Protein AF-A0A2Z6RY61-F1 (afdb_monomer_lite)

Radius of gyration: 33.89 Å; chains: 1; bounding box: 106×60×87 Å

Structure (mmCIF, N/CA/C/O backbone):
data_AF-A0A2Z6RY61-F1
#
_entry.id   AF-A0A2Z6RY61-F1
#
loop_
_atom_site.group_PDB
_atom_site.id
_atom_site.type_symbol
_atom_site.label_atom_id
_atom_site.label_alt_id
_atom_site.label_comp_id
_atom_site.label_asym_id
_atom_site.label_entity_id
_atom_site.label_seq_id
_atom_site.pdbx_PDB_ins_code
_atom_site.Cartn_x
_atom_site.Cartn_y
_atom_site.Cartn_z
_atom_site.occupancy
_atom_site.B_iso_or_equiv
_atom_site.auth_seq_id
_atom_site.auth_comp_id
_atom_site.auth_asym_id
_atom_site.auth_atom_id
_atom_site.pdbx_PDB_model_num
ATOM 1 N N . MET A 1 1 ? -62.180 36.267 -24.092 1.00 33.72 1 MET A N 1
ATOM 2 C CA . MET A 1 1 ? -61.807 35.371 -25.204 1.00 33.72 1 MET A CA 1
ATOM 3 C C . MET A 1 1 ? -60.288 35.401 -25.259 1.00 33.72 1 MET A C 1
ATOM 5 O O . MET A 1 1 ? -59.736 36.347 -25.791 1.00 33.72 1 MET A O 1
ATOM 9 N N . ASP A 1 2 ? -59.621 34.740 -24.321 1.00 26.55 2 ASP A N 1
ATOM 10 C CA . ASP A 1 2 ? -59.292 33.304 -24.300 1.00 26.55 2 ASP A CA 1
ATOM 11 C C . ASP A 1 2 ? -58.373 32.874 -25.454 1.00 26.55 2 ASP A C 1
ATOM 13 O O . ASP A 1 2 ? -58.672 33.122 -26.618 1.00 26.55 2 ASP A O 1
ATOM 17 N N . GLY A 1 3 ? -57.258 32.236 -25.090 1.00 29.34 3 GLY A N 1
ATOM 18 C CA . GLY A 1 3 ? -56.204 31.744 -25.983 1.00 29.34 3 GLY A CA 1
ATOM 19 C C . GLY A 1 3 ? -54.821 32.048 -25.394 1.00 29.34 3 GLY A C 1
ATOM 20 O O . GLY A 1 3 ? -54.275 33.116 -25.627 1.00 29.34 3 GLY A O 1
ATOM 21 N N . GLY A 1 4 ? -54.200 31.221 -24.553 1.00 27.73 4 GLY A N 1
ATOM 22 C CA . GLY A 1 4 ? -54.263 29.764 -24.470 1.00 27.73 4 GLY A CA 1
ATOM 23 C C . GLY A 1 4 ? -52.920 29.204 -24.942 1.00 27.73 4 GLY A C 1
ATOM 24 O O . GLY A 1 4 ? -52.746 28.937 -26.124 1.00 27.73 4 GLY A O 1
ATOM 25 N N . ASN A 1 5 ? -51.962 29.059 -24.020 1.00 29.81 5 ASN A N 1
ATOM 26 C CA . ASN A 1 5 ? -50.674 28.412 -24.271 1.00 29.81 5 ASN A CA 1
ATOM 27 C C . ASN A 1 5 ? -50.705 27.030 -23.595 1.00 29.81 5 ASN A C 1
ATOM 29 O O . ASN A 1 5 ? -50.545 26.917 -22.380 1.00 29.81 5 ASN A O 1
ATOM 33 N N . HIS A 1 6 ? -50.984 25.985 -24.376 1.00 31.88 6 HIS A N 1
ATOM 34 C CA . HIS A 1 6 ? -51.001 24.597 -23.914 1.00 31.88 6 HIS A CA 1
ATOM 35 C C . HIS A 1 6 ? -49.576 24.025 -23.844 1.00 31.88 6 HIS A C 1
ATOM 37 O O . HIS A 1 6 ? -48.920 23.839 -24.866 1.00 31.88 6 HIS A O 1
ATOM 43 N N . GLN A 1 7 ? -49.126 23.684 -22.633 1.00 31.30 7 GLN A N 1
ATOM 44 C CA . GLN A 1 7 ? -48.073 22.690 -22.400 1.00 31.30 7 GLN A CA 1
ATOM 45 C C . GLN A 1 7 ? -48.700 21.298 -22.183 1.00 31.30 7 GLN A C 1
ATOM 47 O O . GLN A 1 7 ? -49.786 21.209 -21.604 1.00 31.30 7 GLN A O 1
ATOM 52 N N . PRO A 1 8 ? -48.041 20.208 -22.621 1.00 30.11 8 PRO A N 1
ATOM 53 C CA . PRO A 1 8 ? -48.603 18.864 -22.579 1.00 30.11 8 PRO A CA 1
ATOM 54 C C . PRO A 1 8 ? -48.482 18.191 -21.202 1.00 30.11 8 PRO A C 1
ATOM 56 O O . PRO A 1 8 ? -47.509 18.358 -20.465 1.00 30.11 8 PRO A O 1
ATOM 59 N N . HIS A 1 9 ? -49.503 17.385 -20.914 1.00 27.12 9 HIS A N 1
ATOM 60 C CA . HIS A 1 9 ? -49.727 16.554 -19.735 1.00 27.12 9 HIS A CA 1
ATOM 61 C C . HIS A 1 9 ? -48.513 15.727 -19.270 1.00 27.12 9 HIS A C 1
ATOM 63 O O . HIS A 1 9 ? -47.984 14.902 -20.014 1.00 27.12 9 HIS A O 1
ATOM 69 N N . ARG A 1 10 ? -48.177 15.834 -17.975 1.00 30.14 10 ARG A N 1
ATOM 70 C CA . ARG A 1 10 ? -47.526 14.755 -17.215 1.00 30.14 10 ARG A CA 1
ATOM 71 C C . ARG A 1 10 ? -48.590 13.976 -16.449 1.00 30.14 10 ARG A C 1
ATOM 73 O O . ARG A 1 10 ? -49.300 14.530 -15.617 1.00 30.14 10 ARG A O 1
ATOM 80 N N . SER A 1 11 ? -48.667 12.689 -16.757 1.00 29.28 11 SER A N 1
ATOM 81 C CA . SER A 1 11 ? -49.452 11.663 -16.077 1.00 29.28 11 SER A CA 1
ATOM 82 C C . SER A 1 11 ? -49.126 11.590 -14.582 1.00 29.28 11 SER A C 1
ATOM 84 O O . SER A 1 11 ? -47.964 11.456 -14.191 1.00 29.28 11 SER A O 1
ATOM 86 N N . SER A 1 12 ? -50.170 11.650 -13.763 1.00 29.14 12 SER A N 1
ATOM 87 C CA . SER A 1 12 ? -50.175 11.467 -12.315 1.00 29.14 12 SER A CA 1
ATOM 88 C C . SER A 1 12 ? -49.850 10.018 -11.931 1.00 29.14 12 SER A C 1
ATOM 90 O O . SER A 1 12 ? -50.617 9.099 -12.207 1.00 29.14 12 SER A O 1
ATOM 92 N N . LEU A 1 13 ? -48.716 9.815 -11.257 1.00 31.47 13 LEU A N 1
ATOM 93 C CA . LEU A 1 13 ? -48.425 8.594 -10.497 1.00 31.47 13 LEU A CA 1
ATOM 94 C C . LEU A 1 13 ? -49.102 8.683 -9.114 1.00 31.47 13 LEU A C 1
ATOM 96 O O . LEU A 1 13 ? -49.169 9.777 -8.546 1.00 31.47 13 LEU A O 1
ATOM 100 N N . PRO A 1 14 ? -49.616 7.570 -8.562 1.00 29.44 14 PRO A N 1
ATOM 101 C CA . PRO A 1 14 ? -50.398 7.587 -7.333 1.00 29.44 14 PRO A CA 1
ATOM 102 C C . PRO A 1 14 ? -49.531 7.938 -6.119 1.00 29.44 14 PRO A C 1
ATOM 104 O O . PRO A 1 14 ? -48.411 7.451 -5.964 1.00 29.44 14 PRO A O 1
ATOM 107 N N . HIS A 1 15 ? -50.085 8.773 -5.237 1.00 29.98 15 HIS A N 1
ATOM 108 C CA . HIS A 1 15 ? -49.532 9.085 -3.923 1.00 29.98 15 HIS A CA 1
ATOM 109 C C . HIS A 1 15 ? -49.359 7.800 -3.099 1.00 29.98 15 HIS A C 1
ATOM 111 O O . HIS A 1 15 ? -50.288 7.342 -2.433 1.00 29.98 15 HIS A O 1
ATOM 117 N N . HIS A 1 16 ? -48.151 7.239 -3.091 1.00 32.72 16 HIS A N 1
ATOM 118 C CA . HIS A 1 16 ? -47.747 6.333 -2.026 1.00 32.72 16 HIS A CA 1
ATOM 119 C C . HIS A 1 16 ? -47.631 7.163 -0.745 1.00 32.72 16 HIS A C 1
ATOM 121 O O . HIS A 1 16 ? -46.712 7.970 -0.595 1.00 32.72 16 HIS A O 1
ATOM 127 N N . LYS A 1 17 ? -48.597 6.993 0.168 1.00 31.72 17 LYS A N 1
ATOM 128 C CA . LYS A 1 17 ? -48.451 7.436 1.558 1.00 31.72 17 LYS A CA 1
ATOM 129 C C . LYS A 1 17 ? -47.110 6.902 2.075 1.00 31.72 17 LYS A C 1
ATOM 131 O O . LYS A 1 17 ? -46.858 5.706 1.891 1.00 31.72 17 LYS A O 1
ATOM 136 N N . PRO A 1 18 ? -46.257 7.735 2.694 1.00 27.44 18 PRO A N 1
ATOM 137 C CA . PRO A 1 18 ? -45.086 7.217 3.375 1.00 27.44 18 PRO A CA 1
ATOM 138 C C . PRO A 1 18 ? -45.592 6.229 4.426 1.00 27.44 18 PRO A C 1
ATOM 140 O O . PRO A 1 18 ? -46.402 6.580 5.282 1.00 27.44 18 PRO A O 1
ATOM 143 N N . MET A 1 19 ? -45.184 4.966 4.309 1.00 26.14 19 MET A N 1
ATOM 144 C CA . MET A 1 19 ? -45.278 4.059 5.440 1.00 26.14 19 MET A CA 1
ATOM 145 C C . MET A 1 19 ? -44.312 4.608 6.473 1.00 26.14 19 MET A C 1
ATOM 147 O O . MET A 1 19 ? -43.096 4.445 6.355 1.00 26.14 19 MET A O 1
ATOM 151 N N . ASP A 1 20 ? -44.862 5.327 7.444 1.00 25.53 20 ASP A N 1
ATOM 152 C CA . ASP A 1 20 ? -44.139 5.685 8.642 1.00 25.53 20 ASP A CA 1
ATOM 153 C C . ASP A 1 20 ? -43.695 4.380 9.297 1.00 25.53 20 ASP A C 1
ATOM 155 O O . ASP A 1 20 ? -44.469 3.681 9.950 1.00 25.53 20 ASP A O 1
ATOM 159 N N . CYS A 1 21 ? -42.430 4.020 9.092 1.00 24.62 21 CYS A N 1
ATOM 160 C CA . CYS A 1 21 ? -41.786 2.972 9.859 1.00 24.62 21 CYS A CA 1
ATOM 161 C C . CYS A 1 21 ? -41.537 3.545 11.262 1.00 24.62 21 CYS A C 1
ATOM 163 O O . CYS A 1 21 ? -40.443 4.008 11.620 1.00 24.62 21 CYS A O 1
ATOM 165 N N . PHE A 1 22 ? -42.619 3.614 12.037 1.00 23.61 22 PHE A N 1
ATOM 166 C CA . PHE A 1 22 ? -42.576 3.777 13.474 1.00 23.61 22 PHE A CA 1
ATOM 167 C C . PHE A 1 22 ? -41.958 2.501 14.034 1.00 23.61 22 PHE A C 1
ATOM 169 O O . PHE A 1 22 ? -42.633 1.506 14.269 1.00 23.61 22 PHE A O 1
ATOM 176 N N . ILE A 1 23 ? -40.645 2.529 14.259 1.00 24.16 23 ILE A N 1
ATOM 177 C CA . ILE A 1 23 ? -40.084 1.703 15.320 1.00 24.16 23 ILE A CA 1
ATOM 178 C C . ILE A 1 23 ? -40.588 2.347 16.605 1.00 24.16 23 ILE A C 1
ATOM 180 O O . ILE A 1 23 ? -40.063 3.374 17.044 1.00 24.16 23 ILE A O 1
ATOM 184 N N . SER A 1 24 ? -41.656 1.779 17.151 1.00 22.33 24 SER A N 1
ATOM 185 C CA . SER A 1 24 ? -42.091 2.026 18.514 1.00 22.33 24 SER A CA 1
ATOM 186 C C . SER A 1 24 ? -40.893 1.749 19.415 1.00 22.33 24 SER A C 1
ATOM 188 O O . SER A 1 24 ? -40.455 0.607 19.534 1.00 22.33 24 SER A O 1
ATOM 190 N N . ILE A 1 25 ? -40.316 2.788 20.017 1.00 30.94 25 ILE A N 1
ATOM 191 C CA . ILE A 1 25 ? -39.495 2.575 21.206 1.00 30.94 25 ILE A CA 1
ATOM 192 C C . ILE A 1 25 ? -40.511 2.133 22.257 1.00 30.94 25 ILE A C 1
ATOM 194 O O . ILE A 1 25 ? -41.437 2.911 22.507 1.00 30.94 25 ILE A O 1
ATOM 198 N N . PRO A 1 26 ? -40.420 0.913 22.814 1.00 27.33 26 PRO A N 1
ATOM 199 C CA . PRO A 1 26 ? -41.335 0.503 23.859 1.00 27.33 26 PRO A CA 1
ATOM 200 C C . PRO A 1 26 ? -41.107 1.457 25.027 1.00 27.33 26 PRO A C 1
ATOM 202 O O . PRO A 1 26 ? -40.085 1.397 25.712 1.00 27.33 26 PRO A O 1
ATOM 205 N N . HIS A 1 27 ? -42.029 2.397 25.207 1.00 38.25 27 HIS A N 1
ATOM 206 C CA . HIS A 1 27 ? -42.203 3.001 26.505 1.00 38.25 27 HIS A CA 1
ATOM 207 C C . HIS A 1 27 ? -42.783 1.900 27.385 1.00 38.25 27 HIS A C 1
ATOM 209 O O . HIS A 1 27 ? -43.888 1.425 27.150 1.00 38.25 27 HIS A O 1
ATOM 215 N N . ASP A 1 28 ? -41.979 1.522 28.373 1.00 44.12 28 ASP A N 1
ATOM 216 C CA . ASP A 1 28 ? -42.426 0.918 29.617 1.00 44.12 28 ASP A CA 1
ATOM 217 C C . ASP A 1 28 ? -42.894 -0.545 29.544 1.00 44.12 28 ASP A C 1
ATOM 219 O O . ASP A 1 28 ? -44.075 -0.833 29.682 1.00 44.12 28 ASP A O 1
ATOM 223 N N . GLN A 1 29 ? -41.940 -1.479 29.403 1.00 35.00 29 GLN A N 1
ATOM 224 C CA . GLN A 1 29 ? -41.948 -2.748 30.148 1.00 35.00 29 GLN A CA 1
ATOM 225 C C . GLN A 1 29 ? -40.509 -3.171 30.499 1.00 35.00 29 GLN A C 1
ATOM 227 O O . GLN A 1 29 ? -39.565 -2.954 29.741 1.00 35.00 29 GLN A O 1
ATOM 232 N N . ARG A 1 30 ? -40.366 -3.727 31.702 1.00 44.41 30 ARG A N 1
ATOM 233 C CA . ARG A 1 30 ? -39.140 -4.102 32.422 1.00 44.41 30 ARG A CA 1
ATOM 234 C C . ARG A 1 30 ? -38.354 -5.215 31.716 1.00 44.41 30 ARG A C 1
ATOM 236 O O . ARG A 1 30 ? -38.425 -6.367 32.127 1.00 44.41 30 ARG A O 1
ATOM 243 N N . ASP A 1 31 ? -37.606 -4.893 30.670 1.00 53.00 31 ASP A N 1
ATOM 244 C CA . ASP A 1 31 ? -36.553 -5.785 30.181 1.00 53.00 31 ASP A CA 1
ATOM 245 C C . ASP A 1 31 ? -35.195 -5.117 30.408 1.00 53.00 31 ASP A C 1
ATOM 247 O O . ASP A 1 31 ? -34.680 -4.356 29.583 1.00 53.00 31 ASP A O 1
ATOM 251 N N . ASP A 1 32 ? -34.617 -5.384 31.582 1.00 59.34 32 ASP A N 1
ATOM 252 C CA . ASP A 1 32 ? -33.304 -4.866 31.968 1.00 59.34 32 ASP A CA 1
ATOM 253 C C . ASP A 1 32 ? -32.201 -5.320 30.994 1.00 59.34 32 ASP A C 1
ATOM 255 O O . ASP A 1 32 ? -31.105 -4.753 30.994 1.00 59.34 32 ASP A O 1
ATOM 259 N N . ASN A 1 33 ? -32.466 -6.311 30.135 1.00 66.31 33 ASN A N 1
ATOM 260 C CA . ASN A 1 33 ? -31.501 -6.882 29.204 1.00 66.31 33 ASN A CA 1
ATOM 261 C C . ASN A 1 33 ? -31.595 -6.319 27.777 1.00 66.31 33 ASN A C 1
ATOM 263 O O . ASN A 1 33 ? -30.795 -6.724 26.937 1.00 66.31 33 ASN A O 1
ATOM 267 N N . ILE A 1 34 ? -32.467 -5.343 27.481 1.00 67.38 34 ILE A N 1
ATOM 268 C CA . ILE A 1 34 ? -32.608 -4.746 26.130 1.00 67.38 34 ILE A CA 1
ATOM 269 C C . ILE A 1 34 ? -31.260 -4.301 25.540 1.00 67.38 34 ILE A C 1
ATOM 271 O O . ILE A 1 34 ? -30.969 -4.557 24.370 1.00 67.38 34 ILE A O 1
ATOM 275 N N . TRP A 1 35 ? -30.415 -3.640 26.334 1.00 63.22 35 TRP A N 1
ATOM 276 C CA . TRP A 1 35 ? -29.120 -3.146 25.858 1.00 63.22 35 TRP A CA 1
ATOM 277 C C . TRP A 1 35 ? -28.094 -4.264 25.668 1.00 63.22 35 TRP A C 1
ATOM 279 O O . TRP A 1 35 ? -27.360 -4.246 24.683 1.00 63.22 35 TRP A O 1
ATOM 289 N N . ILE A 1 36 ? -28.107 -5.280 26.532 1.00 70.19 36 ILE A N 1
ATOM 290 C CA . ILE A 1 36 ? -27.281 -6.486 26.379 1.00 70.19 36 ILE A CA 1
ATOM 291 C C . ILE A 1 36 ? -27.689 -7.228 25.104 1.00 70.19 36 ILE A C 1
ATOM 293 O O . ILE A 1 36 ? -26.847 -7.543 24.270 1.00 70.19 36 ILE A O 1
ATOM 297 N N . ASN A 1 37 ? -28.994 -7.409 24.898 1.00 68.19 37 ASN A N 1
ATOM 298 C CA . ASN A 1 37 ? -29.570 -8.053 23.722 1.00 68.19 37 ASN A CA 1
ATOM 299 C C . ASN A 1 37 ? -29.259 -7.316 22.415 1.00 68.19 37 ASN A C 1
ATOM 301 O O . ASN A 1 37 ? -29.170 -7.947 21.365 1.00 68.19 37 ASN A O 1
ATOM 305 N N . ARG A 1 38 ? -29.087 -5.993 22.479 1.00 67.81 38 ARG A N 1
ATOM 306 C CA . ARG A 1 38 ? -28.773 -5.150 21.324 1.00 67.81 38 ARG A CA 1
ATOM 307 C C . ARG A 1 38 ? -27.301 -5.195 20.915 1.00 67.81 38 ARG A C 1
ATOM 309 O O . ARG A 1 38 ? -27.010 -5.045 19.732 1.00 67.81 38 ARG A O 1
ATOM 316 N N . TRP A 1 39 ? -26.390 -5.319 21.876 1.00 66.44 39 TRP A N 1
ATOM 317 C CA . TRP A 1 39 ? -24.950 -5.155 21.647 1.00 66.44 39 TRP A CA 1
ATOM 318 C C . TRP A 1 39 ? -24.161 -6.461 21.683 1.00 66.44 39 TRP A C 1
ATOM 320 O O . TRP A 1 39 ? -23.097 -6.539 21.073 1.00 66.44 39 TRP A O 1
ATOM 330 N N . ILE A 1 40 ? -24.684 -7.478 22.365 1.00 69.81 40 ILE A N 1
ATOM 331 C CA . ILE A 1 40 ? -24.083 -8.804 22.461 1.00 69.81 40 ILE A CA 1
ATOM 332 C C . ILE A 1 40 ? -25.012 -9.784 21.737 1.00 69.81 40 ILE A C 1
ATOM 334 O O . ILE A 1 40 ? -26.164 -9.998 22.133 1.00 69.81 40 ILE A O 1
ATOM 338 N N . GLY A 1 41 ? -24.513 -10.344 20.632 1.00 65.31 41 GLY A N 1
ATOM 339 C CA . GLY A 1 41 ? -25.216 -11.376 19.868 1.00 65.31 41 GLY A CA 1
ATOM 340 C C . GLY A 1 41 ? -25.429 -12.653 20.693 1.00 65.31 41 GLY A C 1
ATOM 341 O O . GLY A 1 41 ? -24.788 -12.822 21.727 1.00 65.31 41 GLY A O 1
ATOM 342 N N . PRO A 1 42 ? -26.338 -13.551 20.280 1.00 61.53 42 PRO A N 1
ATOM 343 C CA . PRO A 1 42 ? -26.560 -14.811 20.986 1.00 61.53 42 PRO A CA 1
ATOM 344 C C . PRO A 1 42 ? -25.289 -15.679 20.960 1.00 61.53 42 PRO A C 1
ATOM 346 O O . PRO A 1 42 ? -24.840 -16.087 19.889 1.00 61.53 42 PRO A O 1
ATOM 349 N N . SER A 1 43 ? -24.706 -15.929 22.133 1.00 73.12 43 SER A N 1
ATOM 350 C CA . SER A 1 43 ? -23.523 -16.771 22.348 1.00 73.12 43 SER A CA 1
ATOM 351 C C . SER A 1 43 ? -23.449 -17.226 23.809 1.00 73.12 43 SER A C 1
ATOM 353 O O . SER A 1 43 ? -24.070 -16.606 24.674 1.00 73.12 43 SER A O 1
ATOM 355 N N . ASP A 1 44 ? -22.634 -18.244 24.100 1.00 68.69 44 ASP A N 1
ATOM 356 C CA . ASP A 1 44 ? -22.338 -18.666 25.481 1.00 68.69 44 ASP A CA 1
ATOM 357 C C . ASP A 1 44 ? -21.785 -17.499 26.326 1.00 68.69 44 ASP A C 1
ATOM 359 O O . ASP A 1 44 ? -22.095 -17.370 27.513 1.00 68.69 44 ASP A O 1
ATOM 363 N N . ASP A 1 45 ? -21.031 -16.588 25.693 1.00 73.88 45 ASP A N 1
ATOM 364 C CA . ASP A 1 45 ? -20.519 -15.373 26.335 1.00 73.88 45 ASP A CA 1
ATOM 365 C C . ASP A 1 45 ? -21.658 -14.466 26.821 1.00 73.88 45 ASP A C 1
ATOM 367 O O . ASP A 1 45 ? -21.552 -13.850 27.879 1.00 73.88 45 ASP A O 1
ATOM 371 N N . LYS A 1 46 ? -22.771 -14.389 26.082 1.00 78.94 46 LYS A N 1
ATOM 372 C CA . LYS A 1 46 ? -23.932 -13.578 26.467 1.00 78.94 46 LYS A CA 1
ATOM 373 C C . LYS A 1 46 ? -24.622 -14.132 27.709 1.00 78.94 46 LYS A C 1
ATOM 375 O O . LYS A 1 46 ? -24.981 -13.359 28.597 1.00 78.94 46 LYS A O 1
ATOM 380 N N . ASP A 1 47 ? -24.784 -15.447 27.791 1.00 84.06 47 ASP A N 1
ATOM 381 C CA . ASP A 1 47 ? -25.420 -16.090 28.942 1.00 84.06 47 ASP A CA 1
ATOM 382 C C . ASP A 1 47 ? -24.553 -15.945 30.196 1.00 84.06 47 ASP A C 1
ATOM 384 O O . ASP A 1 47 ? -25.062 -15.666 31.284 1.00 84.06 47 ASP A O 1
ATOM 388 N N . HIS A 1 48 ? -23.231 -16.069 30.047 1.00 85.56 48 HIS A N 1
ATOM 389 C CA . HIS A 1 48 ? -22.277 -15.772 31.118 1.00 85.56 48 HIS A CA 1
ATOM 390 C C . HIS A 1 48 ? -22.337 -14.299 31.549 1.00 85.56 48 HIS A C 1
ATOM 392 O O . HIS A 1 48 ? -22.378 -13.999 32.741 1.00 85.56 48 HIS A O 1
ATOM 398 N N . PHE A 1 49 ? -22.427 -13.375 30.591 1.00 85.00 49 PHE A N 1
ATOM 399 C CA . PHE A 1 49 ? -22.545 -11.942 30.859 1.00 85.00 49 PHE A CA 1
ATOM 400 C C . PHE A 1 49 ? -23.806 -11.588 31.661 1.00 85.00 49 PHE A C 1
ATOM 402 O O . PHE A 1 49 ? -23.738 -10.810 32.614 1.00 85.00 49 PHE A O 1
ATOM 409 N N . ILE A 1 50 ? -24.952 -12.183 31.312 1.00 86.88 50 ILE A N 1
ATOM 410 C CA . ILE A 1 50 ? -26.217 -11.988 32.037 1.00 86.88 50 ILE A CA 1
ATOM 411 C C . ILE A 1 50 ? -26.113 -12.550 33.459 1.00 86.88 50 ILE A C 1
ATOM 413 O O . ILE A 1 50 ? -26.494 -11.864 34.402 1.00 86.88 50 ILE A O 1
ATOM 417 N N . LYS A 1 51 ? -25.507 -13.730 33.647 1.00 88.94 51 LYS A N 1
ATOM 418 C CA . LYS A 1 51 ? -25.273 -14.297 34.989 1.00 88.94 51 LYS A CA 1
ATOM 419 C C . LYS A 1 51 ? -24.412 -13.390 35.871 1.00 88.94 51 LYS A C 1
ATOM 421 O O . LYS A 1 51 ? -24.701 -13.249 37.060 1.00 88.94 51 LYS A O 1
ATOM 426 N N . ILE A 1 52 ? -23.366 -12.775 35.309 1.00 88.56 52 ILE A N 1
ATOM 427 C CA . ILE A 1 52 ? -22.535 -11.803 36.038 1.00 88.56 52 ILE A CA 1
ATOM 428 C C . ILE A 1 52 ? -23.379 -10.607 36.463 1.00 88.56 52 ILE A C 1
ATOM 430 O O . ILE A 1 52 ? -23.355 -10.246 37.635 1.00 88.56 52 ILE A O 1
ATOM 434 N N . LYS A 1 53 ? -24.148 -10.024 35.537 1.00 88.38 53 LYS A N 1
ATOM 435 C CA . LYS A 1 53 ? -25.058 -8.923 35.858 1.00 88.38 53 LYS A CA 1
ATOM 436 C C . LYS A 1 53 ? -26.002 -9.301 36.999 1.00 88.38 53 LYS A C 1
ATOM 438 O O . LYS A 1 53 ? -26.058 -8.586 37.991 1.00 88.38 53 LYS A O 1
ATOM 443 N N . ASP A 1 54 ? -26.667 -10.450 36.898 1.00 89.00 54 ASP A N 1
ATOM 444 C CA . ASP A 1 54 ? -27.624 -10.896 37.909 1.00 89.00 54 ASP A CA 1
ATOM 445 C C . ASP A 1 54 ? -26.981 -11.085 39.290 1.00 89.00 54 ASP A C 1
ATOM 447 O O . ASP A 1 54 ? -27.584 -10.749 40.308 1.00 89.00 54 ASP A O 1
ATOM 451 N N . SER A 1 55 ? -25.726 -11.543 39.325 1.00 89.38 55 SER A N 1
ATOM 452 C CA . SER A 1 55 ? -24.943 -11.693 40.559 1.00 89.38 55 SER A CA 1
ATOM 453 C C . SER A 1 55 ? -24.533 -10.350 41.176 1.00 89.38 55 SER A C 1
ATOM 455 O O . SER A 1 55 ? -24.345 -10.267 42.387 1.00 89.38 55 SER A O 1
ATOM 457 N N . LEU A 1 56 ? -24.393 -9.298 40.364 1.00 86.94 56 LEU A N 1
ATOM 458 C CA . LEU A 1 56 ? -24.002 -7.954 40.801 1.00 86.94 56 LEU A CA 1
ATOM 459 C C . LEU A 1 56 ? -25.203 -7.066 41.173 1.00 86.94 56 LEU A C 1
ATOM 461 O O . LEU A 1 56 ? -25.015 -5.964 41.685 1.00 86.94 56 LEU A O 1
ATOM 465 N N . ASN A 1 57 ? -26.435 -7.546 40.971 1.00 82.38 57 ASN A N 1
ATOM 466 C CA . ASN A 1 57 ? -27.661 -6.773 41.187 1.00 82.38 57 ASN A CA 1
ATOM 467 C C . ASN A 1 57 ? -27.849 -6.270 42.633 1.00 82.38 57 ASN A C 1
ATOM 469 O O . ASN A 1 57 ? -28.541 -5.279 42.849 1.00 82.38 57 ASN A O 1
ATOM 473 N N . SER A 1 58 ? -27.274 -6.943 43.633 1.00 80.25 58 SER A N 1
ATOM 474 C CA . SER A 1 58 ? -27.463 -6.603 45.052 1.00 80.25 58 SER A CA 1
ATOM 475 C C . SER A 1 58 ? -26.469 -5.577 45.605 1.00 80.25 58 SER A C 1
ATOM 477 O O . SER A 1 58 ? -26.561 -5.229 46.779 1.00 80.25 58 SER A O 1
ATOM 479 N N . PHE A 1 59 ? -25.496 -5.126 44.811 1.00 81.50 59 PHE A N 1
ATOM 480 C CA . PHE A 1 59 ? -24.431 -4.243 45.285 1.00 81.50 59 PHE A CA 1
ATOM 481 C C . PHE A 1 59 ? -24.780 -2.769 45.046 1.00 81.50 59 PHE A C 1
ATOM 483 O O . PHE A 1 59 ? -25.132 -2.371 43.938 1.00 81.50 59 PHE A O 1
ATOM 490 N N . GLU A 1 60 ? -24.651 -1.947 46.090 1.00 80.62 60 GLU A N 1
ATOM 491 C CA . GLU A 1 60 ? -24.848 -0.491 46.005 1.00 80.62 60 GLU A CA 1
ATOM 492 C C . GLU A 1 60 ? -23.625 0.238 45.437 1.00 80.62 60 GLU A C 1
ATOM 494 O O . GLU A 1 60 ? -23.754 1.316 44.851 1.00 80.62 60 GLU A O 1
ATOM 499 N N . GLU A 1 61 ? -22.436 -0.344 45.605 1.00 82.88 61 GLU A N 1
ATOM 500 C CA . GLU A 1 61 ? -21.182 0.191 45.094 1.00 82.88 61 GLU A CA 1
ATOM 501 C C . GLU A 1 61 ? -20.353 -0.909 44.423 1.00 82.88 61 GLU A C 1
ATOM 503 O O . GLU A 1 61 ? -20.169 -1.990 44.981 1.00 82.88 61 GLU A O 1
ATOM 508 N N . LEU A 1 62 ? -19.855 -0.629 43.219 1.00 85.81 62 LEU A N 1
ATOM 509 C CA . LEU A 1 62 ? -19.085 -1.562 42.400 1.00 85.81 62 LEU A CA 1
ATOM 510 C C . LEU A 1 62 ? -17.776 -0.932 41.934 1.00 85.81 62 LEU A C 1
ATOM 512 O O . LEU A 1 62 ? -17.724 0.238 41.542 1.00 85.81 62 LEU A O 1
ATOM 516 N N . PHE A 1 63 ? -16.712 -1.730 41.923 1.00 84.88 63 PHE A N 1
ATOM 517 C CA . PHE A 1 63 ? -15.392 -1.267 41.523 1.00 84.88 63 PHE A CA 1
ATOM 518 C C . PHE A 1 63 ? -14.841 -2.180 40.440 1.00 84.88 63 PHE A C 1
ATOM 520 O O . PHE A 1 63 ? -14.735 -3.384 40.643 1.00 84.88 63 PHE A O 1
ATOM 527 N N . PHE A 1 64 ? -14.459 -1.610 39.301 1.00 88.56 64 PHE A N 1
ATOM 528 C CA . PHE A 1 64 ? -14.000 -2.377 38.147 1.00 88.56 64 PHE A CA 1
ATOM 529 C C . PHE A 1 64 ? -12.585 -1.997 37.751 1.00 88.56 64 PHE A C 1
ATOM 531 O O . PHE A 1 64 ? -12.278 -0.812 37.649 1.00 88.56 64 PHE A O 1
ATOM 538 N N . TYR A 1 65 ? -11.765 -2.991 37.428 1.00 91.88 65 TYR A N 1
ATOM 539 C CA . TYR A 1 65 ? -10.644 -2.813 36.510 1.00 91.88 65 TYR A CA 1
ATOM 540 C C . TYR A 1 65 ? -11.100 -3.167 35.099 1.00 91.88 65 TYR A C 1
ATOM 542 O O . TYR A 1 65 ? -11.758 -4.188 34.903 1.00 91.88 65 TYR A O 1
ATOM 550 N N . THR A 1 66 ? -10.764 -2.332 34.121 1.00 90.00 66 THR A N 1
ATOM 551 C CA . THR A 1 66 ? -11.093 -2.555 32.706 1.00 90.00 66 THR A CA 1
ATOM 552 C C . THR A 1 66 ? -9.834 -2.495 31.864 1.00 90.00 66 THR A C 1
ATOM 554 O O . THR A 1 66 ? -9.021 -1.598 32.083 1.00 90.00 66 THR A O 1
ATOM 557 N N . ASP A 1 67 ? -9.720 -3.390 30.887 1.00 91.62 67 ASP A N 1
ATOM 558 C CA . ASP A 1 67 ? -8.585 -3.439 29.965 1.00 91.62 67 ASP A CA 1
ATOM 559 C C . ASP A 1 67 ? -9.042 -3.830 28.550 1.00 91.62 67 ASP A C 1
ATOM 561 O O . ASP A 1 67 ? -9.938 -4.664 28.354 1.00 91.62 67 ASP A O 1
ATOM 565 N N . GLY A 1 68 ? -8.422 -3.203 27.554 1.00 88.12 68 GLY A N 1
ATOM 566 C CA . GLY A 1 68 ? -8.643 -3.437 26.139 1.00 88.12 68 GLY A CA 1
ATOM 567 C C . GLY A 1 68 ? -7.343 -3.752 25.407 1.00 88.12 68 GLY A C 1
ATOM 568 O O . GLY A 1 68 ? -6.454 -2.916 25.288 1.00 88.12 68 GLY A O 1
ATOM 569 N N . SER A 1 69 ? -7.270 -4.921 24.771 1.00 87.38 69 SER A N 1
ATOM 570 C CA . SER A 1 69 ? -6.075 -5.354 24.041 1.00 87.38 69 SER A CA 1
ATOM 571 C C . SER A 1 69 ? -6.282 -5.379 22.528 1.00 87.38 69 SER A C 1
ATOM 573 O O . SER A 1 69 ? -7.373 -5.645 22.015 1.00 87.38 69 SER A O 1
ATOM 575 N N . VAL A 1 70 ? -5.202 -5.114 21.787 1.00 86.50 70 VAL A N 1
ATOM 576 C CA . VAL A 1 70 ? -5.145 -5.288 20.331 1.00 86.50 70 VAL A CA 1
ATOM 577 C C . VAL A 1 70 ? -3.862 -6.006 19.966 1.00 86.50 70 VAL A C 1
ATOM 579 O O . VAL A 1 70 ? -2.773 -5.560 20.316 1.00 86.50 70 VAL A O 1
ATOM 582 N N . GLN A 1 71 ? -3.994 -7.116 19.247 1.00 80.19 71 GLN A N 1
ATOM 583 C CA . GLN A 1 71 ? -2.870 -7.942 18.831 1.00 80.19 71 GLN A CA 1
ATOM 584 C C . GLN A 1 71 ? -2.912 -8.193 17.328 1.00 80.19 71 GLN A C 1
ATOM 586 O O . GLN A 1 71 ? -3.959 -8.508 16.758 1.00 80.19 71 GLN A O 1
ATOM 591 N N . ASN A 1 72 ? -1.742 -8.124 16.701 1.00 74.19 72 ASN A N 1
ATOM 592 C CA . ASN A 1 72 ? -1.547 -8.624 15.348 1.00 74.19 72 ASN A CA 1
ATOM 593 C C . ASN A 1 72 ? -1.279 -10.130 15.441 1.00 74.19 72 ASN A C 1
ATOM 595 O O . ASN A 1 72 ? -0.302 -10.543 16.063 1.00 74.19 72 ASN A O 1
ATOM 599 N N . GLY A 1 73 ? -2.145 -10.958 14.857 1.00 57.78 73 GLY A N 1
ATOM 600 C CA . GLY A 1 73 ? -2.005 -12.412 14.881 1.00 57.78 73 GLY A CA 1
ATOM 601 C C . GLY A 1 73 ? -2.018 -13.026 13.484 1.00 57.78 73 GLY A C 1
ATOM 602 O O . GLY A 1 73 ? -2.787 -12.613 12.621 1.00 57.78 73 GLY A O 1
ATOM 603 N N . VAL A 1 74 ? -1.201 -14.058 13.275 1.00 54.00 74 VAL A N 1
ATOM 604 C CA . VAL A 1 74 ? -1.385 -15.022 12.178 1.00 54.00 74 VAL A CA 1
ATOM 605 C C . VAL A 1 74 ? -2.254 -16.163 12.722 1.00 54.00 74 VAL A C 1
ATOM 607 O O . VAL A 1 74 ? -1.935 -16.669 13.805 1.00 54.00 74 VAL A O 1
ATOM 610 N N . PRO A 1 75 ? -3.342 -16.571 12.041 1.00 53.00 75 PRO A N 1
ATOM 611 C CA . PRO A 1 75 ? -4.174 -17.689 12.475 1.00 53.00 75 PRO A CA 1
ATOM 612 C C . PRO A 1 75 ? -3.344 -18.945 12.767 1.00 53.00 75 PRO A C 1
ATOM 614 O O . PRO A 1 75 ? -2.432 -19.287 12.014 1.00 53.00 75 PRO A O 1
ATOM 617 N N . SER A 1 76 ? -3.661 -19.654 13.852 1.00 47.72 76 SER A N 1
ATOM 618 C CA . SER A 1 76 ? -2.900 -20.823 14.326 1.00 47.72 76 SER A CA 1
ATOM 619 C C . SER A 1 76 ? -2.764 -21.932 13.274 1.00 47.72 76 SER A C 1
ATOM 621 O O . SER A 1 76 ? -1.712 -22.558 13.192 1.00 47.72 76 SER A O 1
ATOM 623 N N . HIS A 1 77 ? -3.765 -22.111 12.407 1.00 52.53 77 HIS A N 1
ATOM 624 C CA . HIS A 1 77 ? -3.743 -23.077 11.300 1.00 52.53 77 HIS A CA 1
ATOM 625 C C . HIS A 1 77 ? -2.820 -22.681 10.130 1.00 52.53 77 HIS A C 1
ATOM 627 O O . HIS A 1 77 ? -2.519 -23.514 9.279 1.00 52.53 77 HIS A O 1
ATOM 633 N N . LEU A 1 78 ? -2.361 -21.427 10.077 1.00 43.16 78 LEU A N 1
ATOM 634 C CA . LEU A 1 78 ? -1.421 -20.926 9.069 1.00 43.16 78 LEU A CA 1
ATOM 635 C C . LEU A 1 78 ? 0.017 -20.829 9.598 1.00 43.16 78 LEU A C 1
ATOM 637 O O . LEU A 1 78 ? 0.939 -20.755 8.791 1.00 43.16 78 LEU A O 1
ATOM 641 N N . ARG A 1 79 ? 0.234 -20.892 10.924 1.00 47.12 79 ARG A N 1
ATOM 642 C CA . ARG A 1 79 ? 1.575 -20.800 11.538 1.00 47.12 79 ARG A CA 1
ATOM 643 C C . ARG A 1 79 ? 2.542 -21.886 11.055 1.00 47.12 79 ARG A C 1
ATOM 645 O O . ARG A 1 79 ? 3.695 -21.576 10.823 1.00 47.12 79 ARG A O 1
ATOM 652 N N . GLN A 1 80 ? 2.085 -23.123 10.848 1.00 45.38 80 GLN A N 1
ATOM 653 C CA . GLN A 1 80 ? 2.968 -24.240 10.465 1.00 45.38 80 GLN A CA 1
ATOM 654 C C . GLN A 1 80 ? 3.414 -24.251 8.990 1.00 45.38 80 GLN A C 1
ATOM 656 O O . GLN A 1 80 ? 4.328 -24.992 8.650 1.00 45.38 80 GLN A O 1
ATOM 661 N N . ARG A 1 81 ? 2.780 -23.476 8.095 1.00 44.59 81 ARG A N 1
ATOM 662 C CA . ARG A 1 81 ? 3.106 -23.460 6.650 1.00 44.59 81 ARG A CA 1
ATOM 663 C C . ARG A 1 81 ? 3.904 -22.228 6.196 1.00 44.59 81 ARG A C 1
ATOM 665 O O . ARG A 1 81 ? 4.208 -22.134 5.012 1.00 44.59 81 ARG A O 1
ATOM 672 N N . LEU A 1 82 ? 4.196 -21.277 7.088 1.00 46.62 82 LEU A N 1
ATOM 673 C CA . LEU A 1 82 ? 4.593 -19.909 6.715 1.00 46.62 82 LEU A CA 1
ATOM 674 C C . LEU A 1 82 ? 5.908 -19.400 7.331 1.00 46.62 82 LEU A C 1
ATOM 676 O O . LEU A 1 82 ? 6.157 -18.196 7.270 1.00 46.62 82 LEU A O 1
ATOM 680 N N . ASP A 1 83 ? 6.771 -20.273 7.853 1.00 43.16 83 ASP A N 1
ATOM 681 C CA . ASP A 1 83 ? 8.053 -19.833 8.433 1.00 43.16 83 ASP A CA 1
ATOM 682 C C . ASP A 1 83 ? 9.037 -19.227 7.400 1.00 43.16 83 ASP A C 1
ATOM 684 O O . ASP A 1 83 ? 9.965 -18.532 7.800 1.00 43.16 83 ASP A O 1
ATOM 688 N N . ASP A 1 84 ? 8.782 -19.348 6.085 1.00 44.84 84 ASP A N 1
ATOM 689 C CA . ASP A 1 84 ? 9.669 -18.815 5.029 1.00 44.84 84 ASP A CA 1
ATOM 690 C C . ASP A 1 84 ? 9.102 -17.657 4.176 1.00 44.84 84 ASP A C 1
ATOM 692 O O . ASP A 1 84 ? 9.807 -17.113 3.322 1.00 44.84 84 ASP A O 1
ATOM 696 N N . TYR A 1 85 ? 7.850 -17.218 4.362 1.00 46.38 85 TYR A N 1
ATOM 697 C CA . TYR A 1 85 ? 7.304 -16.113 3.553 1.00 46.38 85 TYR A CA 1
ATOM 698 C C . TYR A 1 85 ? 6.119 -15.435 4.249 1.00 46.38 85 TYR A C 1
ATOM 700 O O . TYR A 1 85 ? 4.971 -15.835 4.071 1.00 46.38 85 TYR A O 1
ATOM 708 N N . LEU A 1 86 ? 6.377 -14.392 5.045 1.00 41.72 86 LEU A N 1
ATOM 709 C CA . LEU A 1 86 ? 5.333 -13.593 5.700 1.00 41.72 86 LEU A CA 1
ATOM 710 C C . LEU A 1 86 ? 4.386 -12.966 4.656 1.00 41.72 86 LEU A C 1
ATOM 712 O O . LEU A 1 86 ? 4.671 -11.916 4.078 1.00 41.72 86 LEU A O 1
ATOM 716 N N . ASP A 1 87 ? 3.237 -13.600 4.411 1.00 50.53 87 ASP A N 1
ATOM 717 C CA . ASP A 1 87 ? 2.179 -13.047 3.569 1.00 50.53 87 ASP A CA 1
ATOM 718 C C . ASP A 1 87 ? 1.340 -12.064 4.394 1.00 50.53 87 ASP A C 1
ATOM 720 O O . ASP A 1 87 ? 0.529 -12.455 5.236 1.00 50.53 87 ASP A O 1
ATOM 724 N N . TYR A 1 88 ? 1.516 -10.765 4.133 1.00 45.03 88 TYR A N 1
ATOM 725 C CA . TYR A 1 88 ? 0.802 -9.657 4.791 1.00 45.03 88 TYR A CA 1
ATOM 726 C C . TYR A 1 88 ? -0.738 -9.786 4.701 1.00 45.03 88 TYR A C 1
ATOM 728 O O . TYR A 1 88 ? -1.462 -9.130 5.446 1.00 45.03 88 TYR A O 1
ATOM 736 N N . ARG A 1 89 ? -1.254 -10.647 3.807 1.00 49.19 89 ARG A N 1
ATOM 737 C CA . ARG A 1 89 ? -2.681 -10.995 3.674 1.00 49.19 89 ARG A CA 1
ATOM 738 C C . ARG A 1 89 ? -3.221 -11.929 4.765 1.00 49.19 89 ARG A C 1
ATOM 740 O O . ARG A 1 89 ? -4.435 -12.053 4.875 1.00 49.19 89 ARG A O 1
ATOM 747 N N . SER A 1 90 ? -2.357 -12.548 5.567 1.00 49.53 90 SER A N 1
ATOM 748 C CA . SER A 1 90 ? -2.749 -13.504 6.617 1.00 49.53 90 SER A CA 1
ATOM 749 C C . SER A 1 90 ? -2.825 -12.878 8.013 1.00 49.53 90 SER A C 1
ATOM 751 O O . SER A 1 90 ? -3.113 -13.573 8.986 1.00 49.53 90 SER A O 1
ATOM 753 N N . MET A 1 91 ? -2.528 -11.580 8.137 1.00 56.50 91 MET A N 1
ATOM 754 C CA . MET A 1 91 ? -2.520 -10.888 9.421 1.00 56.50 91 MET A CA 1
ATOM 755 C C . MET A 1 91 ? -3.948 -10.512 9.822 1.00 56.50 91 MET A C 1
ATOM 757 O O . MET A 1 91 ? -4.566 -9.629 9.230 1.00 56.50 91 MET A O 1
ATOM 761 N N . VAL A 1 92 ? -4.466 -11.183 10.846 1.00 61.75 92 VAL A N 1
ATOM 762 C CA . VAL A 1 92 ? -5.740 -10.849 11.480 1.00 61.75 92 VAL A CA 1
ATOM 763 C C . VAL A 1 92 ? -5.444 -9.963 12.681 1.00 61.75 92 VAL A C 1
ATOM 765 O O . VAL A 1 92 ? -4.657 -10.326 13.556 1.00 61.75 92 VAL A O 1
ATOM 768 N N . ILE A 1 93 ? -6.076 -8.792 12.736 1.00 66.75 93 ILE A N 1
ATOM 769 C CA . ILE A 1 93 ? -6.012 -7.946 13.926 1.00 66.75 93 ILE A CA 1
ATOM 770 C C . ILE A 1 93 ? -7.104 -8.419 14.885 1.00 66.75 93 ILE A C 1
ATOM 772 O O . ILE A 1 93 ? -8.294 -8.317 14.587 1.00 66.75 93 ILE A O 1
ATOM 776 N N . ASN A 1 94 ? -6.690 -8.972 16.020 1.00 75.00 94 ASN A N 1
ATOM 777 C CA . ASN A 1 94 ? -7.584 -9.407 17.084 1.00 75.00 94 ASN A CA 1
ATOM 778 C C . ASN A 1 94 ? -7.724 -8.283 18.109 1.00 75.00 94 ASN A C 1
ATOM 780 O O . ASN A 1 94 ? -6.737 -7.633 18.458 1.00 75.00 94 ASN A O 1
ATOM 784 N N . GLN A 1 95 ? -8.938 -8.079 18.613 1.00 80.94 95 GLN A N 1
ATOM 785 C CA . GLN A 1 95 ? -9.192 -7.182 19.732 1.00 80.94 95 GLN A CA 1
ATOM 786 C C . GLN A 1 95 ? -9.914 -7.924 20.844 1.00 80.94 95 GLN A C 1
ATOM 788 O O . GLN A 1 95 ? -10.815 -8.717 20.565 1.00 80.94 95 GLN A O 1
ATOM 793 N N . GLY A 1 96 ? -9.551 -7.632 22.085 1.00 82.56 96 GLY A N 1
ATOM 794 C CA . GLY A 1 96 ? -10.249 -8.116 23.267 1.00 82.56 96 GLY A CA 1
ATOM 795 C C . GLY A 1 96 ? -10.634 -6.958 24.171 1.00 82.56 96 GLY A C 1
ATOM 796 O O . GLY A 1 96 ? -9.929 -5.954 24.215 1.00 82.56 96 GLY A O 1
ATOM 797 N N . ALA A 1 97 ? -11.735 -7.109 24.892 1.00 86.44 97 ALA A N 1
ATOM 798 C CA . ALA A 1 97 ? -12.084 -6.252 26.016 1.00 86.44 97 ALA A CA 1
ATOM 799 C C . ALA A 1 97 ? -12.436 -7.115 27.213 1.00 86.44 97 ALA A C 1
ATOM 801 O O . ALA A 1 97 ? -13.073 -8.160 27.054 1.00 86.44 97 ALA A O 1
ATOM 802 N N . ALA A 1 98 ? -12.040 -6.658 28.392 1.00 89.00 98 ALA A N 1
ATOM 803 C CA . ALA A 1 98 ? -12.306 -7.350 29.632 1.00 89.00 98 ALA A CA 1
ATOM 804 C C . ALA A 1 98 ? -12.580 -6.376 30.776 1.00 89.00 98 ALA A C 1
ATOM 806 O O . ALA A 1 98 ? -12.091 -5.246 30.788 1.00 89.00 98 ALA A O 1
ATOM 807 N N . PHE A 1 99 ? -13.333 -6.848 31.763 1.00 91.12 99 PHE A N 1
ATOM 808 C CA . PHE A 1 99 ? -13.396 -6.221 33.072 1.00 91.12 99 PHE A CA 1
ATOM 809 C C . PHE A 1 99 ? -13.286 -7.271 34.175 1.00 91.12 99 PHE A C 1
ATOM 811 O O . PHE A 1 99 ? -13.647 -8.435 33.987 1.00 91.12 99 PHE A O 1
ATOM 818 N N . VAL A 1 100 ? -12.837 -6.822 35.342 1.00 92.94 100 VAL A N 1
ATOM 819 C CA . VAL A 1 100 ? -12.874 -7.573 36.597 1.00 92.94 100 VAL A CA 1
ATOM 820 C C . VAL A 1 100 ? -13.491 -6.677 37.662 1.00 92.94 100 VAL A C 1
ATOM 822 O O . VAL A 1 100 ? -13.028 -5.552 37.860 1.00 92.94 100 VAL A O 1
ATOM 825 N N . GLU A 1 101 ? -14.538 -7.153 38.328 1.00 93.38 101 GLU A N 1
ATOM 826 C CA . GLU A 1 101 ? -15.080 -6.505 39.522 1.00 93.38 101 GLU A CA 1
ATOM 827 C C . GLU A 1 101 ? -14.250 -6.920 40.744 1.00 93.38 101 GLU A C 1
ATOM 829 O O . GLU A 1 101 ? -13.960 -8.099 40.939 1.00 93.38 101 GLU A O 1
ATOM 834 N N . ILE A 1 102 ? -13.821 -5.946 41.544 1.00 89.00 102 ILE A N 1
ATOM 835 C CA . ILE A 1 102 ? -12.780 -6.127 42.562 1.00 89.00 102 ILE A CA 1
ATOM 836 C C . ILE A 1 102 ? -13.258 -6.965 43.756 1.00 89.00 102 ILE A C 1
ATOM 838 O O . ILE A 1 102 ? -12.479 -7.754 44.287 1.00 89.00 102 ILE A O 1
ATOM 842 N N . HIS A 1 103 ? -14.502 -6.797 44.207 1.00 86.75 103 HIS A N 1
ATOM 843 C CA . HIS A 1 103 ? -14.967 -7.373 45.476 1.00 86.75 103 HIS A CA 1
ATOM 844 C C . HIS A 1 103 ? -15.461 -8.811 45.326 1.00 86.75 103 HIS A C 1
ATOM 846 O O . HIS A 1 103 ? -15.169 -9.672 46.151 1.00 86.75 103 HIS A O 1
ATOM 852 N N . SER A 1 104 ? -16.205 -9.067 44.260 1.00 87.44 104 SER A N 1
ATOM 853 C CA . SER A 1 104 ? -16.753 -10.367 43.885 1.00 87.44 104 SER A CA 1
ATOM 854 C C . SER A 1 104 ? -15.774 -11.202 43.058 1.00 87.44 104 SER A C 1
ATOM 856 O O . SER A 1 104 ? -15.991 -12.401 42.890 1.00 87.44 104 SER A O 1
ATOM 858 N N . ASN A 1 105 ? -14.703 -10.584 42.538 1.00 89.62 105 ASN A N 1
ATOM 859 C CA . ASN A 1 105 ? -13.752 -11.191 41.604 1.00 89.62 105 ASN A CA 1
ATOM 860 C C . ASN A 1 105 ? -14.436 -11.774 40.349 1.00 89.62 105 ASN A C 1
ATOM 862 O O . ASN A 1 105 ? -13.926 -12.696 39.707 1.00 89.62 105 ASN A O 1
ATOM 866 N N . LEU A 1 106 ? -15.623 -11.258 40.007 1.00 92.31 106 LEU A N 1
ATOM 867 C CA . LEU A 1 106 ? -16.335 -11.631 38.794 1.00 92.31 106 LEU A CA 1
ATOM 868 C C . LEU A 1 106 ? -15.661 -10.972 37.597 1.00 92.31 106 LEU A C 1
ATOM 870 O O . LEU A 1 106 ? -15.423 -9.765 37.575 1.00 92.31 106 LEU A O 1
ATOM 874 N N . GLN A 1 107 ? -15.374 -11.780 36.582 1.00 92.75 107 GLN A N 1
ATOM 875 C CA . GLN A 1 107 ? -14.644 -11.349 35.400 1.00 92.75 107 GLN A CA 1
ATOM 876 C C . GLN A 1 107 ? -15.390 -11.702 34.123 1.00 92.75 107 GLN A C 1
ATOM 878 O O . GLN A 1 107 ? -15.973 -12.783 33.987 1.00 92.75 107 GLN A O 1
ATOM 883 N N . PHE A 1 108 ? -15.304 -10.795 33.161 1.00 89.44 108 PHE A N 1
ATOM 884 C CA . PHE A 1 108 ? -15.802 -11.008 31.818 1.00 89.44 108 PHE A CA 1
ATOM 885 C C . PHE A 1 108 ? -14.753 -10.573 30.810 1.00 89.44 108 PHE A C 1
ATOM 887 O O . PHE A 1 108 ? -14.143 -9.517 30.957 1.00 89.44 108 PHE A O 1
ATOM 894 N N . PHE A 1 109 ? -14.574 -11.366 29.762 1.00 86.62 109 PHE A N 1
ATOM 895 C CA . PHE A 1 109 ? -13.732 -11.022 28.630 1.00 86.62 109 PHE A CA 1
ATOM 896 C C . PHE A 1 109 ? -14.412 -11.475 27.349 1.00 86.62 109 PHE A C 1
ATOM 898 O O . PHE A 1 109 ? -15.052 -12.520 27.304 1.00 86.62 109 PHE A O 1
ATOM 905 N N . THR A 1 110 ? -14.269 -10.682 26.296 1.00 82.31 110 THR A N 1
ATOM 906 C CA . THR A 1 110 ? -14.833 -11.004 24.990 1.00 82.31 110 THR A CA 1
ATOM 907 C C . THR A 1 110 ? -13.926 -10.523 23.874 1.00 82.31 110 THR A C 1
ATOM 909 O O . THR A 1 110 ? -13.182 -9.545 24.006 1.00 82.31 110 THR A O 1
ATOM 912 N N . ARG A 1 111 ? -14.021 -11.203 22.733 1.00 79.56 111 ARG A N 1
ATOM 913 C CA . ARG A 1 111 ? -13.420 -10.747 21.488 1.00 79.56 111 ARG A CA 1
ATOM 914 C C . ARG A 1 111 ? -14.304 -9.680 20.854 1.00 79.56 111 ARG A C 1
ATOM 916 O O . ARG A 1 111 ? -15.510 -9.857 20.711 1.00 79.56 111 ARG A O 1
ATOM 923 N N . ILE A 1 112 ? -13.678 -8.608 20.385 1.00 78.31 112 ILE A N 1
ATOM 924 C CA . ILE A 1 112 ? -14.344 -7.591 19.578 1.00 78.31 112 ILE A CA 1
ATOM 925 C C . ILE A 1 112 ? -13.920 -7.770 18.124 1.00 78.31 112 ILE A C 1
ATOM 927 O O . ILE A 1 112 ? -12.745 -7.974 17.807 1.00 78.31 112 ILE A O 1
ATOM 931 N N . VAL A 1 113 ? -14.899 -7.702 17.231 1.00 71.75 113 VAL A N 1
ATOM 932 C CA . VAL A 1 113 ? -14.692 -7.754 15.785 1.00 71.75 113 VAL A CA 1
ATOM 933 C C . VAL A 1 113 ? -14.801 -6.361 15.171 1.00 71.75 113 VAL A C 1
ATOM 935 O O . VAL A 1 113 ? -15.416 -5.456 15.747 1.00 71.75 113 VAL A O 1
ATOM 938 N N . ASN A 1 114 ? -14.220 -6.225 13.976 1.00 72.44 114 ASN A N 1
ATOM 939 C CA . ASN A 1 114 ? -14.233 -5.029 13.130 1.00 72.44 114 ASN A CA 1
ATOM 940 C C . ASN A 1 114 ? -13.551 -3.794 13.747 1.00 72.44 114 ASN A C 1
ATOM 942 O O . ASN A 1 114 ? -13.344 -3.701 14.949 1.00 72.44 114 ASN A O 1
ATOM 946 N N . TRP A 1 115 ? -13.172 -2.835 12.899 1.00 76.62 115 TRP A N 1
ATOM 947 C CA . TRP A 1 115 ? -12.626 -1.524 13.300 1.00 76.62 115 TRP A CA 1
ATOM 948 C C . TRP A 1 115 ? -11.517 -1.547 14.372 1.00 76.62 115 TRP A C 1
ATOM 950 O O . TRP A 1 115 ? -11.633 -0.854 15.387 1.00 76.62 115 TRP A O 1
ATOM 960 N N . PRO A 1 116 ? -10.420 -2.299 14.169 1.00 77.75 116 PRO A N 1
ATOM 961 C CA . PRO A 1 116 ? -9.423 -2.466 15.207 1.00 77.75 116 PRO A CA 1
ATOM 962 C C . PRO A 1 116 ? -8.727 -1.165 15.622 1.00 77.75 116 PRO A C 1
ATOM 964 O O . PRO A 1 116 ? -8.170 -0.436 14.806 1.00 77.75 116 PRO A O 1
ATOM 967 N N . SER A 1 117 ? -8.750 -0.887 16.923 1.00 83.12 117 SER A N 1
ATOM 968 C CA . SER A 1 117 ? -8.138 0.255 17.599 1.00 83.12 117 SER A CA 1
ATOM 969 C C . SER A 1 117 ? -7.985 -0.037 19.095 1.00 83.12 117 SER A C 1
ATOM 971 O O . SER A 1 117 ? -8.960 -0.418 19.742 1.00 83.12 117 SER A O 1
ATOM 973 N N . SER A 1 118 ? -6.792 0.182 19.662 1.00 86.94 118 SER A N 1
ATOM 974 C CA . SER A 1 118 ? -6.555 0.025 21.111 1.00 86.94 118 SER A CA 1
ATOM 975 C C . SER A 1 118 ? -7.545 0.863 21.924 1.00 86.94 118 SER A C 1
ATOM 977 O O . SER A 1 118 ? -8.266 0.320 22.749 1.00 86.94 118 SER A O 1
ATOM 979 N N . THR A 1 119 ? -7.749 2.135 21.568 1.00 87.38 119 THR A N 1
ATOM 980 C CA . THR A 1 119 ? -8.758 2.981 22.226 1.00 87.38 119 THR A CA 1
ATOM 981 C C . THR A 1 119 ? -10.184 2.438 22.092 1.00 87.38 119 THR A C 1
ATOM 983 O O . THR A 1 119 ? -10.995 2.641 22.985 1.00 87.38 119 THR A O 1
ATOM 986 N N . ARG A 1 120 ? -10.532 1.755 20.991 1.00 85.38 120 ARG A N 1
ATOM 987 C CA . ARG A 1 120 ? -11.856 1.123 20.859 1.00 85.38 120 ARG A CA 1
ATOM 988 C C . ARG A 1 120 ? -12.011 -0.054 21.817 1.00 85.38 120 ARG A C 1
ATOM 990 O O . ARG A 1 120 ? -13.058 -0.156 22.439 1.00 85.38 120 ARG A O 1
ATOM 997 N N . ALA A 1 121 ? -10.992 -0.906 21.930 1.00 86.31 121 ALA A N 1
ATOM 998 C CA . ALA A 1 121 ? -11.004 -2.042 22.851 1.00 86.31 121 ALA A CA 1
ATOM 999 C C . ALA A 1 121 ? -11.199 -1.576 24.302 1.00 86.31 121 ALA A C 1
ATOM 1001 O O . ALA A 1 121 ? -12.064 -2.078 25.009 1.00 86.31 121 ALA A O 1
ATOM 1002 N N . GLU A 1 122 ? -10.483 -0.526 24.684 1.00 90.69 122 GLU A N 1
ATOM 1003 C CA . GLU A 1 122 ? -10.541 0.093 26.011 1.00 90.69 122 GLU A CA 1
ATOM 1004 C C . GLU A 1 122 ? -11.905 0.726 26.307 1.00 90.69 122 GLU A C 1
ATOM 1006 O O . GLU A 1 122 ? -12.529 0.471 27.336 1.00 90.69 122 GLU A O 1
ATOM 1011 N N . LEU A 1 123 ? -12.433 1.517 25.366 1.00 85.94 123 LEU A N 1
ATOM 1012 C CA . LEU A 1 123 ? -13.777 2.089 25.490 1.00 85.94 123 LEU A CA 1
ATOM 1013 C C . LEU A 1 123 ? -14.852 1.000 25.573 1.00 85.94 123 LEU A C 1
ATOM 1015 O O . LEU A 1 123 ? -15.843 1.176 26.279 1.00 85.94 123 LEU A O 1
ATOM 1019 N N . PHE A 1 124 ? -14.668 -0.113 24.860 1.00 85.81 124 PHE A N 1
ATOM 1020 C CA . PHE A 1 124 ? -15.592 -1.238 24.904 1.00 85.81 124 PHE A CA 1
ATOM 1021 C C . PHE A 1 124 ? -15.510 -1.994 26.241 1.00 85.81 124 PHE A C 1
ATOM 1023 O O . PHE A 1 124 ? -16.540 -2.416 26.751 1.00 85.81 124 PHE A O 1
ATOM 1030 N N . ALA A 1 125 ? -14.330 -2.100 26.858 1.00 86.81 125 ALA A N 1
ATOM 1031 C CA . ALA A 1 125 ? -14.163 -2.660 28.201 1.00 86.81 125 ALA A CA 1
ATOM 1032 C C . ALA A 1 125 ? -14.914 -1.840 29.267 1.00 86.81 125 ALA A C 1
ATOM 1034 O O . ALA A 1 125 ? -15.672 -2.395 30.064 1.00 86.81 125 ALA A O 1
ATOM 1035 N N . ILE A 1 126 ? -14.800 -0.507 29.209 1.00 86.06 126 ILE A N 1
ATOM 1036 C CA . ILE A 1 126 ? -15.580 0.419 30.053 1.00 86.06 126 ILE A CA 1
ATOM 1037 C C . ILE A 1 126 ? -17.084 0.246 29.804 1.00 86.06 126 ILE A C 1
ATOM 1039 O O . ILE A 1 126 ? -17.882 0.194 30.739 1.00 86.06 126 ILE A O 1
ATOM 1043 N N . PHE A 1 127 ? -17.480 0.139 28.537 1.00 86.00 127 PHE A N 1
ATOM 1044 C CA . PHE A 1 127 ? -18.867 -0.081 28.135 1.00 86.00 127 PHE A CA 1
ATOM 1045 C C . PHE A 1 127 ? -19.442 -1.400 28.683 1.00 86.00 127 PHE A C 1
ATOM 1047 O O . PHE A 1 127 ? -20.561 -1.399 29.194 1.00 86.00 127 PHE A O 1
ATOM 1054 N N . LEU A 1 128 ? -18.676 -2.496 28.649 1.00 85.19 128 LEU A N 1
ATOM 1055 C CA . LEU A 1 128 ? -19.074 -3.788 29.219 1.00 85.19 128 LEU A CA 1
ATOM 1056 C C . LEU A 1 128 ? -19.259 -3.717 30.739 1.00 85.19 128 LEU A C 1
ATOM 1058 O O . LEU A 1 128 ? -20.262 -4.215 31.244 1.00 85.19 128 LEU A O 1
ATOM 1062 N N . ALA A 1 129 ? -18.350 -3.051 31.459 1.00 87.56 129 ALA A N 1
ATOM 1063 C CA . ALA A 1 129 ? -18.493 -2.849 32.902 1.00 87.56 129 ALA A CA 1
ATOM 1064 C C . ALA A 1 129 ? -19.771 -2.058 33.241 1.00 87.56 129 ALA A C 1
ATOM 1066 O O . ALA A 1 129 ? -20.498 -2.395 34.171 1.00 87.56 129 ALA A O 1
ATOM 1067 N N . LEU A 1 130 ? -20.106 -1.034 32.449 1.00 84.38 130 LEU A N 1
ATOM 1068 C CA . LEU A 1 130 ? -21.333 -0.257 32.651 1.00 84.38 130 LEU A CA 1
ATOM 1069 C C . LEU A 1 130 ? -22.613 -1.052 32.350 1.00 84.38 130 LEU A C 1
ATOM 1071 O O . LEU A 1 130 ? -23.629 -0.796 32.991 1.00 84.38 130 LEU A O 1
ATOM 1075 N N . LEU A 1 131 ? -22.573 -1.993 31.403 1.00 81.94 131 LEU A N 1
ATOM 1076 C CA . LEU A 1 131 ? -23.715 -2.828 31.007 1.00 81.94 131 LEU A CA 1
ATOM 1077 C C . LEU A 1 131 ? -24.167 -3.818 32.096 1.00 81.94 131 LEU A C 1
ATOM 1079 O O . LEU A 1 131 ? -25.348 -4.165 32.130 1.00 81.94 131 LEU A O 1
ATOM 1083 N N . VAL A 1 132 ? -23.256 -4.276 32.964 1.00 85.56 132 VAL A N 1
ATOM 1084 C CA . VAL A 1 132 ? -23.583 -5.206 34.065 1.00 85.56 132 VAL A CA 1
ATOM 1085 C C . VAL A 1 132 ? -24.059 -4.507 35.339 1.00 85.56 132 VAL A C 1
ATOM 1087 O O . VAL A 1 132 ? -24.490 -5.172 36.273 1.00 85.56 132 VAL A O 1
ATOM 1090 N N . CYS A 1 133 ? -24.000 -3.177 35.395 1.00 81.56 133 CYS A N 1
ATOM 1091 C CA . CYS A 1 133 ? -24.395 -2.422 36.579 1.00 81.56 133 CYS A CA 1
ATOM 1092 C C . CYS A 1 133 ? -25.879 -2.033 36.535 1.00 81.56 133 CYS A C 1
ATOM 1094 O O . CYS A 1 133 ? -26.341 -1.464 35.543 1.00 81.56 133 CYS A O 1
ATOM 1096 N N . LEU A 1 134 ? -26.608 -2.240 37.635 1.00 72.44 134 LEU A N 1
ATOM 1097 C CA . LEU A 1 134 ? -27.985 -1.759 37.775 1.00 72.44 134 LEU A CA 1
ATOM 1098 C C . LEU A 1 134 ? -28.081 -0.239 37.985 1.00 72.44 134 LEU A C 1
ATOM 1100 O O . LEU A 1 134 ? -27.110 0.459 38.294 1.00 72.44 134 LEU A O 1
ATOM 1104 N N . ARG A 1 135 ? -29.303 0.283 37.815 1.00 67.62 135 ARG A N 1
ATOM 1105 C CA . ARG A 1 135 ? -29.640 1.689 38.077 1.00 67.62 135 ARG A CA 1
ATOM 1106 C C . ARG A 1 135 ? -29.467 2.005 39.566 1.00 67.62 135 ARG A C 1
ATOM 1108 O O . ARG A 1 135 ? -29.893 1.225 40.406 1.00 67.62 135 ARG A O 1
ATOM 1115 N N . GLY A 1 136 ? -28.880 3.162 39.874 1.00 64.81 136 GLY A N 1
ATOM 1116 C CA . GLY A 1 136 ? -28.678 3.635 41.252 1.00 64.81 136 GLY A CA 1
ATOM 1117 C C . GLY A 1 136 ? -27.396 3.143 41.938 1.00 64.81 136 GLY A C 1
ATOM 1118 O O . GLY A 1 136 ? -27.058 3.657 42.997 1.00 64.81 136 GLY A O 1
ATOM 1119 N N . CYS A 1 137 ? -26.643 2.219 41.332 1.00 72.88 137 CYS A N 1
ATOM 1120 C CA . CYS A 1 137 ? -25.349 1.781 41.860 1.00 72.88 137 CYS A CA 1
ATOM 1121 C C . CYS A 1 137 ? -24.263 2.855 41.658 1.00 72.88 137 CYS A C 1
ATOM 1123 O O . CYS A 1 137 ? -24.112 3.408 40.560 1.00 72.88 137 CYS A O 1
ATOM 1125 N N . ARG A 1 138 ? -23.448 3.102 42.692 1.00 75.00 138 ARG A N 1
ATOM 1126 C CA . ARG A 1 138 ? -22.203 3.878 42.592 1.00 75.00 138 ARG A CA 1
ATOM 1127 C C . ARG A 1 138 ? -21.118 3.015 41.968 1.00 75.00 138 ARG A C 1
ATOM 1129 O O . ARG A 1 138 ? -20.967 1.856 42.323 1.00 75.00 138 ARG A O 1
ATOM 1136 N N . ILE A 1 139 ? -20.386 3.548 40.994 1.00 81.44 139 ILE A N 1
ATOM 1137 C CA . ILE A 1 139 ? -19.407 2.754 40.245 1.00 81.44 139 ILE A CA 1
ATOM 1138 C C . ILE A 1 139 ? -18.100 3.514 40.146 1.00 81.44 139 ILE A C 1
ATOM 1140 O O . ILE A 1 139 ? -18.081 4.684 39.756 1.00 81.44 139 ILE A O 1
ATOM 1144 N N . LYS A 1 140 ? -17.001 2.818 40.423 1.00 82.69 140 LYS A N 1
ATOM 1145 C CA . LYS A 1 140 ? -15.650 3.320 40.204 1.00 82.69 140 LYS A CA 1
ATOM 1146 C C . LYS A 1 140 ? -14.918 2.426 39.210 1.00 82.69 140 LYS A C 1
ATOM 1148 O O . LYS A 1 140 ? -14.694 1.251 39.474 1.00 82.69 140 LYS A O 1
ATOM 1153 N N . ILE A 1 141 ? -14.550 2.990 38.063 1.00 84.38 141 ILE A N 1
ATOM 1154 C CA . ILE A 1 141 ? -13.835 2.275 36.999 1.00 84.38 141 ILE A CA 1
ATOM 1155 C C . ILE A 1 141 ? -12.376 2.726 36.989 1.00 84.38 141 ILE A C 1
ATOM 1157 O O . ILE A 1 141 ? -12.087 3.920 36.894 1.00 84.38 141 ILE A O 1
ATOM 1161 N N . TYR A 1 142 ? -11.469 1.761 37.064 1.00 83.00 142 TYR A N 1
ATOM 1162 C CA . TYR A 1 142 ? -10.033 1.926 36.927 1.00 83.00 142 TYR A CA 1
ATOM 1163 C C . TYR A 1 142 ? -9.605 1.453 35.532 1.00 83.00 142 TYR A C 1
ATOM 1165 O O . TYR A 1 142 ? -9.804 0.298 35.160 1.00 83.00 142 TYR A O 1
ATOM 1173 N N . THR A 1 143 ? -9.010 2.364 34.767 1.00 86.88 143 THR A N 1
ATOM 1174 C CA . THR A 1 143 ? -8.419 2.114 33.446 1.00 86.88 143 THR A CA 1
ATOM 1175 C C . THR A 1 143 ? -7.098 2.869 33.367 1.00 86.88 143 THR A C 1
ATOM 1177 O O . THR A 1 143 ? -6.990 3.993 33.865 1.00 86.88 143 THR A O 1
ATOM 1180 N N . ASP A 1 144 ? -6.091 2.265 32.751 1.00 84.81 144 ASP A N 1
ATOM 1181 C CA . ASP A 1 144 ? -4.807 2.897 32.434 1.00 84.81 144 ASP A CA 1
ATOM 1182 C C . ASP A 1 144 ? -4.847 3.659 31.091 1.00 84.81 144 ASP A C 1
ATOM 1184 O O . ASP A 1 144 ? -3.934 4.419 30.748 1.00 84.81 144 ASP A O 1
ATOM 1188 N N . SER A 1 145 ? -5.952 3.545 30.351 1.00 90.19 145 SER A N 1
ATOM 1189 C CA . SER A 1 145 ? -6.137 4.165 29.046 1.00 90.19 145 SER A CA 1
ATOM 1190 C C . SER A 1 145 ? -6.483 5.654 29.142 1.00 90.19 145 SER A C 1
ATOM 1192 O O . SER A 1 145 ? -7.637 6.082 29.008 1.00 90.19 145 SER A O 1
ATOM 1194 N N . ASN A 1 146 ? -5.459 6.502 29.283 1.00 83.31 146 ASN A N 1
ATOM 1195 C CA . ASN A 1 146 ? -5.631 7.962 29.287 1.00 83.31 146 ASN A CA 1
ATOM 1196 C C . ASN A 1 146 ? -6.319 8.486 28.004 1.00 83.31 146 ASN A C 1
ATOM 1198 O O . ASN A 1 146 ? -7.047 9.483 28.029 1.00 83.31 146 ASN A O 1
ATOM 1202 N N . CYS A 1 147 ? -6.142 7.797 26.868 1.00 85.25 147 CYS A N 1
ATOM 1203 C CA . CYS A 1 147 ? -6.844 8.107 25.621 1.00 85.25 147 CYS A CA 1
ATOM 1204 C C . CYS A 1 147 ? -8.366 7.929 25.743 1.00 85.25 147 CYS A C 1
ATOM 1206 O O . CYS A 1 147 ? -9.114 8.763 25.222 1.00 85.25 147 CYS A O 1
ATOM 1208 N N . SER A 1 148 ? -8.824 6.878 26.427 1.00 84.25 148 SER A N 1
ATOM 1209 C CA . SER A 1 148 ? -10.245 6.608 26.673 1.00 84.25 148 SER A CA 1
ATOM 1210 C C . SER A 1 148 ? -10.842 7.652 27.610 1.00 84.25 148 SER A C 1
ATOM 1212 O O . SER A 1 148 ? -11.840 8.279 27.249 1.00 84.25 148 SER A O 1
ATOM 1214 N N . ILE A 1 149 ? -10.161 7.945 28.727 1.00 76.44 149 ILE A N 1
ATOM 1215 C CA . ILE A 1 149 ? -10.548 9.004 29.677 1.00 76.44 149 ILE A CA 1
ATOM 1216 C C . ILE A 1 149 ? -10.682 10.346 28.950 1.00 76.44 149 ILE A C 1
ATOM 1218 O O . ILE A 1 149 ? -11.738 10.977 28.969 1.00 76.44 149 ILE A O 1
ATOM 1222 N N . SER A 1 150 ? -9.640 10.758 28.226 1.00 79.62 150 SER A N 1
ATOM 1223 C CA . SER A 1 150 ? -9.630 12.021 27.482 1.00 79.62 150 SER A CA 1
ATOM 1224 C C . SER A 1 150 ? -10.742 12.092 26.429 1.00 79.62 150 SER A C 1
ATOM 1226 O O . SER A 1 150 ? -11.329 13.153 26.201 1.00 79.62 150 SER A O 1
ATOM 1228 N N . THR A 1 151 ? -11.045 10.972 25.764 1.00 82.25 151 THR A N 1
ATOM 1229 C CA . THR A 1 151 ? -12.083 10.911 24.729 1.00 82.25 151 THR A CA 1
ATOM 1230 C C . THR A 1 151 ? -13.480 11.038 25.326 1.00 82.25 151 THR A C 1
ATOM 1232 O O . THR A 1 151 ? -14.260 11.840 24.810 1.00 82.25 151 THR A O 1
ATOM 1235 N N . ILE A 1 152 ? -13.771 10.320 26.416 1.00 79.88 152 ILE A N 1
ATOM 1236 C CA . ILE A 1 152 ? -15.041 10.416 27.148 1.00 79.88 152 ILE A CA 1
ATOM 1237 C C . ILE A 1 152 ? -15.217 11.837 27.692 1.00 79.88 152 ILE A C 1
ATOM 1239 O O . ILE A 1 152 ? -16.213 12.485 27.377 1.00 79.88 152 ILE A O 1
ATOM 1243 N N . THR A 1 153 ? -14.224 12.377 28.406 1.00 79.81 153 THR A N 1
ATOM 1244 C CA . THR A 1 153 ? -14.282 13.734 28.974 1.00 79.81 153 THR A CA 1
ATOM 1245 C C . THR A 1 153 ? -14.535 14.784 27.898 1.00 79.81 153 THR A C 1
ATOM 1247 O O . THR A 1 153 ? -15.423 15.622 28.033 1.00 79.81 153 THR A O 1
ATOM 1250 N N . ARG A 1 154 ? -13.816 14.726 26.770 1.00 78.19 154 ARG A N 1
ATOM 1251 C CA . ARG A 1 154 ? -14.026 15.662 25.655 1.00 78.19 154 ARG A CA 1
ATOM 1252 C C . ARG A 1 154 ? -15.411 15.516 25.022 1.00 78.19 154 ARG A C 1
ATOM 1254 O O . ARG A 1 154 ? -15.996 16.525 24.621 1.00 78.19 154 ARG A O 1
ATOM 1261 N N . PHE A 1 155 ? -15.911 14.289 24.897 1.00 75.81 155 PHE A N 1
ATOM 1262 C CA . PHE A 1 155 ? -17.248 14.026 24.372 1.00 75.81 155 PHE A CA 1
ATOM 1263 C C . PHE A 1 155 ? -18.320 14.648 25.278 1.00 75.81 155 PHE A C 1
ATOM 1265 O O . PHE A 1 155 ? -19.160 15.399 24.784 1.00 75.81 155 PHE A O 1
ATOM 1272 N N . LEU A 1 156 ? -18.211 14.448 26.596 1.00 72.94 156 LEU A N 1
ATOM 1273 C CA . LEU A 1 156 ? -19.107 15.026 27.602 1.00 72.94 156 LEU A CA 1
ATOM 1274 C C . LEU A 1 156 ? -18.994 16.558 27.693 1.00 72.94 156 LEU A C 1
ATOM 1276 O O . LEU A 1 156 ? -19.998 17.243 27.816 1.00 72.94 156 LEU A O 1
ATOM 1280 N N . CYS A 1 157 ? -17.804 17.148 27.560 1.00 69.00 157 CYS A N 1
ATOM 1281 C CA . CYS A 1 157 ? -17.649 18.611 27.582 1.00 69.00 157 CYS A CA 1
ATOM 1282 C C . CYS A 1 157 ? -18.189 19.307 26.318 1.00 69.00 157 CYS A C 1
ATOM 1284 O O . CYS A 1 157 ? -18.444 20.512 26.324 1.00 69.00 157 CYS A O 1
ATOM 1286 N N . SER A 1 158 ? -18.392 18.576 25.217 1.00 65.19 158 SER A N 1
ATOM 1287 C CA . SER A 1 158 ? -18.852 19.134 23.933 1.00 65.19 158 SER A CA 1
ATOM 1288 C C . SER A 1 158 ? -20.371 19.412 23.875 1.00 65.19 158 SER A C 1
ATOM 1290 O O . SER A 1 158 ? -20.903 19.730 22.804 1.00 65.19 158 SER A O 1
ATOM 1292 N N . CYS A 1 159 ? -21.061 19.361 25.025 1.00 51.78 159 CYS A N 1
ATOM 1293 C CA . CYS A 1 159 ? -22.512 19.468 25.241 1.00 51.78 159 CYS A CA 1
ATOM 1294 C C . CYS A 1 159 ? -23.255 20.660 24.607 1.00 51.78 159 CYS A C 1
ATOM 1296 O O . CYS A 1 159 ? -24.481 20.691 24.639 1.00 51.78 159 CYS A O 1
ATOM 1298 N N . ARG A 1 160 ? -22.576 21.643 24.002 1.00 48.81 160 ARG A N 1
ATOM 1299 C CA . ARG A 1 160 ? -23.250 22.791 23.365 1.00 48.81 160 ARG A CA 1
ATOM 1300 C C . ARG A 1 160 ? -23.684 22.551 21.914 1.00 48.81 160 ARG A C 1
ATOM 1302 O O . ARG A 1 160 ? -24.463 23.351 21.406 1.00 48.81 160 ARG A O 1
ATOM 1309 N N . LYS A 1 161 ? -23.198 21.501 21.226 1.00 48.78 161 LYS A N 1
ATOM 1310 C CA . LYS A 1 161 ? -23.562 21.234 19.809 1.00 48.78 161 LYS A CA 1
ATOM 1311 C C . LYS A 1 161 ? -23.703 19.763 19.388 1.00 48.78 161 LYS A C 1
ATOM 1313 O O . LYS A 1 161 ? -24.032 19.562 18.228 1.00 48.78 161 LYS A O 1
ATOM 1318 N N . PHE A 1 162 ? -23.433 18.770 20.251 1.00 51.09 162 PHE A N 1
ATOM 1319 C CA . PHE A 1 162 ? -23.561 17.308 20.010 1.00 51.09 162 PHE A CA 1
ATOM 1320 C C . PHE A 1 162 ? -23.537 16.841 18.536 1.00 51.09 162 PHE A C 1
ATOM 1322 O O . PHE A 1 162 ? -24.362 16.056 18.072 1.00 51.09 162 PHE A O 1
ATOM 1329 N N . CYS A 1 163 ? -22.541 17.298 17.777 1.00 51.62 163 CYS A N 1
ATOM 1330 C CA . CYS A 1 163 ? -22.277 16.800 16.439 1.00 51.62 163 CYS A CA 1
ATOM 1331 C C . CYS A 1 163 ? -21.387 15.564 16.586 1.00 51.62 163 CYS A C 1
ATOM 1333 O O . CYS A 1 163 ? -20.161 15.676 16.608 1.00 51.62 163 CYS A O 1
ATOM 1335 N N . SER A 1 164 ? -21.996 14.376 16.635 1.00 51.97 164 SER A N 1
ATOM 1336 C CA . SER A 1 164 ? -21.305 13.071 16.611 1.00 51.97 164 SER A CA 1
ATOM 1337 C C . SER A 1 164 ? -20.341 12.903 15.424 1.00 51.97 164 SER A C 1
ATOM 1339 O O . SER A 1 164 ? -19.452 12.056 15.453 1.00 51.97 164 SER A O 1
ATOM 1341 N N . ARG A 1 165 ? -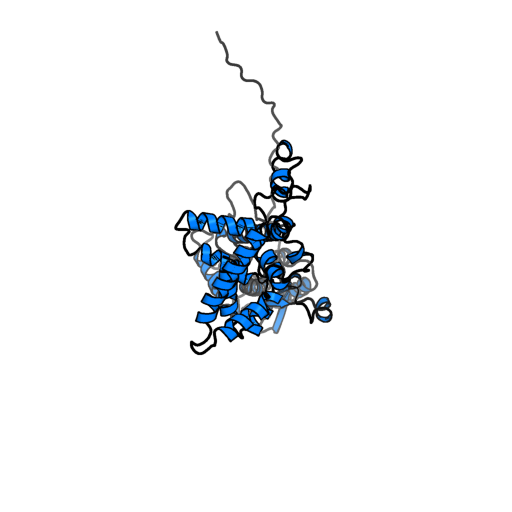20.445 13.775 14.410 1.00 53.66 165 ARG A N 1
ATOM 1342 C CA . ARG A 1 165 ? -19.598 13.841 13.207 1.00 53.66 165 ARG A CA 1
ATOM 1343 C C . ARG A 1 165 ? -18.085 13.962 13.475 1.00 53.66 165 ARG A C 1
ATOM 1345 O O . ARG A 1 165 ? -17.306 13.761 12.545 1.00 53.66 165 ARG A O 1
ATOM 1352 N N . GLY A 1 166 ? -17.657 14.303 14.695 1.00 60.03 166 GLY A N 1
ATOM 1353 C CA . GLY A 1 166 ? -16.252 14.572 15.038 1.00 60.03 166 GLY A CA 1
ATOM 1354 C C . GLY A 1 166 ? -15.489 13.474 15.791 1.00 60.03 166 GLY A C 1
ATOM 1355 O O . GLY A 1 166 ? -14.274 13.616 15.951 1.00 60.03 166 GLY A O 1
ATOM 1356 N N . PHE A 1 167 ? -16.140 12.400 16.245 1.00 66.56 167 PHE A N 1
ATOM 1357 C CA . PHE A 1 167 ? -15.526 11.403 17.134 1.00 66.56 167 PHE A CA 1
ATOM 1358 C C . PHE A 1 167 ? -15.461 10.016 16.485 1.00 66.56 167 PHE A C 1
ATOM 1360 O O . PHE A 1 167 ? -16.397 9.595 15.812 1.00 66.56 167 PHE A O 1
ATOM 1367 N N . ASN A 1 168 ? -14.348 9.308 16.697 1.00 73.56 168 ASN A N 1
ATOM 1368 C CA . ASN A 1 168 ? -14.283 7.865 16.448 1.00 73.56 168 ASN A CA 1
ATOM 1369 C C . ASN A 1 168 ? -15.006 7.132 17.587 1.00 73.56 168 ASN A C 1
ATOM 1371 O O . ASN A 1 168 ? -15.070 7.666 18.694 1.00 73.56 168 ASN A O 1
ATOM 1375 N N . ASN A 1 169 ? -15.506 5.920 17.330 1.00 75.12 169 ASN A N 1
ATOM 1376 C CA . ASN A 1 169 ? -16.231 5.101 18.314 1.00 75.12 169 ASN A CA 1
ATOM 1377 C C . ASN A 1 169 ? -17.490 5.810 18.846 1.00 75.12 169 ASN A C 1
ATOM 1379 O O . ASN A 1 169 ? -17.876 5.655 20.004 1.00 75.12 169 ASN A O 1
ATOM 1383 N N . SER A 1 170 ? -18.113 6.639 17.998 1.00 71.81 170 SER A N 1
ATOM 1384 C CA . SER A 1 170 ? -19.193 7.546 18.401 1.00 71.81 170 SER A CA 1
ATOM 1385 C C . SER A 1 170 ? -20.379 6.823 19.040 1.00 71.81 170 SER A C 1
ATOM 1387 O O . SER A 1 170 ? -20.969 7.365 19.965 1.00 71.81 170 SER A O 1
ATOM 1389 N N . LEU A 1 171 ? -20.693 5.594 18.620 1.00 71.06 171 LEU A N 1
ATOM 1390 C CA . LEU A 1 171 ? -21.774 4.818 19.228 1.00 71.06 171 LEU A CA 1
ATOM 1391 C C . LEU A 1 171 ? -21.467 4.364 20.661 1.00 71.06 171 LEU A C 1
ATOM 1393 O O . LEU A 1 171 ? -22.328 4.509 21.525 1.00 71.06 171 LEU A O 1
ATOM 1397 N N . ILE A 1 172 ? -20.252 3.861 20.918 1.00 73.62 172 ILE A N 1
ATOM 1398 C CA . ILE A 1 172 ? -19.818 3.452 22.265 1.00 73.62 172 ILE A CA 1
ATOM 1399 C C . ILE A 1 172 ? -19.874 4.667 23.200 1.00 73.62 172 ILE A C 1
ATOM 1401 O O . ILE A 1 172 ? -20.429 4.596 24.292 1.00 73.62 172 ILE A O 1
ATOM 1405 N N . LEU A 1 173 ? -19.385 5.821 22.733 1.00 74.62 173 LEU A N 1
ATOM 1406 C CA . LEU A 1 173 ? -19.414 7.076 23.491 1.00 74.62 173 LEU A CA 1
ATOM 1407 C C . LEU A 1 173 ? -20.837 7.583 23.760 1.00 74.62 173 LEU A C 1
ATOM 1409 O O . LEU A 1 173 ? -21.099 8.089 24.848 1.00 74.62 173 LEU A O 1
ATOM 1413 N N . ILE A 1 174 ? -21.753 7.443 22.794 1.00 71.19 174 ILE A N 1
ATOM 1414 C CA . ILE A 1 174 ? -23.166 7.804 22.976 1.00 71.19 174 ILE A CA 1
ATOM 1415 C C . ILE A 1 174 ? -23.787 6.968 24.093 1.00 71.19 174 ILE A C 1
ATOM 1417 O O . ILE A 1 174 ? -24.455 7.535 24.950 1.00 71.19 174 ILE A O 1
ATOM 1421 N N . TYR A 1 175 ? -23.554 5.654 24.110 1.00 73.44 175 TYR A N 1
ATOM 1422 C CA . TYR A 1 175 ? -24.085 4.817 25.181 1.00 73.44 175 TYR A CA 1
ATOM 1423 C C . TYR A 1 175 ? -23.471 5.164 26.536 1.00 73.44 175 TYR A C 1
ATOM 1425 O O . TYR A 1 175 ? -24.204 5.332 27.504 1.00 73.44 175 TYR A O 1
ATOM 1433 N N . ILE A 1 176 ? -22.141 5.309 26.608 1.00 74.81 176 ILE A N 1
ATOM 1434 C CA . ILE A 1 176 ? -21.466 5.701 27.853 1.00 74.81 176 ILE A CA 1
ATOM 1435 C C . ILE A 1 176 ? -22.084 7.001 28.386 1.00 74.81 176 ILE A C 1
ATOM 1437 O O . ILE A 1 176 ? -22.396 7.089 29.568 1.00 74.81 176 ILE A O 1
ATOM 1441 N N . ALA A 1 177 ? -22.326 7.990 27.523 1.00 70.12 177 ALA A N 1
ATOM 1442 C CA . ALA A 1 177 ? -22.964 9.239 27.926 1.00 70.12 177 ALA A CA 1
ATOM 1443 C C . ALA A 1 177 ? -24.424 9.067 28.381 1.00 70.12 177 ALA A C 1
ATOM 1445 O O . ALA A 1 177 ? -24.814 9.708 29.350 1.00 70.12 177 ALA A O 1
ATOM 1446 N N . ASP A 1 178 ? -25.215 8.219 27.719 1.00 67.75 178 ASP A N 1
ATOM 1447 C CA . ASP A 1 178 ? -26.602 7.922 28.108 1.00 67.75 178 ASP A CA 1
ATOM 1448 C C . ASP A 1 178 ? -26.669 7.242 29.486 1.00 67.75 178 ASP A C 1
ATOM 1450 O O . ASP A 1 178 ? -27.451 7.648 30.342 1.00 67.75 178 ASP A O 1
ATOM 1454 N N . GLU A 1 179 ? -25.790 6.275 29.756 1.00 68.38 179 GLU A N 1
ATOM 1455 C CA . GLU A 1 179 ? -25.698 5.629 31.071 1.00 68.38 179 GLU A CA 1
ATOM 1456 C C . GLU A 1 179 ? -25.214 6.579 32.166 1.00 68.38 179 GLU A C 1
ATOM 1458 O O . GLU A 1 179 ? -25.760 6.582 33.269 1.00 68.38 179 GLU A O 1
ATOM 1463 N N . LEU A 1 180 ? -24.228 7.429 31.870 1.00 64.81 180 LEU A N 1
ATOM 1464 C CA . LEU A 1 180 ? -23.793 8.464 32.808 1.00 64.81 180 LEU A CA 1
ATOM 1465 C C . LEU A 1 180 ? -24.912 9.487 33.073 1.00 64.81 180 LEU A C 1
ATOM 1467 O O . LEU A 1 180 ? -25.093 9.908 34.213 1.00 64.81 180 LEU A O 1
ATOM 1471 N N . ALA A 1 181 ? -25.702 9.851 32.057 1.00 59.31 181 ALA A N 1
ATOM 1472 C CA . ALA A 1 181 ? -26.827 10.774 32.196 1.00 59.31 181 ALA A CA 1
ATOM 1473 C C . ALA A 1 181 ? -27.981 10.175 33.019 1.00 59.31 181 ALA A C 1
ATOM 1475 O O . ALA A 1 181 ? -28.496 10.851 33.907 1.00 59.31 181 ALA A O 1
ATOM 1476 N N . LYS A 1 182 ? -28.343 8.903 32.796 1.00 63.34 182 LYS A N 1
ATOM 1477 C CA . LYS A 1 182 ? -29.343 8.172 33.604 1.00 63.34 182 LYS A CA 1
ATOM 1478 C C . LYS A 1 182 ? -28.931 8.002 35.064 1.00 63.34 182 LYS A C 1
ATOM 1480 O O . LYS A 1 182 ? -29.788 7.838 35.919 1.00 63.34 182 LYS A O 1
ATOM 1485 N N . LYS A 1 183 ? -27.632 8.013 35.361 1.00 57.50 183 LYS A N 1
ATOM 1486 C CA . LYS A 1 183 ? -27.115 7.966 36.739 1.00 57.50 183 LYS A CA 1
ATOM 1487 C C . LYS A 1 183 ? -27.064 9.351 37.391 1.00 57.50 183 LYS A C 1
ATOM 1489 O O . LYS A 1 183 ? -27.031 9.443 38.609 1.00 57.50 183 LYS A O 1
ATOM 1494 N N . GLY A 1 184 ? -27.117 10.424 36.597 1.00 51.34 184 GLY A N 1
ATOM 1495 C CA . GLY A 1 184 ? -27.205 11.810 37.065 1.00 51.34 184 GLY A CA 1
ATOM 1496 C C . GLY A 1 184 ? -28.624 12.307 37.378 1.00 51.34 184 GLY A C 1
ATOM 1497 O O . GLY A 1 184 ? -28.773 13.444 37.820 1.00 51.34 184 GLY A O 1
ATOM 1498 N N . THR A 1 185 ? -29.673 11.499 37.174 1.00 47.66 185 THR A N 1
ATOM 1499 C CA . THR A 1 185 ? -31.082 11.900 37.386 1.00 47.66 185 THR A CA 1
ATOM 1500 C C . THR A 1 185 ? -31.516 12.031 38.855 1.00 47.66 185 THR A C 1
ATOM 1502 O O . THR A 1 185 ? -32.706 12.156 39.122 1.00 47.66 185 THR A O 1
ATOM 1505 N N . GLU A 1 186 ? -30.584 12.080 39.812 1.00 46.81 186 GLU A N 1
ATOM 1506 C CA . GLU A 1 186 ? -30.842 12.633 41.157 1.00 46.81 186 GLU A CA 1
ATOM 1507 C C . GLU A 1 186 ? -30.816 14.181 41.180 1.00 46.81 186 GLU A C 1
ATOM 1509 O O . GLU A 1 186 ? -31.105 14.796 42.204 1.00 46.81 186 GLU A O 1
ATOM 1514 N N . LEU A 1 187 ? -30.521 14.839 40.050 1.00 43.09 187 LEU A N 1
ATOM 1515 C CA . LEU A 1 187 ? -30.659 16.290 39.875 1.00 43.09 187 LEU A CA 1
ATOM 1516 C C . LEU A 1 187 ? -32.026 16.645 39.263 1.00 43.09 187 LEU A C 1
ATOM 1518 O O . LEU A 1 187 ? -32.413 16.147 38.207 1.00 43.09 187 LEU A O 1
ATOM 1522 N N . THR A 1 188 ? -32.753 17.541 39.931 1.00 30.17 188 THR A N 1
ATOM 1523 C CA . THR A 1 188 ? -34.160 17.939 39.714 1.00 30.17 188 THR A CA 1
ATOM 1524 C C . THR A 1 188 ? -34.439 18.773 38.450 1.00 30.17 188 THR A C 1
ATOM 1526 O O . THR A 1 188 ? -35.355 19.595 38.432 1.00 30.17 188 THR A O 1
ATOM 1529 N N . THR A 1 189 ? -33.701 18.568 37.359 1.00 34.03 189 THR A N 1
ATOM 1530 C CA . THR A 1 189 ? -33.925 19.272 36.086 1.00 34.03 189 THR A CA 1
ATOM 1531 C C . THR A 1 189 ? -34.100 18.298 34.924 1.00 34.03 189 THR A C 1
ATOM 1533 O O . THR A 1 189 ? -33.165 17.672 34.434 1.00 34.03 189 THR A O 1
ATOM 1536 N N . TYR A 1 190 ? -35.339 18.188 34.447 1.00 33.50 190 TYR A N 1
ATOM 1537 C CA . TYR A 1 190 ? -35.701 17.401 33.273 1.00 33.50 190 TYR A CA 1
ATOM 1538 C C . TYR A 1 190 ? -35.446 18.195 31.987 1.00 33.50 190 TYR A C 1
ATOM 1540 O O . TYR A 1 190 ? -36.016 19.263 31.757 1.00 33.50 190 TYR A O 1
ATOM 1548 N N . HIS A 1 191 ? -34.636 17.626 31.096 1.00 31.56 191 HIS A N 1
ATOM 1549 C CA . HIS A 1 191 ? -34.543 18.047 29.703 1.00 31.56 191 HIS A CA 1
ATOM 1550 C C . HIS A 1 191 ? -34.931 16.871 28.807 1.00 31.56 191 HIS A C 1
ATOM 1552 O O . HIS A 1 191 ? -34.310 15.811 28.853 1.00 31.56 191 HIS A O 1
ATOM 1558 N N . GLN A 1 192 ? -35.964 17.050 27.979 1.00 26.75 192 GLN A N 1
ATOM 1559 C CA . GLN A 1 192 ? -36.298 16.084 26.934 1.00 26.75 192 GLN A CA 1
ATOM 1560 C C . GLN A 1 192 ? -35.177 16.064 25.888 1.00 26.75 192 GLN A C 1
ATOM 1562 O O . GLN A 1 192 ? -35.055 16.959 25.050 1.00 26.75 192 GLN A O 1
ATOM 1567 N N . LEU A 1 193 ? -34.345 15.026 25.940 1.00 31.14 193 LEU A N 1
ATOM 1568 C CA . LEU A 1 193 ? -33.287 14.781 24.968 1.00 31.14 193 LEU A CA 1
ATOM 1569 C C . LEU A 1 193 ? -33.884 14.142 23.708 1.00 31.14 193 LEU A C 1
ATOM 1571 O O . LEU A 1 193 ? -34.036 12.927 23.594 1.00 31.14 193 LEU A O 1
ATOM 1575 N N . ILE A 1 194 ? -34.223 14.972 22.722 1.00 27.05 194 ILE A N 1
ATOM 1576 C CA . ILE A 1 194 ? -34.571 14.502 21.379 1.00 27.05 194 ILE A CA 1
ATOM 1577 C C . ILE A 1 194 ? -33.264 14.220 20.625 1.00 27.05 194 ILE A C 1
ATOM 1579 O O . ILE A 1 194 ? -32.621 15.121 20.089 1.00 27.05 194 ILE A O 1
ATOM 1583 N N . PHE A 1 195 ? -32.863 12.947 20.583 1.00 33.56 195 PHE A N 1
ATOM 1584 C CA . PHE A 1 195 ? -31.661 12.493 19.880 1.00 33.56 195 PHE A CA 1
ATOM 1585 C C . PHE A 1 195 ? -31.752 12.770 18.378 1.00 33.56 195 PHE A C 1
ATOM 1587 O O . PHE A 1 195 ? -32.441 12.055 17.641 1.00 33.56 195 PHE A O 1
ATOM 1594 N N . ASN A 1 196 ? -31.027 13.783 17.906 1.00 26.06 196 ASN A N 1
ATOM 1595 C CA . ASN A 1 196 ? -30.895 14.078 16.491 1.00 26.06 196 ASN A CA 1
ATOM 1596 C C . ASN A 1 196 ? -29.524 13.629 15.951 1.00 26.06 196 ASN A C 1
ATOM 1598 O O . ASN A 1 196 ? -28.590 14.415 15.892 1.00 26.06 196 ASN A O 1
ATOM 1602 N N . PHE A 1 197 ? -29.472 12.442 15.332 1.00 39.81 197 PHE A N 1
ATOM 1603 C CA . PHE A 1 197 ? -28.707 12.279 14.074 1.00 39.81 197 PHE A CA 1
ATOM 1604 C C . PHE A 1 197 ? -29.356 13.076 12.912 1.00 39.81 197 PHE A C 1
ATOM 1606 O O . PHE A 1 197 ? -28.944 12.990 11.758 1.00 39.81 197 PHE A O 1
ATOM 1613 N N . ARG A 1 198 ? -30.414 13.836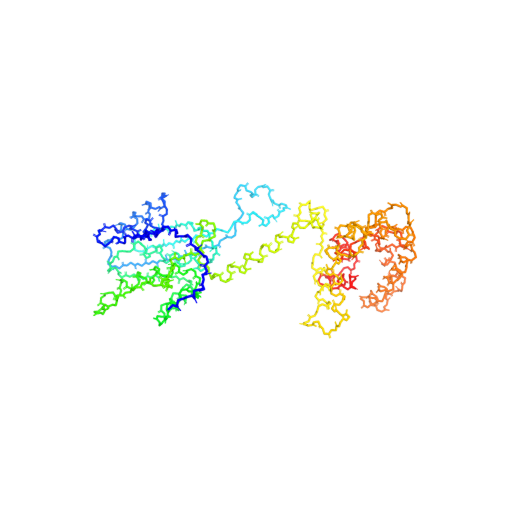 13.216 1.00 40.44 198 ARG A N 1
ATOM 1614 C CA . ARG A 1 198 ? -31.460 14.280 12.309 1.00 40.44 198 ARG A CA 1
ATOM 1615 C C . ARG A 1 198 ? -31.062 15.582 11.616 1.00 40.44 198 ARG A C 1
ATOM 1617 O O . ARG A 1 198 ? -31.121 16.657 12.200 1.00 40.44 198 ARG A O 1
ATOM 1624 N N . SER A 1 199 ? -30.765 15.495 10.325 1.00 35.81 199 SER A N 1
ATOM 1625 C CA . SER A 1 199 ? -31.518 16.352 9.407 1.00 35.81 199 SER A CA 1
ATOM 1626 C C . SER A 1 199 ? -32.926 15.764 9.333 1.00 35.81 199 SER A C 1
ATOM 1628 O O . SER A 1 199 ? -33.042 14.546 9.201 1.00 35.81 199 SER A O 1
ATOM 1630 N N . GLN A 1 200 ? -33.968 16.589 9.428 1.00 44.31 200 GLN A N 1
ATOM 1631 C CA . GLN A 1 200 ? -35.383 16.185 9.504 1.00 44.31 200 GLN A CA 1
ATOM 1632 C C . GLN A 1 200 ? -35.858 15.161 8.451 1.00 44.31 200 GLN A C 1
ATOM 1634 O O . GLN A 1 200 ? -36.900 14.556 8.660 1.00 44.31 200 GLN A O 1
ATOM 1639 N N . ASN A 1 201 ? -35.088 14.894 7.389 1.00 41.44 201 ASN A N 1
ATOM 1640 C CA . ASN A 1 201 ? -35.548 14.103 6.249 1.00 41.44 201 ASN A CA 1
ATOM 1641 C C . ASN A 1 201 ? -34.902 12.711 6.068 1.00 41.44 201 ASN A C 1
ATOM 1643 O O . ASN A 1 201 ? -35.424 11.951 5.265 1.00 41.44 201 ASN A O 1
ATOM 1647 N N . CYS A 1 202 ? -33.832 12.323 6.788 1.00 40.62 202 CYS A N 1
ATOM 1648 C CA . CYS A 1 202 ? -33.218 10.983 6.628 1.00 40.62 202 CYS A CA 1
ATOM 1649 C C . CYS A 1 202 ? -32.595 10.425 7.925 1.00 40.62 202 CYS A C 1
ATOM 1651 O O . CYS A 1 202 ? -31.665 11.014 8.479 1.00 40.62 202 CYS A O 1
ATOM 1653 N N . ARG A 1 203 ? -33.050 9.242 8.370 1.00 47.81 203 ARG A N 1
ATOM 1654 C CA . ARG A 1 203 ? -32.404 8.402 9.402 1.00 47.81 203 ARG A CA 1
ATOM 1655 C C . ARG A 1 203 ? -31.370 7.482 8.739 1.00 47.81 203 ARG A C 1
ATOM 1657 O O . ARG A 1 203 ? -31.704 6.362 8.376 1.00 47.81 203 ARG A O 1
ATOM 1664 N N . PHE A 1 204 ? -30.135 7.943 8.553 1.00 53.00 204 PHE A N 1
ATOM 1665 C CA . PHE A 1 204 ? -29.107 7.139 7.882 1.00 53.00 204 PHE A CA 1
ATOM 1666 C C . PHE A 1 204 ? -27.831 7.020 8.720 1.00 53.00 204 PHE A C 1
ATOM 1668 O O . PHE A 1 204 ? -27.138 8.012 8.949 1.00 53.00 204 PHE A O 1
ATOM 1675 N N . SER A 1 205 ? -27.517 5.794 9.145 1.00 59.69 205 SER A N 1
ATOM 1676 C CA . SER A 1 205 ? -26.197 5.410 9.650 1.00 59.69 205 SER A CA 1
ATOM 1677 C C . SER A 1 205 ? -25.445 4.720 8.513 1.00 59.69 205 SER A C 1
ATOM 1679 O O . SER A 1 205 ? -25.964 3.741 7.975 1.00 59.69 205 SER A O 1
ATOM 1681 N N . PRO A 1 206 ? -24.264 5.209 8.107 1.00 66.69 206 PRO A N 1
ATOM 1682 C CA . PRO A 1 206 ? -23.537 4.607 7.003 1.00 66.69 206 PRO A CA 1
ATOM 1683 C C . PRO A 1 206 ? -23.000 3.234 7.425 1.00 66.69 206 PRO A C 1
ATOM 1685 O O . PRO A 1 206 ? -22.344 3.098 8.460 1.00 66.69 206 PRO A O 1
ATOM 1688 N N . HIS A 1 207 ? -23.289 2.228 6.607 1.00 64.56 207 HIS A N 1
ATOM 1689 C CA . HIS A 1 207 ? -22.751 0.879 6.732 1.00 64.56 207 HIS A CA 1
ATOM 1690 C C . HIS A 1 207 ? -21.774 0.633 5.582 1.00 64.56 207 HIS A C 1
ATOM 1692 O O . HIS A 1 207 ? -21.925 1.194 4.493 1.00 64.56 207 HIS A O 1
ATOM 1698 N N . PHE A 1 208 ? -20.752 -0.170 5.843 1.00 72.56 208 PHE A N 1
ATOM 1699 C CA . PHE A 1 208 ? -19.924 -0.787 4.823 1.00 72.56 208 PHE A CA 1
ATOM 1700 C C . PHE A 1 208 ? -20.245 -2.271 4.825 1.00 72.56 208 PHE A C 1
ATOM 1702 O O . PHE A 1 208 ? -20.011 -2.936 5.836 1.00 72.56 208 PHE A O 1
ATOM 1709 N N . GLU A 1 209 ? -20.828 -2.748 3.725 1.00 78.19 209 GLU A N 1
ATOM 1710 C CA . GLU A 1 209 ? -21.518 -4.042 3.704 1.00 78.19 209 GLU A CA 1
ATOM 1711 C C . GLU A 1 209 ? -22.529 -4.082 4.869 1.00 78.19 209 GLU A C 1
ATOM 1713 O O . GLU A 1 209 ? -23.292 -3.128 5.036 1.00 78.19 209 GLU A O 1
ATOM 1718 N N . ASP A 1 210 ? -22.483 -5.109 5.716 1.00 69.50 210 ASP A N 1
ATOM 1719 C CA . ASP A 1 210 ? -23.353 -5.241 6.892 1.00 69.50 210 ASP A CA 1
ATOM 1720 C C . ASP A 1 210 ? -22.753 -4.626 8.173 1.00 69.50 210 ASP A C 1
ATOM 1722 O O . ASP A 1 210 ? -23.345 -4.694 9.250 1.00 69.50 210 ASP A O 1
ATOM 1726 N N . THR A 1 211 ? -21.572 -4.001 8.091 1.00 65.25 211 THR A N 1
ATOM 1727 C CA . THR A 1 211 ? -20.874 -3.449 9.260 1.00 65.25 211 THR A CA 1
ATOM 1728 C C . THR A 1 211 ? -21.062 -1.938 9.367 1.00 65.25 211 THR A C 1
ATOM 1730 O O . THR A 1 211 ? -20.686 -1.169 8.482 1.00 65.25 211 THR A O 1
ATOM 1733 N N . LEU A 1 212 ? -21.584 -1.474 10.502 1.00 66.38 212 LEU A N 1
ATOM 1734 C CA . LEU A 1 212 ? -21.758 -0.047 10.770 1.00 66.38 212 LEU A CA 1
ATOM 1735 C C . LEU A 1 212 ? -20.410 0.676 10.892 1.00 66.38 212 LEU A C 1
ATOM 1737 O O . LEU A 1 212 ? -19.518 0.220 11.602 1.00 66.38 212 LEU A O 1
ATOM 1741 N N . ILE A 1 213 ? -20.265 1.836 10.247 1.00 69.12 213 ILE A N 1
ATOM 1742 C CA . ILE A 1 213 ? -19.017 2.613 10.266 1.00 69.12 213 ILE A CA 1
ATOM 1743 C C . ILE A 1 213 ? -18.922 3.454 11.550 1.00 69.12 213 ILE A C 1
ATOM 1745 O O . ILE A 1 213 ? -19.580 4.484 11.692 1.00 69.12 213 ILE A O 1
ATOM 1749 N N . GLU A 1 214 ? -18.057 3.038 12.481 1.00 69.31 214 GLU A N 1
ATOM 1750 C CA . GLU A 1 214 ? -17.808 3.740 13.758 1.00 69.31 214 GLU A CA 1
ATOM 1751 C C . GLU A 1 214 ? -16.711 4.823 13.669 1.00 69.31 214 GLU A C 1
ATOM 1753 O O . GLU A 1 214 ? -16.518 5.626 14.590 1.00 69.31 214 GLU A O 1
ATOM 1758 N N . GLN A 1 215 ? -15.969 4.844 12.560 1.00 72.38 215 GLN A N 1
ATOM 1759 C CA . GLN A 1 215 ? -14.891 5.796 12.296 1.00 72.38 215 GLN A CA 1
ATOM 1760 C C . GLN A 1 215 ? -15.427 7.109 11.712 1.00 72.38 215 GLN A C 1
ATOM 1762 O O . GLN A 1 215 ? -16.511 7.167 11.132 1.00 72.38 215 GLN A O 1
ATOM 1767 N N . LYS A 1 216 ? -14.620 8.175 11.769 1.00 74.94 216 LYS A N 1
ATOM 1768 C CA . LYS A 1 216 ? -14.886 9.405 11.004 1.00 74.94 216 LYS A CA 1
ATOM 1769 C C . LYS A 1 216 ? -15.120 9.081 9.525 1.00 74.94 216 LYS A C 1
ATOM 1771 O O . LYS A 1 216 ? -14.188 8.676 8.831 1.00 74.94 216 LYS A O 1
ATOM 1776 N N . LEU A 1 217 ? -16.328 9.357 9.024 1.00 76.25 217 LEU A N 1
ATOM 1777 C CA . LEU A 1 217 ? -16.744 8.994 7.662 1.00 76.25 217 LEU A CA 1
ATOM 1778 C C . LEU A 1 217 ? -15.779 9.498 6.576 1.00 76.25 217 LEU A C 1
ATOM 1780 O O . LEU A 1 217 ? -15.454 8.762 5.654 1.00 76.25 217 LEU A O 1
ATOM 1784 N N . ARG A 1 218 ? -15.263 10.729 6.693 1.00 79.56 218 ARG A N 1
ATOM 1785 C CA . ARG A 1 218 ? -14.284 11.273 5.733 1.00 79.56 218 ARG A CA 1
ATOM 1786 C C . ARG A 1 218 ? -12.992 10.454 5.694 1.00 79.56 218 ARG A C 1
ATOM 1788 O O . ARG A 1 218 ? -12.476 10.203 4.610 1.00 79.56 218 ARG A O 1
ATOM 1795 N N . ASN A 1 219 ? -12.479 10.055 6.857 1.00 79.31 219 ASN A N 1
ATOM 1796 C CA . ASN A 1 219 ? -11.261 9.250 6.940 1.00 79.31 219 ASN A CA 1
ATOM 1797 C C . ASN A 1 219 ? -11.518 7.868 6.351 1.00 79.31 219 ASN A C 1
ATOM 1799 O O . ASN A 1 219 ? -10.739 7.414 5.526 1.00 79.31 219 ASN A O 1
ATOM 1803 N N . PHE A 1 220 ? -12.653 7.262 6.704 1.00 81.44 220 PHE A N 1
ATOM 1804 C CA . PHE A 1 220 ? -13.084 5.985 6.154 1.00 81.44 220 PHE A CA 1
ATOM 1805 C C . PHE A 1 220 ? -13.150 6.007 4.617 1.00 81.44 220 PHE A C 1
ATOM 1807 O O . PHE A 1 220 ? -12.505 5.191 3.961 1.00 81.44 220 PHE A O 1
ATOM 1814 N N . LEU A 1 221 ? -13.844 6.991 4.035 1.00 84.56 221 LEU A N 1
ATOM 1815 C CA . LEU A 1 221 ? -13.945 7.157 2.581 1.00 84.56 221 LEU A CA 1
ATOM 1816 C C . LEU A 1 221 ? -12.582 7.419 1.927 1.00 84.56 221 LEU A C 1
ATOM 1818 O O . LEU A 1 221 ? -12.297 6.869 0.867 1.00 84.56 221 LEU A O 1
ATOM 1822 N N . SER A 1 222 ? -11.720 8.223 2.558 1.00 86.06 222 SER A N 1
ATOM 1823 C CA . SER A 1 222 ? -10.358 8.466 2.067 1.00 86.06 222 SER A CA 1
ATOM 1824 C C . SER A 1 222 ? -9.524 7.185 2.053 1.00 86.06 222 SER A C 1
ATOM 1826 O O . SER A 1 222 ? -8.795 6.934 1.091 1.00 86.06 222 SER A O 1
ATOM 1828 N N . THR A 1 223 ? -9.627 6.367 3.101 1.00 85.88 223 THR A N 1
ATOM 1829 C CA . THR A 1 223 ? -8.933 5.081 3.191 1.00 85.88 223 THR A CA 1
ATOM 1830 C C . THR A 1 223 ? -9.443 4.125 2.122 1.00 85.88 223 THR A C 1
ATOM 1832 O O . THR A 1 223 ? -8.628 3.576 1.388 1.00 85.88 223 THR A O 1
ATOM 1835 N N . ILE A 1 224 ? -10.763 3.985 1.962 1.00 86.44 224 ILE A N 1
ATOM 1836 C CA . ILE A 1 224 ? -11.347 3.152 0.902 1.00 86.44 224 ILE A CA 1
ATOM 1837 C C . ILE A 1 224 ? -10.898 3.611 -0.480 1.00 86.44 224 ILE A C 1
ATOM 1839 O O . ILE A 1 224 ? -10.422 2.790 -1.257 1.00 86.44 224 ILE A O 1
ATOM 1843 N N . GLY A 1 225 ? -10.982 4.909 -0.781 1.00 87.62 225 GLY A N 1
ATOM 1844 C CA . GLY A 1 225 ? -10.556 5.430 -2.080 1.00 87.62 225 GLY A CA 1
ATOM 1845 C C . GLY A 1 225 ? -9.075 5.163 -2.359 1.00 87.62 225 GLY A C 1
ATOM 1846 O O . GLY A 1 225 ? -8.703 4.807 -3.477 1.00 87.62 225 GLY A O 1
ATOM 1847 N N . THR A 1 226 ? -8.229 5.254 -1.328 1.00 89.31 226 THR A N 1
ATOM 1848 C CA . THR A 1 226 ? -6.803 4.910 -1.431 1.00 89.31 226 THR A CA 1
ATOM 1849 C C . THR A 1 226 ? -6.611 3.418 -1.699 1.00 89.31 226 THR A C 1
ATOM 1851 O O . THR A 1 226 ? -5.869 3.054 -2.607 1.00 89.31 226 THR A O 1
ATOM 1854 N N . VAL A 1 227 ? -7.301 2.547 -0.953 1.00 85.75 227 VAL A N 1
ATOM 1855 C CA . VAL A 1 227 ? -7.230 1.088 -1.132 1.00 85.75 227 VAL A CA 1
ATOM 1856 C C . VAL A 1 227 ? -7.706 0.687 -2.525 1.00 85.75 227 VAL A C 1
ATOM 1858 O O . VAL A 1 227 ? -7.028 -0.094 -3.190 1.00 85.75 227 VAL A O 1
ATOM 1861 N N . GLN A 1 228 ? -8.813 1.260 -2.996 1.00 88.31 228 GLN A N 1
ATOM 1862 C CA . GLN A 1 228 ? -9.331 1.021 -4.338 1.00 88.31 228 GLN A CA 1
ATOM 1863 C C . GLN A 1 228 ? -8.323 1.458 -5.405 1.00 88.31 228 GLN A C 1
ATOM 1865 O O . GLN A 1 228 ? -7.978 0.659 -6.269 1.00 88.31 228 GLN A O 1
ATOM 1870 N N . SER A 1 229 ? -7.774 2.671 -5.300 1.00 88.19 229 SER A N 1
ATOM 1871 C CA . SER A 1 229 ? -6.779 3.180 -6.257 1.00 88.19 229 SER A CA 1
ATOM 1872 C C . SER A 1 229 ? -5.523 2.300 -6.304 1.00 88.19 229 SER A C 1
ATOM 1874 O O . SER A 1 229 ? -5.026 1.960 -7.377 1.00 88.19 229 SER A O 1
ATOM 1876 N N . CYS A 1 230 ? -5.019 1.883 -5.138 1.00 87.00 230 CYS A N 1
ATOM 1877 C CA . CYS A 1 230 ? -3.885 0.965 -5.040 1.00 87.00 230 CYS A CA 1
ATOM 1878 C C . CYS A 1 230 ?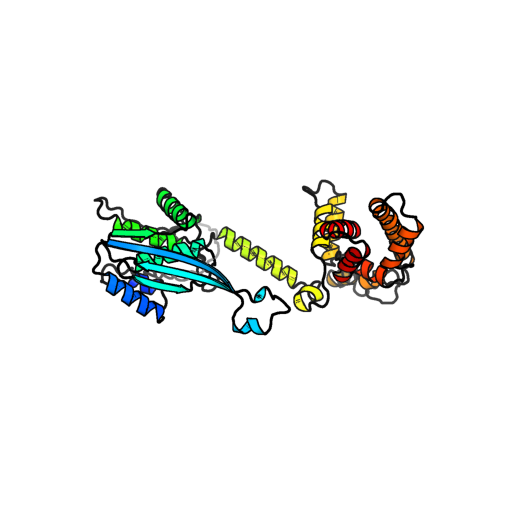 -4.208 -0.410 -5.637 1.00 87.00 230 CYS A C 1
ATOM 1880 O O . CYS A 1 230 ? -3.360 -1.010 -6.296 1.00 87.00 230 CYS A O 1
ATOM 1882 N N . SER A 1 231 ? -5.425 -0.908 -5.415 1.00 85.56 231 SER A N 1
ATOM 1883 C CA . SER A 1 231 ? -5.906 -2.178 -5.955 1.00 85.56 231 SER A CA 1
ATOM 1884 C C . SER A 1 231 ? -5.995 -2.134 -7.481 1.00 85.56 231 SER A C 1
ATOM 1886 O O . SER A 1 231 ? -5.423 -2.986 -8.156 1.00 85.56 231 SER A O 1
ATOM 1888 N N . GLU A 1 232 ? -6.624 -1.103 -8.042 1.00 87.44 232 GLU A N 1
ATOM 1889 C CA . GLU A 1 232 ? -6.720 -0.899 -9.490 1.00 87.44 232 GLU A CA 1
ATOM 1890 C C . GLU A 1 232 ? -5.334 -0.796 -10.137 1.00 87.44 232 GLU A C 1
ATOM 1892 O O . GLU A 1 232 ? -5.070 -1.453 -11.143 1.00 87.44 232 GLU A O 1
ATOM 1897 N N . TRP A 1 233 ? -4.410 -0.048 -9.524 1.00 87.56 233 TRP A N 1
ATOM 1898 C CA . TRP A 1 233 ? -3.032 0.049 -10.005 1.00 87.56 233 TRP A CA 1
ATOM 1899 C C . TRP A 1 233 ? -2.285 -1.292 -9.948 1.00 87.56 233 TRP A C 1
ATOM 1901 O O . TRP A 1 233 ? -1.550 -1.645 -10.876 1.00 87.56 233 TRP A O 1
ATOM 1911 N N . ARG A 1 234 ? -2.490 -2.065 -8.875 1.00 85.31 234 ARG A N 1
ATOM 1912 C CA . ARG A 1 234 ? -1.911 -3.403 -8.711 1.00 85.31 234 ARG A CA 1
ATOM 1913 C C . ARG A 1 234 ? -2.375 -4.359 -9.812 1.00 85.31 234 ARG A C 1
ATOM 1915 O O . ARG A 1 234 ? -1.559 -5.139 -10.293 1.00 85.31 234 ARG A O 1
ATOM 1922 N N . TYR A 1 235 ? -3.650 -4.304 -10.194 1.00 84.00 235 TYR A N 1
ATOM 1923 C CA . TYR A 1 235 ? -4.246 -5.195 -11.196 1.00 84.00 235 TYR A CA 1
ATOM 1924 C C . TYR A 1 235 ? -3.994 -4.772 -12.648 1.00 84.00 235 TYR A C 1
ATOM 1926 O O . TYR A 1 235 ? -4.446 -5.448 -13.571 1.00 84.00 235 TYR A O 1
ATOM 1934 N N . LEU A 1 236 ? -3.258 -3.685 -12.891 1.00 87.06 236 LEU A N 1
ATOM 1935 C CA . LEU A 1 236 ? -2.821 -3.366 -14.246 1.00 87.06 236 LEU A CA 1
ATOM 1936 C C . LEU A 1 236 ? -1.955 -4.507 -14.799 1.00 87.06 236 LEU A C 1
ATOM 1938 O O . LEU A 1 236 ? -0.999 -4.926 -14.153 1.00 87.06 236 LEU A O 1
ATOM 1942 N N . GLN A 1 237 ? -2.223 -4.936 -16.036 1.00 85.19 237 GLN A N 1
ATOM 1943 C CA . GLN A 1 237 ? -1.501 -6.032 -16.706 1.00 85.19 237 GLN A CA 1
ATOM 1944 C C . GLN A 1 237 ? 0.032 -5.858 -16.679 1.00 85.19 237 GLN A C 1
ATOM 1946 O O . GLN A 1 237 ? 0.780 -6.813 -16.535 1.00 85.19 237 GLN A O 1
ATOM 1951 N N . ILE A 1 238 ? 0.517 -4.615 -16.744 1.00 84.69 238 ILE A N 1
ATOM 1952 C CA . ILE A 1 238 ? 1.950 -4.265 -16.654 1.00 84.69 238 ILE A CA 1
ATOM 1953 C C . ILE A 1 238 ? 2.616 -4.606 -15.306 1.00 84.69 238 ILE A C 1
ATOM 1955 O O . ILE A 1 238 ? 3.840 -4.522 -15.184 1.00 84.69 238 ILE A O 1
ATOM 1959 N N . ASN A 1 239 ? 1.815 -4.896 -14.284 1.00 86.81 239 ASN A N 1
ATOM 1960 C CA . ASN A 1 239 ? 2.240 -5.183 -12.922 1.00 86.81 239 ASN A CA 1
ATOM 1961 C C . ASN A 1 239 ? 1.908 -6.627 -12.504 1.00 86.81 239 ASN A C 1
ATOM 1963 O O . ASN A 1 239 ? 2.220 -7.017 -11.377 1.00 86.81 239 ASN A O 1
ATOM 1967 N N . GLU A 1 240 ? 1.309 -7.420 -13.395 1.00 83.12 240 GLU A N 1
ATOM 1968 C CA . GLU A 1 240 ? 0.891 -8.798 -13.133 1.00 83.12 240 GLU A CA 1
ATOM 1969 C C . GLU A 1 240 ? 2.083 -9.683 -12.744 1.00 83.12 240 GLU A C 1
ATOM 1971 O O . GLU A 1 240 ? 2.059 -10.325 -11.693 1.00 83.12 240 GLU A O 1
ATOM 1976 N N . ASP A 1 241 ? 3.174 -9.603 -13.509 1.00 80.88 241 ASP A N 1
ATOM 1977 C CA . ASP A 1 241 ? 4.427 -10.327 -13.255 1.00 80.88 241 ASP A CA 1
ATOM 1978 C C . ASP A 1 241 ? 4.989 -10.054 -11.847 1.00 80.88 241 ASP A C 1
ATOM 1980 O O . ASP A 1 241 ? 5.590 -10.923 -11.219 1.00 80.88 241 ASP A O 1
ATOM 1984 N N . VAL A 1 242 ? 4.744 -8.853 -11.309 1.00 83.25 242 VAL A N 1
ATOM 1985 C CA . VAL A 1 242 ? 5.272 -8.409 -10.010 1.00 83.25 242 VAL A CA 1
ATOM 1986 C C . VAL A 1 242 ? 4.343 -8.778 -8.859 1.00 83.25 242 VAL A C 1
ATOM 1988 O O . VAL A 1 242 ? 4.784 -9.319 -7.848 1.00 83.25 242 VAL A O 1
ATOM 1991 N N . PHE A 1 243 ? 3.050 -8.458 -8.971 1.00 81.25 243 PHE A N 1
ATOM 1992 C CA . PHE A 1 243 ? 2.118 -8.539 -7.839 1.00 81.25 243 PHE A CA 1
ATOM 1993 C C . PHE A 1 243 ? 1.195 -9.758 -7.856 1.00 81.25 243 PHE A C 1
ATOM 1995 O O . PHE A 1 243 ? 0.547 -10.030 -6.834 1.00 81.25 243 PHE A O 1
ATOM 2002 N N . VAL A 1 244 ? 1.102 -10.453 -8.991 1.00 77.88 244 VAL A N 1
ATOM 2003 C CA . VAL A 1 244 ? 0.294 -11.666 -9.166 1.00 77.88 244 VAL A CA 1
ATOM 2004 C C . VAL A 1 244 ? 1.214 -12.873 -9.304 1.00 77.88 244 VAL A C 1
ATOM 2006 O O . VAL A 1 244 ? 1.203 -13.729 -8.425 1.00 77.88 244 VAL A O 1
ATOM 2009 N N . GLN A 1 245 ? 2.054 -12.905 -10.341 1.00 79.62 245 GLN A N 1
ATOM 2010 C CA . GLN A 1 245 ? 2.936 -14.045 -10.623 1.00 79.62 245 GLN A CA 1
ATOM 2011 C C . GLN A 1 245 ? 4.188 -14.056 -9.736 1.00 79.62 245 GLN A C 1
ATOM 2013 O O . GLN A 1 245 ? 4.744 -15.120 -9.479 1.00 79.62 245 GLN A O 1
ATOM 2018 N N . ARG A 1 246 ? 4.619 -12.880 -9.252 1.00 80.06 246 ARG A N 1
ATOM 2019 C CA . ARG A 1 246 ? 5.836 -12.688 -8.438 1.00 80.06 246 ARG A CA 1
ATOM 2020 C C . ARG A 1 246 ? 7.097 -13.261 -9.105 1.00 80.06 246 ARG A C 1
ATOM 2022 O O . ARG A 1 246 ? 8.025 -13.675 -8.417 1.00 80.06 246 ARG A O 1
ATOM 2029 N N . SER A 1 247 ? 7.132 -13.274 -10.436 1.00 81.56 247 SER A N 1
ATOM 2030 C CA . SER A 1 247 ? 8.252 -13.789 -11.231 1.00 81.56 247 SER A CA 1
ATOM 2031 C C . SER A 1 247 ? 9.443 -12.831 -11.241 1.00 81.56 247 SER A C 1
ATOM 2033 O O . SER A 1 247 ? 10.580 -13.264 -11.410 1.00 81.56 247 SER A O 1
ATOM 2035 N N . ILE A 1 248 ? 9.193 -11.534 -11.027 1.00 81.62 248 ILE A N 1
ATOM 2036 C CA . ILE A 1 248 ? 10.217 -10.490 -10.965 1.00 81.62 248 ILE A CA 1
ATOM 2037 C C . ILE A 1 248 ? 10.034 -9.672 -9.690 1.00 81.62 248 ILE A C 1
ATOM 2039 O O . ILE A 1 248 ? 8.935 -9.208 -9.376 1.00 81.62 248 ILE A O 1
ATOM 2043 N N . GLN A 1 249 ? 11.137 -9.448 -8.978 1.00 88.19 249 GLN A N 1
ATOM 2044 C CA . GLN A 1 249 ? 11.181 -8.570 -7.815 1.00 88.19 249 GLN A CA 1
ATOM 2045 C C . GLN A 1 249 ? 11.903 -7.276 -8.172 1.00 88.19 249 GLN A C 1
ATOM 2047 O O . GLN A 1 249 ? 13.062 -7.284 -8.581 1.00 88.19 249 GLN A O 1
ATOM 2052 N N . TYR A 1 250 ? 11.218 -6.151 -7.989 1.00 90.19 250 TYR A N 1
ATOM 2053 C CA . TYR A 1 250 ? 11.797 -4.831 -8.199 1.00 90.19 250 TYR A CA 1
ATOM 2054 C C . TYR A 1 250 ? 12.084 -4.143 -6.874 1.00 90.19 250 TYR A C 1
ATOM 2056 O O . TYR A 1 250 ? 11.287 -4.214 -5.936 1.00 90.19 250 TYR A O 1
ATOM 2064 N N . GLN A 1 251 ? 13.190 -3.404 -6.832 1.00 93.38 251 GLN A N 1
ATOM 2065 C CA . GLN A 1 251 ? 13.495 -2.508 -5.732 1.00 93.38 251 GLN A CA 1
ATOM 2066 C C . GLN A 1 251 ? 12.714 -1.196 -5.895 1.00 93.38 251 GLN A C 1
ATOM 2068 O O . GLN A 1 251 ? 13.196 -0.221 -6.476 1.00 93.38 251 GLN A O 1
ATOM 2073 N N . TRP A 1 252 ? 11.480 -1.175 -5.390 1.00 90.88 252 TRP A N 1
ATOM 2074 C CA . TRP A 1 252 ? 10.562 -0.038 -5.531 1.00 90.88 252 TRP A CA 1
ATOM 2075 C C . TRP A 1 252 ? 11.065 1.247 -4.873 1.00 90.88 252 TRP A C 1
ATOM 2077 O O . TRP A 1 252 ? 10.746 2.336 -5.350 1.00 90.88 252 TRP A O 1
ATOM 2087 N N . GLU A 1 253 ? 11.892 1.143 -3.829 1.00 94.38 253 GLU A N 1
ATOM 2088 C CA . GLU A 1 253 ? 12.516 2.309 -3.194 1.00 94.38 253 GLU A CA 1
ATOM 2089 C C . GLU A 1 253 ? 13.360 3.121 -4.183 1.00 94.38 253 GLU A C 1
ATOM 2091 O O . GLU A 1 253 ? 13.345 4.351 -4.143 1.00 94.38 253 GLU A O 1
ATOM 2096 N N . VAL A 1 254 ? 14.043 2.452 -5.118 1.00 93.69 254 VAL A N 1
ATOM 2097 C CA . VAL A 1 254 ? 14.855 3.105 -6.153 1.00 93.69 254 VAL A CA 1
ATOM 2098 C C . VAL A 1 254 ? 13.964 3.872 -7.127 1.00 93.69 254 VAL A C 1
ATOM 2100 O O . VAL A 1 254 ? 14.196 5.056 -7.366 1.00 93.69 254 VAL A O 1
ATOM 2103 N N . THR A 1 255 ? 12.909 3.233 -7.642 1.00 91.81 255 THR A N 1
ATOM 2104 C CA . THR A 1 255 ? 11.938 3.864 -8.551 1.00 91.81 255 THR A CA 1
ATOM 2105 C C . THR A 1 255 ? 11.253 5.066 -7.901 1.00 91.81 255 THR A C 1
ATOM 2107 O O . THR A 1 255 ? 11.136 6.126 -8.520 1.00 91.81 255 THR A O 1
ATOM 2110 N N . TRP A 1 256 ? 10.830 4.947 -6.639 1.00 91.75 256 TRP A N 1
ATOM 2111 C CA . TRP A 1 256 ? 10.216 6.068 -5.931 1.00 91.75 256 TRP A CA 1
ATOM 2112 C C . TRP A 1 256 ? 11.207 7.180 -5.639 1.00 91.75 256 TRP A C 1
ATOM 2114 O O . TRP A 1 256 ? 10.868 8.342 -5.847 1.00 91.75 256 TRP A O 1
ATOM 2124 N N . THR A 1 257 ? 12.438 6.852 -5.258 1.00 92.19 257 THR A N 1
ATOM 2125 C CA . THR A 1 257 ? 13.490 7.854 -5.065 1.00 92.19 257 THR A CA 1
ATOM 2126 C C . THR A 1 257 ? 13.786 8.599 -6.369 1.00 92.19 257 THR A C 1
ATOM 2128 O O . THR A 1 257 ? 13.858 9.826 -6.348 1.00 92.19 257 THR A O 1
ATOM 2131 N N . ALA A 1 258 ? 13.855 7.907 -7.513 1.00 89.81 258 ALA A N 1
ATOM 2132 C CA . ALA A 1 258 ? 14.026 8.525 -8.832 1.00 89.81 258 ALA A CA 1
ATOM 2133 C C . ALA A 1 258 ? 12.889 9.515 -9.152 1.00 89.81 258 ALA A C 1
ATOM 2135 O O . ALA A 1 258 ? 13.128 10.666 -9.522 1.00 89.81 258 ALA A O 1
ATOM 2136 N N . ILE A 1 259 ? 11.634 9.116 -8.917 1.00 89.19 259 ILE A N 1
ATOM 2137 C CA . ILE A 1 259 ? 10.470 9.992 -9.122 1.00 89.19 259 ILE A CA 1
ATOM 2138 C C . ILE A 1 259 ? 10.505 11.205 -8.183 1.00 89.19 259 ILE A C 1
ATOM 2140 O O . ILE A 1 259 ? 10.187 12.319 -8.610 1.00 89.19 259 ILE A O 1
ATOM 2144 N N . GLN A 1 260 ? 10.903 11.020 -6.922 1.00 87.44 260 GLN A N 1
ATOM 2145 C CA . GLN A 1 260 ? 11.002 12.113 -5.952 1.00 87.44 260 GLN A CA 1
ATOM 2146 C C . GLN A 1 260 ? 12.119 13.103 -6.302 1.00 87.44 260 GLN A C 1
ATOM 2148 O O . GLN A 1 260 ? 11.904 14.310 -6.182 1.00 87.44 260 GLN A O 1
ATOM 2153 N N . GLN A 1 261 ? 13.267 12.621 -6.794 1.00 84.06 261 GLN A N 1
ATOM 2154 C CA . GLN A 1 261 ? 14.376 13.471 -7.245 1.00 84.06 261 GLN A CA 1
ATOM 2155 C C . GLN A 1 261 ? 13.946 14.417 -8.375 1.00 84.06 261 GLN A C 1
ATOM 2157 O O . GLN A 1 261 ? 14.324 15.588 -8.377 1.00 84.06 261 GLN A O 1
ATOM 2162 N N . VAL A 1 262 ? 13.105 13.945 -9.302 1.00 80.12 262 VAL A N 1
ATOM 2163 C CA . VAL A 1 262 ? 12.601 14.774 -10.409 1.00 80.12 262 VAL A CA 1
ATOM 2164 C C . VAL A 1 262 ? 11.456 15.694 -9.973 1.00 80.12 262 VAL A C 1
ATOM 2166 O O . VAL A 1 262 ? 11.367 16.831 -10.441 1.00 80.12 262 VAL A O 1
ATOM 2169 N N . LYS A 1 263 ? 10.585 15.229 -9.068 1.00 75.00 263 LYS A N 1
ATOM 2170 C CA . LYS A 1 263 ? 9.431 15.994 -8.572 1.00 75.00 263 LYS A CA 1
ATOM 2171 C C . LYS A 1 263 ? 9.847 17.178 -7.682 1.00 75.00 263 LYS A C 1
ATOM 2173 O O . LYS A 1 263 ? 9.320 18.276 -7.863 1.00 75.00 263 LYS A O 1
ATOM 2178 N N . HIS A 1 264 ? 10.769 16.950 -6.738 1.00 68.00 264 HIS A N 1
ATOM 2179 C CA . HIS A 1 264 ? 11.128 17.846 -5.623 1.00 68.00 264 HIS A CA 1
ATOM 2180 C C . HIS A 1 264 ? 9.898 18.500 -4.933 1.00 68.00 264 HIS A C 1
ATOM 2182 O O . HIS A 1 264 ? 8.769 18.033 -5.080 1.00 68.00 264 HIS A O 1
ATOM 2188 N N . PHE A 1 265 ? 10.083 19.553 -4.118 1.00 54.03 265 PHE A N 1
ATOM 2189 C CA . PHE A 1 265 ? 8.993 20.131 -3.312 1.00 54.03 265 PHE A CA 1
ATOM 2190 C C . PHE A 1 265 ? 7.935 20.844 -4.166 1.00 54.03 265 PHE A C 1
ATOM 2192 O O . PHE A 1 265 ? 6.781 20.915 -3.744 1.00 54.03 265 PHE A O 1
ATOM 2199 N N . ARG A 1 266 ? 8.293 21.327 -5.369 1.00 56.50 266 ARG A N 1
ATOM 2200 C CA . ARG A 1 266 ? 7.383 21.872 -6.393 1.00 56.50 266 ARG A CA 1
ATOM 2201 C C . ARG A 1 266 ? 8.012 21.703 -7.779 1.00 56.50 266 ARG A C 1
ATOM 2203 O O . ARG A 1 266 ? 9.203 21.955 -7.950 1.00 56.50 266 ARG A O 1
ATOM 2210 N N . CYS A 1 267 ? 7.213 21.332 -8.776 1.00 58.25 267 CYS A N 1
ATOM 2211 C CA . CYS A 1 267 ? 7.656 21.292 -10.166 1.00 58.25 267 CYS A CA 1
ATOM 2212 C C . CYS A 1 267 ? 7.831 22.727 -10.694 1.00 58.25 267 CYS A C 1
ATOM 2214 O O . CYS A 1 267 ? 6.868 23.368 -11.103 1.00 58.25 267 CYS A O 1
ATOM 2216 N N . THR A 1 268 ? 9.058 23.248 -10.645 1.00 66.50 268 THR A N 1
ATOM 2217 C CA . THR A 1 268 ? 9.359 24.663 -10.930 1.00 66.50 268 THR A CA 1
ATOM 2218 C C . THR A 1 268 ? 9.671 24.973 -12.395 1.00 66.50 268 THR A C 1
ATOM 2220 O O . THR A 1 268 ? 9.830 26.140 -12.738 1.00 66.50 268 THR A O 1
ATOM 2223 N N . SER A 1 269 ? 9.770 23.970 -13.277 1.00 81.06 269 SER A N 1
ATOM 2224 C CA . SER A 1 269 ? 10.057 24.198 -14.700 1.00 81.06 269 SER A CA 1
ATOM 2225 C C . SER A 1 269 ? 9.337 23.221 -15.626 1.00 81.06 269 SER A C 1
ATOM 2227 O O . SER A 1 269 ? 9.119 22.055 -15.289 1.00 81.06 269 SER A O 1
ATOM 2229 N N . SER A 1 270 ? 9.022 23.685 -16.841 1.00 82.06 270 SER A N 1
ATOM 2230 C CA . SER A 1 270 ? 8.407 22.862 -17.895 1.00 82.06 270 SER A CA 1
ATOM 2231 C C . SER A 1 270 ? 9.265 21.639 -18.257 1.00 82.06 270 SER A C 1
ATOM 2233 O O . SER A 1 270 ? 8.745 20.537 -18.453 1.00 82.06 270 SER A O 1
ATOM 2235 N N . LYS A 1 271 ? 10.600 21.791 -18.243 1.00 84.62 271 LYS A N 1
ATOM 2236 C CA . LYS A 1 271 ? 11.548 20.692 -18.489 1.00 84.62 271 LYS A CA 1
ATOM 2237 C C . LYS A 1 271 ? 11.434 19.592 -17.428 1.00 84.62 271 LYS A C 1
ATOM 2239 O O . LYS A 1 271 ? 11.337 18.420 -17.781 1.00 84.62 271 LYS A O 1
ATOM 2244 N N . ARG A 1 272 ? 11.380 19.957 -16.140 1.00 82.44 272 ARG A N 1
ATOM 2245 C CA . ARG A 1 272 ? 11.193 18.989 -15.044 1.00 82.44 272 ARG A CA 1
ATOM 2246 C C . ARG A 1 272 ? 9.816 18.329 -15.093 1.00 82.44 272 ARG A C 1
ATOM 2248 O O . ARG A 1 272 ? 9.735 17.119 -14.920 1.00 82.44 272 ARG A O 1
ATOM 2255 N N . ASN A 1 273 ? 8.761 19.082 -15.412 1.00 85.88 273 ASN A N 1
ATOM 2256 C CA . ASN A 1 273 ? 7.414 18.522 -15.570 1.00 85.88 273 ASN A CA 1
ATOM 2257 C C . ASN A 1 273 ? 7.352 17.473 -16.690 1.00 85.88 273 ASN A C 1
ATOM 2259 O O . ASN A 1 273 ? 6.721 16.425 -16.548 1.00 85.88 273 ASN A O 1
ATOM 2263 N N . SER A 1 274 ? 8.022 17.766 -17.807 1.00 88.25 274 SER A N 1
ATOM 2264 C CA . SER A 1 274 ? 8.097 16.875 -18.964 1.00 88.25 274 SER A CA 1
ATOM 2265 C C . SER A 1 274 ? 8.845 15.589 -18.620 1.00 88.25 274 SER A C 1
ATOM 2267 O O . SER A 1 274 ? 8.345 14.509 -18.924 1.00 88.25 274 SER A O 1
ATOM 2269 N N . LEU A 1 275 ? 9.981 15.693 -17.918 1.00 87.75 275 LEU A N 1
ATOM 2270 C CA . LEU A 1 275 ? 10.739 14.534 -17.438 1.00 87.75 275 LEU A CA 1
ATOM 2271 C C . LEU A 1 275 ? 9.937 13.702 -16.429 1.00 87.75 275 LEU A C 1
ATOM 2273 O O . LEU A 1 275 ? 9.850 12.487 -16.569 1.00 87.75 275 LEU A O 1
ATOM 2277 N N . TRP A 1 276 ? 9.277 14.343 -15.462 1.00 87.44 276 TRP A N 1
ATOM 2278 C CA . TRP A 1 276 ? 8.412 13.656 -14.501 1.00 87.44 276 TRP A CA 1
ATOM 2279 C C . TRP A 1 276 ? 7.281 12.897 -15.209 1.00 87.44 276 TRP A C 1
ATOM 2281 O O . TRP A 1 276 ? 7.088 11.703 -14.988 1.00 87.44 276 TRP A O 1
ATOM 2291 N N . SER A 1 277 ? 6.591 13.561 -16.140 1.00 89.38 277 SER A N 1
ATOM 2292 C CA . SER A 1 277 ? 5.539 12.946 -16.956 1.00 89.38 277 SER A CA 1
ATOM 2293 C C . SER A 1 277 ? 6.070 11.787 -17.803 1.00 89.38 277 SER A C 1
ATOM 2295 O O . SER A 1 277 ? 5.378 10.788 -17.987 1.00 89.38 277 SER A O 1
ATOM 2297 N N . PHE A 1 278 ? 7.286 11.914 -18.335 1.00 90.44 278 PHE A N 1
ATOM 2298 C CA . PHE A 1 278 ? 7.945 10.873 -19.114 1.00 90.44 278 PHE A CA 1
ATOM 2299 C C . PHE A 1 278 ? 8.263 9.639 -18.262 1.00 90.44 278 PHE A C 1
ATOM 2301 O O . PHE A 1 278 ? 7.887 8.539 -18.658 1.00 90.44 278 PHE A O 1
ATOM 2308 N N . ILE A 1 279 ? 8.835 9.814 -17.066 1.00 89.38 279 ILE A N 1
ATOM 2309 C CA . ILE A 1 279 ? 9.124 8.718 -16.126 1.00 89.38 279 ILE A CA 1
ATOM 2310 C C . ILE A 1 279 ? 7.837 7.992 -15.721 1.00 89.38 279 ILE A C 1
ATOM 2312 O O . ILE A 1 279 ? 7.784 6.765 -15.757 1.00 89.38 279 ILE A O 1
ATOM 2316 N N . ILE A 1 280 ? 6.761 8.726 -15.409 1.00 90.88 280 ILE A N 1
ATOM 2317 C CA . ILE A 1 280 ? 5.465 8.111 -15.083 1.00 90.88 280 ILE A CA 1
ATOM 2318 C C . ILE A 1 280 ? 4.910 7.321 -16.275 1.00 90.88 280 ILE A C 1
ATOM 2320 O O . ILE A 1 280 ? 4.413 6.208 -16.093 1.00 90.88 280 ILE A O 1
ATOM 2324 N N . LYS A 1 281 ? 5.020 7.850 -17.501 1.00 91.31 281 LYS A N 1
ATOM 2325 C CA . LYS A 1 281 ? 4.607 7.126 -18.713 1.00 91.31 281 LYS A CA 1
ATOM 2326 C C . LYS A 1 281 ? 5.455 5.878 -18.942 1.00 91.31 281 LYS A C 1
ATOM 2328 O O . LYS A 1 281 ? 4.891 4.857 -19.315 1.00 91.31 281 LYS A O 1
ATOM 2333 N N . ILE A 1 282 ? 6.763 5.933 -18.707 1.00 90.94 282 ILE A N 1
ATOM 2334 C CA . ILE A 1 282 ? 7.659 4.772 -18.777 1.00 90.94 282 ILE A CA 1
ATOM 2335 C C . ILE A 1 282 ? 7.253 3.705 -17.759 1.00 90.94 282 ILE A C 1
ATOM 2337 O O . ILE A 1 282 ? 7.073 2.549 -18.138 1.00 90.94 282 ILE A O 1
ATOM 2341 N N . LEU A 1 283 ? 7.018 4.101 -16.503 1.00 90.50 283 LEU A N 1
ATOM 2342 C CA . LEU A 1 283 ? 6.636 3.191 -15.422 1.00 90.50 283 LEU A CA 1
ATOM 2343 C C . LEU A 1 283 ? 5.354 2.417 -15.743 1.00 90.50 283 LEU A C 1
ATOM 2345 O O . LEU A 1 283 ? 5.241 1.227 -15.454 1.00 90.50 283 LEU A O 1
ATOM 2349 N N . HIS A 1 284 ? 4.404 3.093 -16.391 1.00 89.06 284 HIS A N 1
ATOM 2350 C CA . HIS A 1 284 ? 3.144 2.496 -16.827 1.00 89.06 284 HIS A CA 1
ATOM 2351 C C . HIS A 1 284 ? 3.215 1.886 -18.237 1.00 89.06 284 HIS A C 1
ATOM 2353 O O . HIS A 1 284 ? 2.203 1.456 -18.791 1.00 89.06 284 HIS A O 1
ATOM 2359 N N . GLN A 1 285 ? 4.400 1.882 -18.848 1.00 88.38 285 GLN A N 1
ATOM 2360 C CA . GLN A 1 285 ? 4.654 1.511 -20.236 1.00 88.38 285 GLN A CA 1
ATOM 2361 C C . GLN A 1 285 ? 3.713 2.195 -21.244 1.00 88.38 285 GLN A C 1
ATOM 2363 O O . GLN A 1 285 ? 3.359 1.583 -22.244 1.00 88.38 285 GLN A O 1
ATOM 2368 N N . GLN A 1 286 ? 3.293 3.440 -21.012 1.00 88.81 286 GLN A N 1
ATOM 2369 C CA . GLN A 1 286 ? 2.318 4.201 -21.809 1.00 88.81 286 GLN A CA 1
ATOM 2370 C C . GLN A 1 286 ? 2.940 5.127 -22.865 1.00 88.81 286 GLN A C 1
ATOM 2372 O O . GLN A 1 286 ? 2.247 5.995 -23.413 1.00 88.81 286 GLN A O 1
ATOM 2377 N N . LEU A 1 287 ? 4.234 4.968 -23.158 1.00 89.88 287 LEU A N 1
ATOM 2378 C CA . LEU A 1 287 ? 4.875 5.677 -24.265 1.00 89.88 287 LEU A CA 1
ATOM 2379 C C . LEU A 1 287 ? 4.154 5.384 -25.594 1.00 89.88 287 LEU A C 1
ATOM 2381 O O . LEU A 1 287 ? 3.600 4.293 -25.758 1.00 89.88 287 LEU A O 1
ATOM 2385 N N . PRO A 1 288 ? 4.131 6.339 -26.542 1.00 88.44 288 PRO A N 1
ATOM 2386 C CA . PRO A 1 288 ? 3.411 6.212 -27.808 1.00 88.44 288 PRO A CA 1
ATOM 2387 C C . PRO A 1 288 ? 4.142 5.287 -28.798 1.00 88.44 288 PRO A C 1
ATOM 2389 O O . PRO A 1 288 ? 4.514 5.706 -29.882 1.00 88.44 288 PRO A O 1
ATOM 2392 N N . VAL A 1 289 ? 4.350 4.027 -28.415 1.00 89.38 289 VAL A N 1
ATOM 2393 C CA . VAL A 1 289 ? 4.883 2.972 -29.287 1.00 89.38 289 VAL A CA 1
ATOM 2394 C C . VAL A 1 289 ? 3.763 2.330 -30.104 1.00 89.38 289 VAL A C 1
ATOM 2396 O O . VAL A 1 289 ? 2.603 2.308 -29.669 1.00 89.38 289 VAL A O 1
ATOM 2399 N N . GLY A 1 290 ? 4.108 1.759 -31.257 1.00 88.31 290 GLY A N 1
ATOM 2400 C CA . GLY A 1 290 ? 3.167 1.201 -32.230 1.00 88.31 290 GLY A CA 1
ATOM 2401 C C . GLY A 1 290 ? 2.060 0.325 -31.644 1.00 88.31 290 GLY A C 1
ATOM 2402 O O . GLY A 1 290 ? 0.893 0.509 -31.997 1.00 88.31 290 GLY A O 1
ATOM 2403 N N . ARG A 1 291 ? 2.368 -0.546 -30.665 1.00 86.00 291 ARG A N 1
ATOM 2404 C CA . ARG A 1 291 ? 1.339 -1.369 -29.989 1.00 86.00 291 ARG A CA 1
ATOM 2405 C C . ARG A 1 291 ? 0.190 -0.534 -29.399 1.00 86.00 291 ARG A C 1
ATOM 2407 O O . ARG A 1 291 ? -0.973 -0.921 -29.498 1.00 86.00 291 ARG A O 1
ATOM 2414 N N . TRP A 1 292 ? 0.499 0.613 -28.788 1.00 88.06 292 TRP A N 1
ATOM 2415 C CA . TRP A 1 292 ? -0.493 1.481 -28.148 1.00 88.06 292 TRP A CA 1
ATOM 2416 C C . TRP A 1 292 ? -1.150 2.430 -29.132 1.00 88.06 292 TRP A C 1
ATOM 2418 O O . TRP A 1 292 ? -2.336 2.715 -28.980 1.00 88.06 292 TRP A O 1
ATOM 2428 N N . LEU A 1 293 ? -0.410 2.895 -30.139 1.00 90.69 293 LEU A N 1
ATOM 2429 C CA . LEU A 1 293 ? -0.970 3.697 -31.225 1.00 90.69 293 LEU A CA 1
ATOM 2430 C C . LEU A 1 293 ? -2.062 2.912 -31.959 1.00 90.69 293 LEU A C 1
ATOM 2432 O O . LEU A 1 293 ? -3.181 3.409 -32.091 1.00 90.69 293 LEU A O 1
ATOM 2436 N N . ARG A 1 294 ? -1.795 1.642 -32.294 1.00 90.31 294 ARG A N 1
ATOM 2437 C CA . ARG A 1 294 ? -2.781 0.721 -32.876 1.00 90.31 294 ARG A CA 1
ATOM 2438 C C . ARG A 1 294 ? -3.971 0.480 -31.958 1.00 90.31 294 ARG A C 1
ATOM 2440 O O . ARG A 1 294 ? -5.100 0.506 -32.428 1.00 90.31 294 ARG A O 1
ATOM 2447 N N . LYS A 1 295 ? -3.746 0.313 -30.649 1.00 88.94 295 LYS A N 1
ATOM 2448 C CA . LYS A 1 295 ? -4.839 0.153 -29.675 1.00 88.94 295 LYS A CA 1
ATOM 2449 C C . LYS A 1 295 ? -5.721 1.406 -29.564 1.00 88.94 295 LYS A C 1
ATOM 2451 O O . LYS A 1 295 ? -6.925 1.276 -29.390 1.00 88.94 295 LYS A O 1
ATOM 2456 N N . ARG A 1 296 ? -5.143 2.611 -29.648 1.00 91.12 296 ARG A N 1
ATOM 2457 C CA . ARG A 1 296 ? -5.867 3.889 -29.484 1.00 91.12 296 ARG A CA 1
ATOM 2458 C C . ARG A 1 296 ? -6.550 4.372 -30.764 1.00 91.12 296 ARG A C 1
ATOM 2460 O O . ARG A 1 296 ? -7.634 4.936 -30.683 1.00 91.12 296 ARG A O 1
ATOM 2467 N N . LYS A 1 297 ? -5.917 4.195 -31.928 1.00 92.81 297 LYS A N 1
ATOM 2468 C CA . LYS A 1 297 ? -6.456 4.589 -33.241 1.00 92.81 297 LYS A CA 1
ATOM 2469 C C . LYS A 1 297 ? -6.217 3.488 -34.290 1.00 92.81 297 LYS A C 1
ATOM 2471 O O . LYS A 1 297 ? -5.371 3.662 -35.170 1.00 92.81 297 LYS A O 1
ATOM 2476 N N . PRO A 1 298 ? -6.972 2.373 -34.242 1.00 91.94 298 PRO A N 1
ATOM 2477 C CA . PRO A 1 298 ? -6.762 1.227 -35.132 1.00 91.94 298 PRO A CA 1
ATOM 2478 C C . PRO A 1 298 ? -6.853 1.570 -36.623 1.00 91.94 298 PRO A C 1
ATOM 2480 O O . PRO A 1 298 ? -6.088 1.034 -37.417 1.00 91.94 298 PRO A O 1
ATOM 2483 N N . ALA A 1 299 ? -7.744 2.496 -36.999 1.00 94.19 299 ALA A N 1
ATOM 2484 C CA . ALA A 1 299 ? -7.936 2.910 -38.389 1.00 94.19 299 ALA A CA 1
ATOM 2485 C C . ALA A 1 299 ? -6.688 3.572 -39.005 1.00 94.19 299 ALA A C 1
ATOM 2487 O O . ALA A 1 299 ? -6.422 3.373 -40.184 1.00 94.19 299 ALA A O 1
ATOM 2488 N N . LEU A 1 300 ? -5.908 4.319 -38.211 1.00 93.81 300 LEU A N 1
ATOM 2489 C CA . LEU A 1 300 ? -4.695 5.003 -38.683 1.00 93.81 300 LEU A CA 1
ATOM 2490 C C . LEU A 1 300 ? -3.449 4.108 -38.634 1.00 93.81 300 LEU A C 1
ATOM 2492 O O . LEU A 1 300 ? -2.533 4.293 -39.424 1.00 93.81 300 LEU A O 1
ATOM 2496 N N . TYR A 1 301 ? -3.403 3.146 -37.707 1.00 90.44 301 TYR A N 1
ATOM 2497 C CA . TYR A 1 301 ? -2.193 2.375 -37.386 1.00 90.44 301 TYR A CA 1
ATOM 2498 C C . TYR A 1 301 ? -2.364 0.859 -37.587 1.00 90.44 301 TYR A C 1
ATOM 2500 O O . TYR A 1 301 ? -1.740 0.062 -36.882 1.00 90.44 301 TYR A O 1
ATOM 2508 N N . ARG A 1 302 ? -3.225 0.437 -38.525 1.00 83.94 302 ARG A N 1
ATOM 2509 C CA . ARG A 1 302 ? -3.567 -0.980 -38.757 1.00 83.94 302 ARG A CA 1
ATOM 2510 C C . ARG A 1 302 ? -2.336 -1.843 -39.056 1.00 83.94 302 ARG A C 1
ATOM 2512 O O . ARG A 1 302 ? -2.152 -2.868 -38.408 1.00 83.94 302 ARG A O 1
ATOM 2519 N N . ASN A 1 303 ? -1.467 -1.361 -39.944 1.00 85.44 303 ASN A N 1
ATOM 2520 C CA . ASN A 1 303 ? -0.234 -2.033 -40.373 1.00 85.44 303 ASN A CA 1
ATOM 2521 C C . ASN A 1 303 ? 1.008 -1.287 -39.860 1.00 85.44 303 ASN A C 1
ATOM 2523 O O . ASN A 1 303 ? 1.979 -1.086 -40.585 1.00 85.44 303 ASN A O 1
ATOM 2527 N N . PHE A 1 304 ? 0.947 -0.784 -38.624 1.00 86.75 304 PHE A N 1
ATOM 2528 C CA . PHE A 1 304 ? 2.063 -0.050 -38.038 1.00 86.75 304 PHE A CA 1
ATOM 2529 C C . PHE A 1 304 ? 3.070 -1.013 -37.398 1.00 86.75 304 PHE A C 1
ATOM 2531 O O . PHE A 1 304 ? 2.836 -1.556 -36.311 1.00 86.75 304 PHE A O 1
ATOM 2538 N N . TYR A 1 305 ? 4.184 -1.207 -38.095 1.00 88.31 305 TYR A N 1
ATOM 2539 C CA . TYR A 1 305 ? 5.335 -1.996 -37.663 1.00 88.31 305 TYR A CA 1
ATOM 2540 C C . TYR A 1 305 ? 6.481 -1.089 -37.213 1.00 88.31 305 TYR A C 1
ATOM 2542 O O . TYR A 1 305 ? 6.401 0.135 -37.325 1.00 88.31 305 TYR A O 1
ATOM 2550 N N . CYS A 1 306 ? 7.544 -1.684 -36.678 1.00 89.00 306 CYS A N 1
ATOM 2551 C CA . CYS A 1 306 ? 8.750 -0.952 -36.311 1.00 89.00 306 CYS A CA 1
ATOM 2552 C C . CYS A 1 306 ? 9.300 -0.168 -37.507 1.00 89.00 306 CYS A C 1
ATOM 2554 O O . CYS A 1 306 ? 9.732 -0.764 -38.492 1.00 89.00 306 CYS A O 1
ATOM 2556 N N . GLN A 1 307 ? 9.338 1.159 -37.376 1.00 85.94 307 GLN A N 1
ATOM 2557 C CA . GLN A 1 307 ? 9.774 2.069 -38.441 1.00 85.94 307 GLN A CA 1
ATOM 2558 C C . GLN A 1 307 ? 11.284 2.008 -38.715 1.00 85.94 307 GLN A C 1
ATOM 2560 O O . GLN A 1 307 ? 11.758 2.546 -39.710 1.00 85.94 307 GLN A O 1
ATOM 2565 N N . PHE A 1 308 ? 12.052 1.373 -37.824 1.00 86.56 308 PHE A N 1
ATOM 2566 C CA . PHE A 1 308 ? 13.505 1.274 -37.954 1.00 86.56 308 PHE A CA 1
ATOM 2567 C C . PHE A 1 308 ? 13.951 0.034 -38.725 1.00 86.56 308 PHE A C 1
ATOM 2569 O O . PHE A 1 308 ? 14.907 0.115 -39.486 1.00 86.56 308 PHE A O 1
ATOM 2576 N N . CYS A 1 309 ? 13.304 -1.117 -38.507 1.00 85.50 309 CYS A N 1
ATOM 2577 C CA . CYS A 1 309 ? 13.692 -2.368 -39.164 1.00 85.50 309 CYS A CA 1
ATOM 2578 C C . CYS A 1 309 ? 12.754 -2.796 -40.289 1.00 85.50 309 CYS A C 1
ATOM 2580 O O . CYS A 1 309 ? 13.154 -3.644 -41.069 1.00 85.50 309 CYS A O 1
ATOM 2582 N N . ASN A 1 310 ? 11.528 -2.262 -40.364 1.00 71.75 310 ASN A N 1
ATOM 2583 C CA . ASN A 1 310 ? 10.517 -2.584 -41.380 1.00 71.75 310 ASN A CA 1
ATOM 2584 C C . ASN A 1 310 ? 10.243 -4.092 -41.613 1.00 71.75 310 ASN A C 1
ATOM 2586 O O . ASN A 1 310 ? 9.570 -4.451 -42.571 1.00 71.75 310 ASN A O 1
ATOM 2590 N N . ASN A 1 311 ? 10.674 -4.974 -40.703 1.00 70.12 311 ASN A N 1
ATOM 2591 C CA . ASN A 1 311 ? 10.572 -6.436 -40.817 1.00 70.12 311 ASN A CA 1
ATOM 2592 C C . ASN A 1 311 ? 9.215 -6.994 -40.341 1.00 70.12 311 ASN A C 1
ATOM 2594 O O . ASN A 1 311 ? 9.183 -8.021 -39.668 1.00 70.12 311 ASN A O 1
ATOM 2598 N N . GLU A 1 312 ? 8.109 -6.269 -40.548 1.00 76.62 312 GLU A N 1
ATOM 2599 C CA . GLU A 1 312 ? 6.767 -6.609 -40.015 1.00 76.62 312 GLU A CA 1
ATOM 2600 C C . GLU A 1 312 ? 6.722 -6.883 -38.489 1.00 76.62 312 GLU A C 1
ATOM 2602 O O . GLU A 1 312 ? 5.755 -7.409 -37.932 1.00 76.62 312 GLU A O 1
ATOM 2607 N N . ALA A 1 313 ? 7.768 -6.485 -37.761 1.00 82.44 313 ALA A N 1
ATOM 2608 C CA . ALA A 1 313 ? 7.858 -6.668 -36.325 1.00 82.44 313 ALA A CA 1
ATOM 2609 C C . ALA A 1 313 ? 6.990 -5.628 -35.605 1.00 82.44 313 ALA A C 1
ATOM 2611 O O . ALA A 1 313 ? 7.023 -4.432 -35.910 1.00 82.44 313 ALA A O 1
ATOM 2612 N N . ASN A 1 314 ? 6.234 -6.069 -34.597 1.00 86.00 314 ASN A N 1
ATOM 2613 C CA . ASN A 1 314 ? 5.455 -5.163 -33.757 1.00 86.00 314 ASN A CA 1
ATOM 2614 C C . ASN A 1 314 ? 6.376 -4.202 -32.991 1.00 86.00 314 ASN A C 1
ATOM 2616 O O . ASN A 1 314 ? 7.237 -4.629 -32.218 1.00 86.00 314 ASN A O 1
ATOM 2620 N N . GLU A 1 315 ? 6.134 -2.897 -33.129 1.00 88.94 315 GLU A N 1
ATOM 2621 C CA . GLU A 1 315 ? 6.867 -1.890 -32.367 1.00 88.94 315 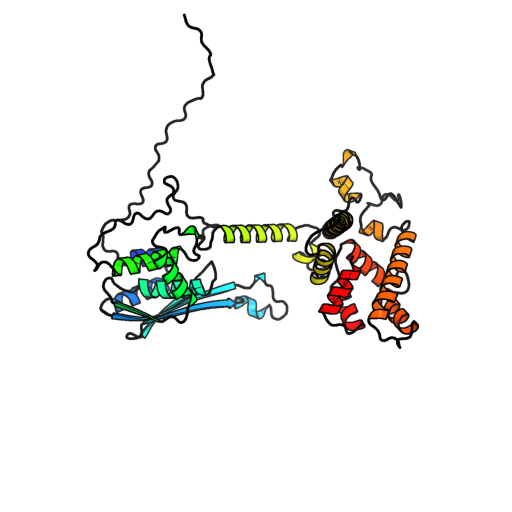GLU A CA 1
ATOM 2622 C C . GLU A 1 315 ? 6.446 -1.919 -30.888 1.00 88.94 315 GLU A C 1
ATOM 2624 O O . GLU A 1 315 ? 5.375 -1.448 -30.480 1.00 88.94 315 GLU A O 1
ATOM 2629 N N . THR A 1 316 ? 7.313 -2.513 -30.074 1.00 88.94 316 THR A N 1
ATOM 2630 C CA . THR A 1 316 ? 7.222 -2.573 -28.614 1.00 88.94 316 THR A CA 1
ATOM 2631 C C . THR A 1 316 ? 8.510 -2.028 -28.008 1.00 88.94 316 THR A C 1
ATOM 2633 O O . THR A 1 316 ? 9.541 -2.017 -28.675 1.00 88.94 316 THR A O 1
ATOM 2636 N N . ILE A 1 317 ? 8.489 -1.620 -26.735 1.00 88.06 317 ILE A N 1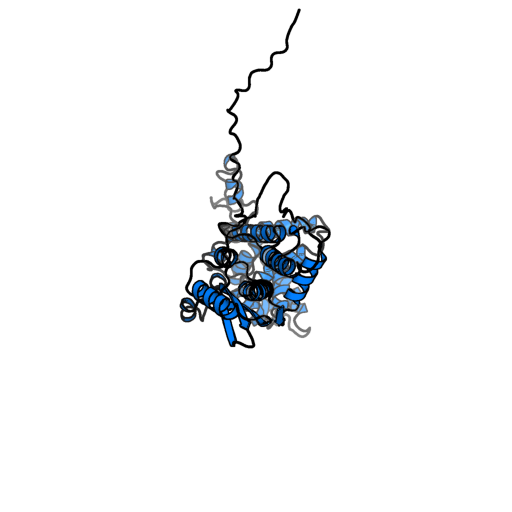
ATOM 2637 C CA . ILE A 1 317 ? 9.706 -1.155 -26.043 1.00 88.06 317 ILE A CA 1
ATOM 2638 C C . ILE A 1 317 ? 10.799 -2.239 -26.080 1.00 88.06 317 ILE A C 1
ATOM 2640 O O . ILE A 1 317 ? 11.939 -1.945 -26.417 1.00 88.06 317 ILE A O 1
ATOM 2644 N N . SER A 1 318 ? 10.439 -3.505 -25.834 1.00 87.62 318 SER A N 1
ATOM 2645 C CA . SER A 1 318 ? 11.375 -4.640 -25.905 1.00 87.62 318 SER A CA 1
ATOM 2646 C C . SER A 1 318 ? 11.995 -4.803 -27.301 1.00 87.62 318 SER A C 1
ATOM 2648 O O . SER A 1 318 ? 13.205 -5.000 -27.434 1.00 87.62 318 SER A O 1
ATOM 2650 N N . HIS A 1 319 ? 11.185 -4.648 -28.356 1.00 89.88 319 HIS A N 1
ATOM 2651 C CA . HIS A 1 319 ? 11.685 -4.672 -29.728 1.00 89.88 319 HIS A CA 1
ATOM 2652 C C . HIS A 1 319 ? 12.591 -3.474 -30.028 1.00 89.88 319 HIS A C 1
ATOM 2654 O O . HIS A 1 319 ? 13.665 -3.666 -30.576 1.00 89.88 319 HIS A O 1
ATOM 2660 N N . LEU A 1 320 ? 12.215 -2.250 -29.643 1.00 90.06 320 LEU A N 1
ATOM 2661 C CA . LEU A 1 320 ? 13.042 -1.055 -29.866 1.00 90.06 320 LEU A CA 1
ATOM 2662 C C . LEU A 1 320 ? 14.417 -1.182 -29.198 1.00 90.06 320 LEU A C 1
ATOM 2664 O O . LEU A 1 320 ? 15.427 -0.830 -29.803 1.00 90.06 320 LEU A O 1
ATOM 2668 N N . ILE A 1 321 ? 14.463 -1.763 -27.995 1.00 90.12 321 ILE A N 1
ATOM 2669 C CA . ILE A 1 321 ? 15.713 -2.066 -27.291 1.00 90.12 321 ILE A CA 1
ATOM 2670 C C . ILE A 1 321 ? 16.557 -3.070 -28.074 1.00 90.12 321 ILE A C 1
ATOM 2672 O O . ILE A 1 321 ? 17.757 -2.878 -28.186 1.00 90.12 321 ILE A O 1
ATOM 2676 N N . THR A 1 322 ? 15.970 -4.122 -28.644 1.00 90.44 322 THR A N 1
ATOM 2677 C CA . THR A 1 322 ? 16.711 -5.205 -29.325 1.00 90.44 322 THR A CA 1
ATOM 2678 C C . THR A 1 322 ? 16.854 -5.017 -30.839 1.00 90.44 322 THR A C 1
ATOM 2680 O O . THR A 1 322 ? 17.548 -5.790 -31.493 1.00 90.44 322 THR A O 1
ATOM 2683 N N . CYS A 1 323 ? 16.249 -3.973 -31.411 1.00 90.56 323 CYS A N 1
ATOM 2684 C CA . CYS A 1 323 ? 16.164 -3.758 -32.853 1.00 90.56 323 CYS A CA 1
ATOM 2685 C C . CYS A 1 323 ? 17.565 -3.642 -33.490 1.00 90.56 323 CYS A C 1
ATOM 2687 O O . CYS A 1 323 ? 18.359 -2.805 -33.042 1.00 90.56 323 CYS A O 1
ATOM 2689 N N . PRO A 1 324 ? 17.894 -4.416 -34.542 1.00 88.69 324 PRO A N 1
ATOM 2690 C CA . PRO A 1 324 ? 19.214 -4.367 -35.176 1.00 88.69 324 PRO A CA 1
ATOM 2691 C C . PRO A 1 324 ? 19.597 -2.963 -35.664 1.00 88.69 324 PRO A C 1
ATOM 2693 O O . PRO A 1 324 ? 20.687 -2.484 -35.366 1.00 88.69 324 PRO A O 1
ATOM 2696 N N . HIS A 1 325 ? 18.662 -2.248 -36.295 1.00 89.44 325 HIS A N 1
ATOM 2697 C CA . HIS A 1 325 ? 18.891 -0.900 -36.831 1.00 89.44 325 HIS A CA 1
ATOM 2698 C C . HIS A 1 325 ? 19.062 0.183 -35.746 1.00 89.44 325 HIS A C 1
ATOM 2700 O O . HIS A 1 325 ? 19.587 1.261 -36.017 1.00 89.44 325 HIS A O 1
ATOM 2706 N N . MET A 1 326 ? 18.709 -0.120 -34.491 1.00 89.31 326 MET A N 1
ATOM 2707 C CA . MET A 1 326 ? 18.916 0.758 -33.329 1.00 89.31 326 MET A CA 1
ATOM 2708 C C . MET A 1 326 ? 20.261 0.516 -32.620 1.00 89.31 326 MET A C 1
ATOM 2710 O O . MET A 1 326 ? 20.497 1.064 -31.544 1.00 89.31 326 MET A O 1
ATOM 2714 N N . ALA A 1 327 ? 21.156 -0.301 -33.194 1.00 90.00 327 ALA A N 1
ATOM 2715 C CA . ALA A 1 327 ? 22.449 -0.626 -32.584 1.00 90.00 327 ALA A CA 1
ATOM 2716 C C . ALA A 1 327 ? 23.321 0.609 -32.311 1.00 90.00 327 ALA A C 1
ATOM 2718 O O . ALA A 1 327 ? 23.947 0.681 -31.260 1.00 90.00 327 ALA A O 1
ATOM 2719 N N . HIS A 1 328 ? 23.310 1.603 -33.202 1.00 91.25 328 HIS A N 1
ATOM 2720 C CA . HIS A 1 328 ? 24.075 2.839 -33.015 1.00 91.25 328 HIS A CA 1
ATOM 2721 C C . HIS A 1 328 ? 23.601 3.644 -31.789 1.00 91.25 328 HIS A C 1
ATOM 2723 O O . HIS A 1 328 ? 24.420 4.108 -31.001 1.00 91.25 328 HIS A O 1
ATOM 2729 N N . LEU A 1 329 ? 22.284 3.748 -31.565 1.00 91.31 329 LEU A N 1
ATOM 2730 C CA . LEU A 1 329 ? 21.733 4.406 -30.374 1.00 91.31 329 LEU A CA 1
ATOM 2731 C C . LEU A 1 329 ? 22.030 3.611 -29.107 1.00 91.31 329 LEU A C 1
ATOM 2733 O O . LEU A 1 329 ? 22.387 4.200 -28.093 1.00 91.31 329 LEU A O 1
ATOM 2737 N N . ARG A 1 330 ? 21.934 2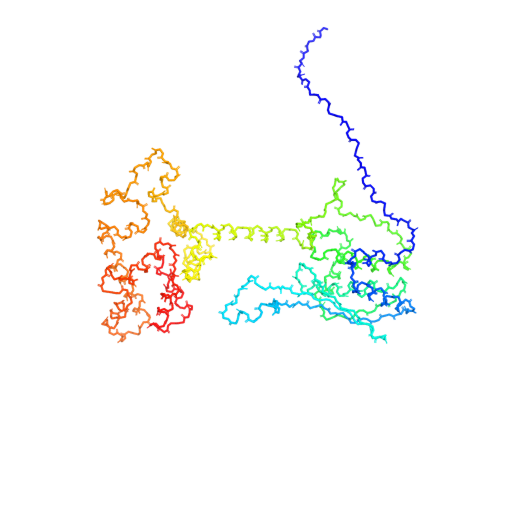.276 -29.159 1.00 92.25 330 ARG A N 1
ATOM 2738 C CA . ARG A 1 330 ? 22.357 1.425 -28.037 1.00 92.25 330 ARG A CA 1
ATOM 2739 C C . ARG A 1 330 ? 23.819 1.643 -27.669 1.00 92.25 330 ARG A C 1
ATOM 2741 O O . ARG A 1 330 ? 24.125 1.711 -26.484 1.00 92.25 330 ARG A O 1
ATOM 2748 N N . GLN A 1 331 ? 24.694 1.751 -28.665 1.00 93.31 331 GLN A N 1
ATOM 2749 C CA . GLN A 1 331 ? 26.114 2.012 -28.457 1.00 93.31 331 GLN A CA 1
ATOM 2750 C C . GLN A 1 331 ? 26.326 3.374 -27.784 1.00 93.31 331 GLN A C 1
ATOM 2752 O O . GLN A 1 331 ? 26.992 3.441 -26.758 1.00 93.31 331 GLN A O 1
ATOM 2757 N N . SER A 1 332 ? 25.669 4.425 -28.279 1.00 94.06 332 SER A N 1
ATOM 2758 C CA . SER A 1 332 ? 25.731 5.759 -27.666 1.00 94.06 332 SER A CA 1
ATOM 2759 C C . SER A 1 332 ? 25.210 5.771 -26.220 1.00 94.06 332 SER A C 1
ATOM 2761 O O . SER A 1 332 ? 25.805 6.407 -25.349 1.00 94.06 332 SER A O 1
ATOM 2763 N N . ILE A 1 333 ? 24.136 5.025 -25.928 1.00 92.50 333 ILE A N 1
ATOM 2764 C CA . ILE A 1 333 ? 23.612 4.861 -24.562 1.00 92.50 333 ILE A CA 1
ATOM 2765 C C . ILE A 1 333 ? 24.626 4.133 -23.675 1.00 92.50 333 ILE A C 1
ATOM 2767 O O . ILE A 1 333 ? 24.837 4.545 -22.538 1.00 92.50 333 ILE A O 1
ATOM 2771 N N . TYR A 1 334 ? 25.252 3.068 -24.180 1.00 93.94 334 TYR A N 1
ATOM 2772 C CA . TYR A 1 334 ? 26.277 2.325 -23.450 1.00 93.94 334 TYR A CA 1
ATOM 2773 C C . TYR A 1 334 ? 27.485 3.210 -23.116 1.00 93.94 334 TYR A C 1
ATOM 2775 O O . TYR A 1 334 ? 27.924 3.217 -21.970 1.00 93.94 334 TYR A O 1
ATOM 2783 N N . GLU A 1 335 ? 27.982 3.988 -24.079 1.00 93.62 335 GLU A N 1
ATOM 2784 C CA . GLU A 1 335 ? 29.101 4.923 -23.891 1.00 93.62 335 GLU A CA 1
ATOM 2785 C C . GLU A 1 335 ? 28.753 6.015 -22.873 1.00 93.62 335 GLU A C 1
ATOM 2787 O O . GLU A 1 335 ? 29.473 6.199 -21.896 1.00 93.62 335 GLU A O 1
ATOM 2792 N N . THR A 1 336 ? 27.585 6.649 -23.018 1.00 93.31 336 THR A N 1
ATOM 2793 C CA . THR A 1 336 ? 27.109 7.681 -22.078 1.00 93.31 336 THR A CA 1
ATOM 2794 C C . THR A 1 336 ? 26.952 7.124 -20.661 1.00 93.31 336 THR A C 1
ATOM 2796 O O . THR A 1 336 ? 27.300 7.781 -19.678 1.00 93.31 336 THR A O 1
ATOM 2799 N N . LEU A 1 337 ? 26.430 5.900 -20.537 1.00 92.50 337 LEU A N 1
ATOM 2800 C CA . LEU A 1 337 ? 26.329 5.204 -19.260 1.00 92.50 337 LEU A CA 1
ATOM 2801 C C . LEU A 1 337 ? 27.718 4.935 -18.677 1.00 92.50 337 LEU A C 1
ATOM 2803 O O . LEU A 1 337 ? 27.933 5.164 -17.489 1.00 92.50 337 LEU A O 1
ATOM 2807 N N . TRP A 1 338 ? 28.651 4.442 -19.490 1.00 92.12 338 TRP A N 1
ATOM 2808 C CA . TRP A 1 338 ? 30.008 4.145 -19.050 1.00 92.12 338 TRP A CA 1
ATOM 2809 C C . TRP A 1 338 ? 30.696 5.403 -18.511 1.00 92.12 338 TRP A C 1
ATOM 2811 O O . TRP A 1 338 ? 31.228 5.368 -17.402 1.00 92.12 338 TRP A O 1
ATOM 2821 N N . ASP A 1 339 ? 30.586 6.528 -19.220 1.00 90.56 339 ASP A N 1
ATOM 2822 C CA . ASP A 1 339 ? 31.129 7.822 -18.793 1.00 90.56 339 ASP A CA 1
ATOM 2823 C C . ASP A 1 339 ? 30.492 8.307 -17.487 1.00 90.56 339 ASP A C 1
ATOM 2825 O O . ASP A 1 339 ? 31.192 8.707 -16.551 1.00 90.56 339 ASP A O 1
ATOM 2829 N N . PHE A 1 340 ? 29.163 8.213 -17.372 1.00 90.69 340 PHE A N 1
ATOM 2830 C CA . PHE A 1 340 ? 28.453 8.540 -16.135 1.00 90.69 340 PHE A CA 1
ATOM 2831 C C . PHE A 1 340 ? 28.948 7.694 -14.955 1.00 90.69 340 PHE A C 1
ATOM 2833 O O . PHE A 1 340 ? 29.171 8.221 -13.859 1.00 90.69 340 PHE A O 1
ATOM 2840 N N . LEU A 1 341 ? 29.139 6.390 -15.168 1.00 89.81 341 LEU A N 1
ATOM 2841 C CA . LEU A 1 341 ? 29.653 5.478 -14.152 1.00 89.81 341 LEU A CA 1
ATOM 2842 C C . LEU A 1 341 ? 31.101 5.799 -13.789 1.00 89.81 341 LEU A C 1
ATOM 2844 O O . LEU A 1 341 ? 31.422 5.808 -12.603 1.00 89.81 341 LEU A O 1
ATOM 2848 N N . ALA A 1 342 ? 31.955 6.099 -14.766 1.00 87.69 342 ALA A N 1
ATOM 2849 C CA . ALA A 1 342 ? 33.347 6.467 -14.537 1.00 87.69 342 ALA A CA 1
ATOM 2850 C C . ALA A 1 342 ? 33.453 7.738 -13.686 1.00 87.69 342 ALA A C 1
ATOM 2852 O O . ALA A 1 342 ? 34.165 7.742 -12.681 1.00 87.69 342 ALA A O 1
ATOM 2853 N N . ILE A 1 343 ? 32.685 8.779 -14.016 1.00 87.06 343 ILE A N 1
ATOM 2854 C CA . ILE A 1 343 ? 32.650 10.038 -13.257 1.00 87.06 343 ILE A CA 1
ATOM 2855 C C . ILE A 1 343 ? 32.097 9.806 -11.850 1.00 87.06 343 ILE A C 1
ATOM 2857 O O . ILE A 1 343 ? 32.710 10.209 -10.863 1.00 87.06 343 ILE A O 1
ATOM 2861 N N . THR A 1 344 ? 30.946 9.142 -11.743 1.00 85.44 344 THR A N 1
ATOM 2862 C CA . THR A 1 344 ? 30.245 8.990 -10.464 1.00 85.44 344 THR A CA 1
ATOM 2863 C C . THR A 1 344 ? 31.008 8.073 -9.515 1.00 85.44 344 THR A C 1
ATOM 2865 O O . THR A 1 344 ? 31.155 8.396 -8.343 1.00 85.44 344 THR A O 1
ATOM 2868 N N . LEU A 1 345 ? 31.537 6.946 -9.997 1.00 82.94 345 LEU A N 1
ATOM 2869 C CA . LEU A 1 345 ? 32.310 6.026 -9.162 1.00 82.94 345 LEU A CA 1
ATOM 2870 C C . LEU A 1 345 ? 33.643 6.631 -8.726 1.00 82.94 345 LEU A C 1
ATOM 2872 O O . LEU A 1 345 ? 34.048 6.398 -7.592 1.00 82.94 345 LEU A O 1
ATOM 2876 N N . SER A 1 346 ? 34.287 7.452 -9.561 1.00 78.62 346 SER A N 1
ATOM 2877 C CA . SER A 1 346 ? 35.516 8.161 -9.172 1.00 78.62 346 SER A CA 1
ATOM 2878 C C . SER A 1 346 ? 35.299 9.141 -8.013 1.00 78.62 346 SER A C 1
ATOM 2880 O O . SER A 1 346 ? 36.246 9.459 -7.310 1.00 78.62 346 SER A O 1
ATOM 2882 N N . GLN A 1 347 ? 34.063 9.593 -7.768 1.00 77.88 347 GLN A N 1
ATOM 2883 C CA . GLN A 1 347 ? 33.721 10.397 -6.586 1.00 77.88 347 GLN A CA 1
ATOM 2884 C C . GLN A 1 347 ? 33.564 9.553 -5.310 1.00 77.88 347 GLN A C 1
ATOM 2886 O O . GLN A 1 347 ? 33.593 10.100 -4.211 1.00 77.88 347 GLN A O 1
ATOM 2891 N N . PHE A 1 348 ? 33.359 8.238 -5.443 1.00 70.06 348 PHE A N 1
ATOM 2892 C CA . PHE A 1 348 ? 33.138 7.311 -4.326 1.00 70.06 348 PHE A CA 1
ATOM 2893 C C . PHE A 1 348 ? 34.377 6.499 -3.939 1.00 70.06 348 PHE A C 1
ATOM 2895 O O . PHE A 1 348 ? 34.393 5.894 -2.868 1.00 70.06 348 PHE A O 1
ATOM 2902 N N . PHE A 1 349 ? 35.386 6.450 -4.805 1.00 67.19 349 PHE A N 1
ATOM 2903 C CA . PHE A 1 349 ? 36.663 5.799 -4.545 1.00 67.19 349 PHE A CA 1
ATOM 2904 C C . PHE A 1 349 ? 37.730 6.862 -4.252 1.00 67.19 349 PHE A C 1
ATOM 2906 O O . PHE A 1 349 ? 37.764 7.886 -4.927 1.00 67.19 349 PHE A O 1
ATOM 2913 N N . ASP A 1 350 ? 38.601 6.630 -3.263 1.00 59.41 350 ASP A N 1
ATOM 2914 C CA . ASP A 1 350 ? 39.691 7.560 -2.932 1.00 59.41 350 ASP A CA 1
ATOM 2915 C C . ASP A 1 350 ? 40.562 7.862 -4.161 1.00 59.41 350 ASP A C 1
ATOM 2917 O O . ASP A 1 350 ? 40.767 6.991 -5.015 1.00 59.41 350 ASP A O 1
ATOM 2921 N N . SER A 1 351 ? 41.133 9.071 -4.204 1.00 53.69 351 SER A N 1
ATOM 2922 C CA . SER A 1 351 ? 41.959 9.620 -5.299 1.00 53.69 351 SER A CA 1
ATOM 2923 C C . SER A 1 351 ? 43.187 8.779 -5.690 1.00 53.69 351 SER A C 1
ATOM 2925 O O . SER A 1 351 ? 43.817 9.051 -6.709 1.00 53.69 351 SER A O 1
ATOM 2927 N N . LEU A 1 352 ? 43.515 7.747 -4.908 1.00 47.47 352 LEU A N 1
ATOM 2928 C CA . LEU A 1 352 ? 44.579 6.767 -5.157 1.00 47.47 352 LEU A CA 1
ATOM 2929 C C . LEU A 1 352 ? 44.108 5.513 -5.918 1.00 47.47 352 LEU A C 1
ATOM 2931 O O . LEU A 1 352 ? 44.912 4.629 -6.214 1.00 47.47 352 LEU A O 1
ATOM 2935 N N . SER A 1 353 ? 42.819 5.404 -6.239 1.00 57.31 353 SER A N 1
ATOM 2936 C CA . SER A 1 353 ? 42.280 4.278 -7.003 1.00 57.31 353 SER A CA 1
ATOM 2937 C C . SER A 1 353 ? 42.684 4.411 -8.468 1.00 57.31 353 SER A C 1
ATOM 2939 O O . SER A 1 353 ? 42.265 5.341 -9.152 1.00 57.31 353 SER A O 1
ATOM 2941 N N . SER A 1 354 ? 43.498 3.480 -8.970 1.00 63.16 354 SER A N 1
ATOM 2942 C CA . SER A 1 354 ? 43.945 3.510 -10.362 1.00 63.16 354 SER A CA 1
ATOM 2943 C C . SER A 1 354 ? 42.746 3.506 -11.322 1.00 63.16 354 SER A C 1
ATOM 2945 O O . SER A 1 354 ? 41.792 2.749 -11.137 1.00 63.16 354 SER A O 1
ATOM 2947 N N . THR A 1 355 ? 42.797 4.303 -12.395 1.00 67.44 355 THR A N 1
ATOM 2948 C CA . THR A 1 355 ? 41.774 4.325 -13.464 1.00 67.44 355 THR A CA 1
ATOM 2949 C C . THR A 1 355 ? 41.471 2.914 -13.986 1.00 67.44 355 THR A C 1
ATOM 2951 O O . THR A 1 355 ? 40.335 2.578 -14.311 1.00 67.44 355 THR A O 1
ATOM 2954 N N . THR A 1 356 ? 42.477 2.037 -13.970 1.00 70.94 356 THR A N 1
ATOM 2955 C CA . THR A 1 356 ? 42.361 0.614 -14.309 1.00 70.94 356 THR A CA 1
ATOM 2956 C C . THR A 1 356 ? 41.438 -0.169 -13.370 1.00 70.94 356 THR A C 1
ATOM 2958 O O . THR A 1 356 ? 40.703 -1.046 -13.830 1.00 70.94 356 THR A O 1
ATOM 2961 N N . LEU A 1 357 ? 41.414 0.155 -12.072 1.00 77.19 357 LEU A N 1
ATOM 2962 C CA . LEU A 1 357 ? 40.513 -0.460 -11.102 1.00 77.19 357 LEU A CA 1
ATOM 2963 C C . LEU A 1 357 ? 39.067 -0.041 -11.373 1.00 77.19 357 LEU A C 1
ATOM 2965 O O . LEU A 1 357 ? 38.201 -0.908 -11.430 1.00 77.19 357 LEU A O 1
ATOM 2969 N N . VAL A 1 358 ? 38.804 1.251 -11.593 1.00 78.62 358 VAL A N 1
ATOM 2970 C CA . VAL A 1 358 ? 37.454 1.762 -11.899 1.00 78.62 358 VAL A CA 1
ATOM 2971 C C . VAL A 1 358 ? 36.917 1.123 -13.183 1.00 78.62 358 VAL A C 1
ATOM 2973 O O . VAL A 1 358 ? 35.825 0.553 -13.171 1.00 78.62 358 VAL A O 1
ATOM 2976 N N . THR A 1 359 ? 37.724 1.083 -14.245 1.00 82.69 359 THR A N 1
ATOM 2977 C CA . THR A 1 359 ? 37.376 0.408 -15.505 1.00 82.69 359 THR A CA 1
ATOM 2978 C C . THR A 1 359 ? 37.071 -1.078 -15.297 1.00 82.69 359 THR A C 1
ATOM 2980 O O . THR A 1 359 ? 36.062 -1.578 -15.789 1.00 82.69 359 THR A O 1
ATOM 2983 N N . SER A 1 360 ? 37.882 -1.794 -14.511 1.00 84.50 360 SER A N 1
ATOM 2984 C CA . SER A 1 360 ? 37.638 -3.206 -14.180 1.00 84.50 360 SER A CA 1
ATOM 2985 C C . SER A 1 360 ? 36.342 -3.410 -13.380 1.00 84.50 360 SER A C 1
ATOM 2987 O O . SER A 1 360 ? 35.592 -4.360 -13.620 1.00 84.50 360 SER A O 1
ATOM 2989 N N . LYS A 1 361 ? 36.022 -2.500 -12.449 1.00 84.25 361 LYS A N 1
ATOM 2990 C CA . LYS A 1 361 ? 34.774 -2.526 -11.668 1.00 84.25 361 LYS A CA 1
ATOM 2991 C C . LYS A 1 361 ? 33.548 -2.328 -12.568 1.00 84.25 361 LYS A C 1
ATOM 2993 O O . LYS A 1 361 ? 32.590 -3.086 -12.421 1.00 84.25 361 LYS A O 1
ATOM 2998 N N . ILE A 1 362 ? 33.596 -1.356 -13.483 1.00 86.38 362 ILE A N 1
ATOM 2999 C CA . ILE A 1 362 ? 32.507 -1.049 -14.423 1.00 86.38 362 ILE A CA 1
ATOM 3000 C C . ILE A 1 362 ? 32.319 -2.197 -15.412 1.00 86.38 362 ILE A C 1
ATOM 3002 O O . ILE A 1 362 ? 31.221 -2.745 -15.507 1.00 86.38 362 ILE A O 1
ATOM 3006 N N . ASN A 1 363 ? 33.396 -2.640 -16.065 1.00 88.00 363 ASN A N 1
ATOM 3007 C CA . ASN A 1 363 ? 33.337 -3.731 -17.037 1.00 88.00 363 ASN A CA 1
ATOM 3008 C C . ASN A 1 363 ? 32.901 -5.050 -16.381 1.00 88.00 363 ASN A C 1
ATOM 3010 O O . ASN A 1 363 ? 32.155 -5.833 -16.962 1.00 88.00 363 ASN A O 1
ATOM 3014 N N . GLY A 1 364 ? 33.299 -5.278 -15.125 1.00 85.38 364 GLY A N 1
ATOM 3015 C CA . GLY A 1 364 ? 32.828 -6.402 -14.321 1.00 85.38 364 GLY A CA 1
ATOM 3016 C C . GLY A 1 364 ? 31.364 -6.290 -13.878 1.00 85.38 364 GLY A C 1
ATOM 3017 O O . GLY A 1 364 ? 30.815 -7.275 -13.390 1.00 85.38 364 GLY A O 1
ATOM 3018 N N . TRP A 1 365 ? 30.715 -5.132 -14.010 1.00 87.94 365 TRP A N 1
ATOM 3019 C CA . TRP A 1 365 ? 29.290 -4.952 -13.727 1.00 87.94 365 TRP A CA 1
ATOM 3020 C C . TRP A 1 365 ? 28.449 -4.978 -15.002 1.00 87.94 365 TRP A C 1
ATOM 3022 O O . TRP A 1 365 ? 27.654 -5.902 -15.151 1.00 87.94 365 TRP A O 1
ATOM 3032 N N . ILE A 1 366 ? 28.622 -4.018 -15.911 1.00 88.44 366 ILE A N 1
ATOM 3033 C CA . ILE A 1 366 ? 27.768 -3.884 -17.103 1.00 88.44 366 ILE A CA 1
ATOM 3034 C C . ILE A 1 366 ? 28.276 -4.694 -18.305 1.00 88.44 366 ILE A C 1
ATOM 3036 O O . ILE A 1 366 ? 27.514 -4.946 -19.236 1.00 88.44 366 ILE A O 1
ATOM 3040 N N . GLY A 1 367 ? 29.513 -5.195 -18.245 1.00 89.50 367 GLY A N 1
ATOM 3041 C CA . GLY A 1 367 ? 30.186 -5.887 -19.344 1.00 89.50 367 GLY A CA 1
ATOM 3042 C C . GLY A 1 367 ? 31.111 -4.962 -20.132 1.00 89.50 367 GLY A C 1
ATOM 3043 O O . GLY A 1 367 ? 31.332 -3.822 -19.742 1.00 89.50 367 GLY A O 1
ATOM 3044 N N . THR A 1 368 ? 31.687 -5.471 -21.220 1.00 87.31 368 THR A N 1
ATOM 3045 C CA . THR A 1 368 ? 32.635 -4.732 -22.077 1.00 87.31 368 THR A CA 1
ATOM 3046 C C . THR A 1 368 ? 32.009 -4.221 -23.373 1.00 87.31 368 THR A C 1
ATOM 3048 O O . THR A 1 368 ? 32.691 -3.573 -24.162 1.00 87.31 368 THR A O 1
ATOM 3051 N N . SER A 1 369 ? 30.732 -4.520 -23.628 1.00 88.44 369 SER A N 1
ATOM 3052 C CA . SER A 1 369 ? 30.050 -4.119 -24.859 1.00 88.44 369 SER A CA 1
ATOM 3053 C C . SER A 1 369 ? 28.551 -3.918 -24.653 1.00 88.44 369 SER A C 1
ATOM 3055 O O . SER A 1 369 ? 27.952 -4.481 -23.735 1.00 88.44 369 SER A O 1
ATOM 3057 N N . MET A 1 370 ? 27.913 -3.221 -25.597 1.00 85.31 370 MET A N 1
ATOM 3058 C CA . MET A 1 370 ? 26.452 -3.066 -25.650 1.00 85.31 370 MET A CA 1
ATOM 3059 C C . MET A 1 370 ? 25.672 -4.388 -25.799 1.00 85.31 370 MET A C 1
ATOM 3061 O O . MET A 1 370 ? 24.453 -4.400 -25.663 1.00 85.31 370 MET A O 1
ATOM 3065 N N . GLN A 1 371 ? 26.341 -5.501 -26.117 1.00 85.94 371 GLN A N 1
ATOM 3066 C CA . GLN A 1 371 ? 25.716 -6.823 -26.262 1.00 85.94 371 GLN A CA 1
ATOM 3067 C C . GLN A 1 371 ? 25.769 -7.633 -24.961 1.00 85.94 371 GLN A C 1
ATOM 3069 O O . GLN A 1 371 ? 25.170 -8.704 -24.870 1.00 85.94 371 GLN A O 1
ATOM 3074 N N . SER A 1 372 ? 26.483 -7.144 -23.943 1.00 90.88 372 SER A N 1
ATOM 3075 C CA . SER A 1 372 ? 26.592 -7.825 -22.660 1.00 90.88 372 SER A CA 1
ATOM 3076 C C . SER A 1 372 ? 25.216 -7.995 -22.009 1.00 90.88 372 SER A C 1
ATOM 3078 O O . SER A 1 372 ? 24.461 -7.035 -21.857 1.00 90.88 372 SER A O 1
ATOM 3080 N N . ALA A 1 373 ? 24.906 -9.223 -21.579 1.00 89.06 373 ALA A N 1
ATOM 3081 C CA . ALA A 1 373 ? 23.605 -9.563 -20.997 1.00 89.06 373 ALA A CA 1
ATOM 3082 C C . ALA A 1 373 ? 23.239 -8.651 -19.813 1.00 89.06 373 ALA A C 1
ATOM 3084 O O . ALA A 1 373 ? 22.123 -8.150 -19.738 1.00 89.06 373 ALA A O 1
ATOM 3085 N N . ARG A 1 374 ? 24.214 -8.340 -18.948 1.00 88.19 374 ARG A N 1
ATOM 3086 C CA . ARG A 1 374 ? 24.015 -7.469 -17.779 1.00 88.19 374 ARG A CA 1
ATOM 3087 C C . ARG A 1 374 ? 23.620 -6.044 -18.154 1.00 88.19 374 ARG A C 1
ATOM 3089 O O . ARG A 1 374 ? 22.714 -5.492 -17.536 1.00 88.19 374 ARG A O 1
ATOM 3096 N N . PHE A 1 375 ? 24.261 -5.466 -19.171 1.00 91.62 375 PHE A N 1
ATOM 3097 C CA . PHE A 1 375 ? 23.849 -4.174 -19.714 1.00 91.62 375 PHE A CA 1
ATOM 3098 C C . PHE A 1 375 ? 22.437 -4.251 -20.301 1.00 91.62 375 PHE A C 1
ATOM 3100 O O . PHE A 1 375 ? 21.611 -3.395 -20.002 1.00 91.62 375 PHE A O 1
ATOM 3107 N N . MET A 1 376 ? 22.128 -5.289 -21.082 1.00 90.88 376 MET A N 1
ATOM 3108 C CA . MET A 1 376 ? 20.805 -5.437 -21.695 1.00 90.88 376 MET A CA 1
ATOM 3109 C C . MET A 1 376 ? 19.685 -5.606 -20.662 1.00 90.88 376 MET A C 1
ATOM 3111 O O . MET A 1 376 ? 18.606 -5.045 -20.844 1.00 90.88 376 MET A O 1
ATOM 3115 N N . ASP A 1 377 ? 19.926 -6.331 -19.572 1.00 89.00 377 ASP A N 1
ATOM 3116 C CA . ASP A 1 377 ? 18.949 -6.502 -18.494 1.00 89.00 377 ASP A CA 1
ATOM 3117 C C . ASP A 1 377 ? 18.742 -5.204 -17.707 1.00 89.00 377 ASP A C 1
ATOM 3119 O O . ASP A 1 377 ? 17.599 -4.811 -17.453 1.00 89.00 377 ASP A O 1
ATOM 3123 N N . LEU A 1 378 ? 19.830 -4.483 -17.407 1.00 90.94 378 LEU A N 1
ATOM 3124 C CA . LEU A 1 378 ? 19.762 -3.145 -16.819 1.00 90.94 378 LEU A CA 1
ATOM 3125 C C . LEU A 1 378 ? 18.983 -2.187 -17.729 1.00 90.94 378 LEU A C 1
ATOM 3127 O O . LEU A 1 378 ? 18.092 -1.480 -17.262 1.00 90.94 378 LEU A O 1
ATOM 3131 N N . PHE A 1 379 ? 19.269 -2.200 -19.032 1.00 91.44 379 PHE A N 1
ATOM 3132 C CA . PHE A 1 379 ? 18.635 -1.315 -20.001 1.00 91.44 379 PHE A CA 1
ATOM 3133 C C . PHE A 1 379 ? 17.138 -1.613 -20.159 1.00 91.44 379 PHE A C 1
ATOM 3135 O O . PHE A 1 379 ? 16.328 -0.687 -20.182 1.00 91.44 379 PHE A O 1
ATOM 3142 N N . LYS A 1 380 ? 16.735 -2.892 -20.175 1.00 90.56 380 LYS A N 1
ATOM 3143 C CA . LYS A 1 380 ? 15.317 -3.294 -20.163 1.00 90.56 380 LYS A CA 1
ATOM 3144 C C . LYS A 1 380 ? 14.587 -2.797 -18.917 1.00 90.56 380 LYS A C 1
ATOM 3146 O O . LYS A 1 380 ? 13.478 -2.280 -19.042 1.00 90.56 380 LYS A O 1
ATOM 3151 N N . CYS A 1 381 ? 15.196 -2.930 -17.739 1.00 89.69 381 CYS A N 1
ATOM 3152 C CA . CYS A 1 381 ? 14.605 -2.464 -16.483 1.00 89.69 381 CYS A CA 1
ATOM 3153 C C . CYS A 1 381 ? 14.500 -0.929 -16.446 1.00 89.69 381 CYS A C 1
ATOM 3155 O O . CYS A 1 381 ? 13.442 -0.383 -16.119 1.00 89.69 381 CYS A O 1
ATOM 3157 N N . ALA A 1 382 ? 15.546 -0.227 -16.886 1.00 90.31 382 ALA A N 1
ATOM 3158 C CA . ALA A 1 382 ? 15.554 1.230 -16.987 1.00 90.31 382 ALA A CA 1
ATOM 3159 C C . ALA A 1 382 ? 14.493 1.750 -17.973 1.00 90.31 382 ALA A C 1
ATOM 3161 O O . ALA A 1 382 ? 13.781 2.707 -17.672 1.00 90.31 382 ALA A O 1
ATOM 3162 N N . ALA A 1 383 ? 14.292 1.064 -19.102 1.00 90.00 383 ALA A N 1
ATOM 3163 C CA . ALA A 1 383 ? 13.277 1.409 -20.098 1.00 90.00 383 ALA A CA 1
ATOM 3164 C C . ALA A 1 383 ? 11.822 1.225 -19.623 1.00 90.00 383 ALA A C 1
ATOM 3166 O O . ALA A 1 383 ? 10.893 1.653 -20.312 1.00 90.00 383 ALA A O 1
ATOM 3167 N N . ILE A 1 384 ? 11.613 0.611 -18.454 1.00 89.44 384 ILE A N 1
ATOM 3168 C CA . ILE A 1 384 ? 10.325 0.560 -17.748 1.00 89.44 384 ILE A CA 1
ATOM 3169 C C . ILE A 1 384 ? 10.366 1.303 -16.402 1.00 89.44 384 ILE A C 1
ATOM 3171 O O . ILE A 1 384 ? 9.403 1.233 -15.644 1.00 89.44 384 ILE A O 1
ATOM 3175 N N . GLY A 1 385 ? 11.447 2.033 -16.102 1.00 90.12 385 GLY A N 1
ATOM 3176 C CA . GLY A 1 385 ? 11.590 2.859 -14.898 1.00 90.12 385 GLY A CA 1
ATOM 3177 C C . GLY A 1 385 ? 11.706 2.054 -13.602 1.00 90.12 385 GLY A C 1
ATOM 3178 O O . GLY A 1 385 ? 11.348 2.550 -12.531 1.00 90.12 385 GLY A O 1
ATOM 3179 N N . LYS A 1 386 ? 12.153 0.797 -13.686 1.00 91.69 386 LYS A N 1
ATOM 3180 C CA . LYS A 1 386 ? 12.257 -0.126 -12.550 1.00 91.69 386 LYS A CA 1
ATOM 3181 C C . LYS A 1 386 ? 13.705 -0.570 -12.353 1.00 91.69 386 LYS A C 1
ATOM 3183 O O . LYS A 1 386 ? 14.486 -0.596 -13.298 1.00 91.69 386 LYS A O 1
ATOM 3188 N N . MET A 1 387 ? 14.055 -0.929 -11.122 1.00 92.75 387 MET A N 1
ATOM 3189 C CA . MET A 1 387 ? 15.344 -1.539 -10.788 1.00 92.75 387 MET A CA 1
ATOM 3190 C C . MET A 1 387 ? 15.110 -2.969 -10.321 1.00 92.75 387 MET A C 1
ATOM 3192 O O . MET A 1 387 ? 14.343 -3.181 -9.384 1.00 92.75 387 MET A O 1
ATOM 3196 N N . ASP A 1 388 ? 15.750 -3.938 -10.968 1.00 91.69 388 ASP A N 1
ATOM 3197 C CA . ASP A 1 388 ? 15.701 -5.339 -10.550 1.00 91.69 388 ASP A CA 1
ATOM 3198 C C . ASP A 1 388 ? 16.377 -5.532 -9.181 1.00 91.69 388 ASP A C 1
ATOM 3200 O O . ASP A 1 388 ? 17.437 -4.961 -8.905 1.00 91.69 388 ASP A O 1
ATOM 3204 N N . ALA A 1 389 ? 15.753 -6.318 -8.302 1.00 91.69 389 ALA A N 1
ATOM 3205 C CA . ALA A 1 389 ? 16.242 -6.523 -6.943 1.00 91.69 389 ALA A CA 1
ATOM 3206 C C . ALA A 1 389 ? 17.573 -7.292 -6.912 1.00 91.69 389 ALA A C 1
ATOM 3208 O O . ALA A 1 389 ? 18.446 -6.954 -6.111 1.00 91.69 389 ALA A O 1
ATOM 3209 N N . ALA A 1 390 ? 17.779 -8.268 -7.803 1.00 90.50 390 ALA A N 1
ATOM 3210 C CA . ALA A 1 390 ? 19.032 -9.017 -7.864 1.00 90.50 390 ALA A CA 1
ATOM 3211 C C . ALA A 1 390 ? 20.186 -8.130 -8.357 1.00 90.50 390 ALA A C 1
ATOM 3213 O O . ALA A 1 390 ? 21.279 -8.170 -7.787 1.00 90.50 390 ALA A O 1
ATOM 3214 N N . GLN A 1 391 ? 19.933 -7.269 -9.348 1.00 89.12 391 GLN A N 1
ATOM 3215 C CA . GLN A 1 391 ? 20.885 -6.240 -9.782 1.00 89.12 391 GLN A CA 1
ATOM 3216 C C . GLN A 1 391 ? 21.207 -5.253 -8.654 1.00 89.12 391 GLN A C 1
ATOM 3218 O O . GLN A 1 391 ? 22.379 -4.969 -8.404 1.00 89.12 391 GLN A O 1
ATOM 3223 N N . PHE A 1 392 ? 20.199 -4.782 -7.916 1.00 92.81 392 PHE A N 1
ATOM 3224 C CA . PHE A 1 392 ? 20.402 -3.905 -6.761 1.00 92.81 392 PHE A CA 1
ATOM 3225 C C . PHE A 1 392 ? 21.302 -4.557 -5.699 1.00 92.81 392 PHE A C 1
ATOM 3227 O O . PHE A 1 392 ? 22.299 -3.967 -5.277 1.00 92.81 392 PHE A O 1
ATOM 3234 N N . THR A 1 393 ? 21.006 -5.801 -5.306 1.00 92.50 393 THR A N 1
ATOM 3235 C CA . THR A 1 393 ? 21.819 -6.552 -4.339 1.00 92.50 393 THR A CA 1
ATOM 3236 C C . THR A 1 393 ? 23.231 -6.812 -4.861 1.00 92.50 393 THR A C 1
ATOM 3238 O O . THR A 1 393 ? 24.195 -6.743 -4.092 1.00 92.50 393 THR A O 1
ATOM 3241 N N . TYR A 1 394 ? 23.384 -7.082 -6.160 1.00 90.75 394 TYR A N 1
ATOM 3242 C CA . TYR A 1 394 ? 24.693 -7.236 -6.787 1.00 90.75 394 TYR A CA 1
ATOM 3243 C C . TYR A 1 394 ? 25.527 -5.959 -6.651 1.00 90.75 394 TYR A C 1
ATOM 3245 O O . TYR A 1 394 ? 26.650 -6.030 -6.151 1.00 90.75 394 TYR A O 1
ATOM 3253 N N . ILE A 1 395 ? 24.978 -4.796 -7.020 1.00 88.81 395 ILE A N 1
ATOM 3254 C CA . ILE A 1 395 ? 25.652 -3.491 -6.902 1.00 88.81 395 ILE A CA 1
ATOM 3255 C C . ILE A 1 395 ? 26.054 -3.246 -5.445 1.00 88.81 395 ILE A C 1
ATOM 3257 O O . ILE A 1 395 ? 27.227 -2.998 -5.158 1.00 88.81 395 ILE A O 1
ATOM 3261 N N . GLN A 1 396 ? 25.112 -3.408 -4.514 1.00 90.94 396 GLN A N 1
ATOM 3262 C CA . GLN A 1 396 ? 25.343 -3.191 -3.087 1.00 90.94 396 GLN A CA 1
ATOM 3263 C C . GLN A 1 396 ? 26.522 -4.022 -2.560 1.00 90.94 396 GLN A C 1
ATOM 3265 O O . GLN A 1 396 ? 27.442 -3.486 -1.940 1.00 90.94 396 GLN A O 1
ATOM 3270 N N . ARG A 1 397 ? 26.538 -5.330 -2.852 1.00 89.94 397 ARG A N 1
ATOM 3271 C CA . ARG A 1 397 ? 27.615 -6.241 -2.428 1.00 89.94 397 ARG A CA 1
ATOM 3272 C C . ARG A 1 397 ? 28.937 -5.918 -3.114 1.00 89.94 397 ARG A C 1
ATOM 3274 O O . ARG A 1 397 ? 29.992 -5.954 -2.483 1.00 89.94 397 ARG A O 1
ATOM 3281 N N . ARG A 1 398 ? 28.895 -5.597 -4.407 1.00 85.19 398 ARG A N 1
ATOM 3282 C CA . ARG A 1 398 ? 30.082 -5.399 -5.242 1.00 85.19 398 ARG A CA 1
ATOM 3283 C C . ARG A 1 398 ? 30.875 -4.151 -4.867 1.00 85.19 398 ARG A C 1
ATOM 3285 O O . ARG A 1 398 ? 32.105 -4.165 -5.000 1.00 85.19 398 ARG A O 1
ATOM 3292 N N . PHE A 1 399 ? 30.171 -3.111 -4.427 1.00 84.12 399 PHE A N 1
ATOM 3293 C CA . PHE A 1 399 ? 30.737 -1.838 -3.989 1.00 84.12 399 PHE A CA 1
ATOM 3294 C C . PHE A 1 399 ? 30.792 -1.686 -2.461 1.00 84.12 399 PHE A C 1
ATOM 3296 O O . PHE A 1 399 ? 31.374 -0.722 -1.976 1.00 84.12 399 PHE A O 1
ATOM 3303 N N . LYS A 1 400 ? 30.256 -2.656 -1.701 1.00 86.81 400 LYS A N 1
ATOM 3304 C CA . LYS A 1 400 ? 30.156 -2.629 -0.228 1.00 86.81 400 LYS A CA 1
ATOM 3305 C C . LYS A 1 400 ? 29.464 -1.363 0.293 1.00 86.81 400 LYS A C 1
ATOM 3307 O O . LYS A 1 400 ? 29.842 -0.807 1.320 1.00 86.81 400 LYS A O 1
ATOM 3312 N N . TRP A 1 401 ? 28.460 -0.892 -0.437 1.00 88.69 401 TRP A N 1
ATOM 3313 C CA . TRP A 1 401 ? 27.730 0.320 -0.089 1.00 88.69 401 TRP A CA 1
ATOM 3314 C C . TRP A 1 401 ? 26.615 0.048 0.917 1.00 88.69 401 TRP A C 1
ATOM 3316 O O . TRP A 1 401 ? 26.036 -1.040 0.967 1.00 88.69 401 TRP A O 1
ATOM 3326 N N . SER A 1 402 ? 26.272 1.073 1.700 1.00 91.75 402 SER A N 1
ATOM 3327 C CA . SER A 1 402 ? 25.069 1.034 2.528 1.00 91.75 402 SER A CA 1
ATOM 3328 C C . SER A 1 402 ? 23.815 0.956 1.650 1.00 91.75 402 SER A C 1
ATOM 3330 O O . SER A 1 402 ? 23.825 1.327 0.470 1.00 91.75 402 SER A O 1
ATOM 3332 N N . HIS A 1 403 ? 22.711 0.479 2.230 1.00 91.31 403 HIS A N 1
ATOM 3333 C CA . HIS A 1 403 ? 21.424 0.400 1.532 1.00 91.31 403 HIS A CA 1
ATOM 3334 C C . HIS A 1 403 ? 20.996 1.764 0.977 1.00 91.31 403 HIS A C 1
ATOM 3336 O O . HIS A 1 403 ? 20.762 1.904 -0.220 1.00 91.31 403 HIS A O 1
ATOM 3342 N N . CYS A 1 404 ? 21.015 2.796 1.826 1.00 92.12 404 CYS A N 1
ATOM 3343 C CA . CYS A 1 404 ? 20.646 4.164 1.455 1.00 92.12 404 CYS A CA 1
ATOM 3344 C C . CYS A 1 404 ? 21.516 4.719 0.314 1.00 92.12 404 CYS A C 1
ATOM 3346 O O . CYS A 1 404 ? 20.994 5.272 -0.656 1.00 92.12 404 CYS A O 1
ATOM 3348 N N . LEU A 1 405 ? 22.838 4.514 0.380 1.00 89.62 405 LEU A N 1
ATOM 3349 C CA . LEU A 1 405 ? 23.745 4.969 -0.672 1.00 89.62 405 LEU A CA 1
ATOM 3350 C C . LEU A 1 405 ? 23.454 4.273 -2.009 1.00 89.62 405 LEU A C 1
ATOM 3352 O O . LEU A 1 405 ? 23.406 4.924 -3.053 1.00 89.62 405 LEU A O 1
ATOM 3356 N N . THR A 1 406 ? 23.190 2.966 -1.967 1.00 91.88 406 THR A N 1
ATOM 3357 C CA . THR A 1 406 ? 22.842 2.178 -3.156 1.00 91.88 406 THR A CA 1
ATOM 3358 C C . THR A 1 406 ? 21.523 2.654 -3.768 1.00 91.88 406 THR A C 1
ATOM 3360 O O . THR A 1 406 ? 21.438 2.790 -4.988 1.00 91.88 406 THR A O 1
ATOM 3363 N N . VAL A 1 407 ? 20.516 2.973 -2.943 1.00 92.94 407 VAL A N 1
ATOM 3364 C CA . VAL A 1 407 ? 19.232 3.529 -3.407 1.00 92.94 407 VAL A CA 1
ATOM 3365 C C . VAL A 1 407 ? 19.438 4.859 -4.126 1.00 92.94 407 VAL A C 1
ATOM 3367 O O . VAL A 1 407 ? 18.944 5.030 -5.238 1.00 92.94 407 VAL A O 1
ATOM 3370 N N . LEU A 1 408 ? 20.203 5.784 -3.537 1.00 90.94 408 LEU A N 1
ATOM 3371 C CA . LEU A 1 408 ? 20.466 7.095 -4.137 1.00 90.94 408 LEU A CA 1
ATOM 3372 C C . LEU A 1 408 ? 21.225 6.988 -5.461 1.00 90.94 408 LEU A C 1
ATOM 3374 O O . LEU A 1 408 ? 20.883 7.684 -6.418 1.00 90.94 408 LEU A O 1
ATOM 3378 N N . PHE A 1 409 ? 22.231 6.116 -5.523 1.00 91.06 409 PHE A N 1
ATOM 3379 C CA . PHE A 1 409 ? 22.997 5.873 -6.741 1.00 91.06 409 PHE A CA 1
ATOM 3380 C C . PHE A 1 409 ? 22.129 5.256 -7.844 1.00 91.06 409 PHE A C 1
ATOM 3382 O O . PHE A 1 409 ? 22.072 5.782 -8.953 1.00 91.06 409 PHE A O 1
ATOM 3389 N N . CYS A 1 410 ? 21.395 4.185 -7.534 1.00 92.44 410 CYS A N 1
ATOM 3390 C CA . CYS A 1 410 ? 20.522 3.526 -8.503 1.00 92.44 410 CYS A CA 1
ATOM 3391 C C . CYS A 1 410 ? 19.366 4.433 -8.951 1.00 92.44 410 CYS A C 1
ATOM 3393 O O . CYS A 1 410 ? 18.907 4.323 -10.081 1.00 92.44 410 CYS A O 1
ATOM 3395 N N . ALA A 1 411 ? 18.901 5.346 -8.094 1.00 91.94 411 ALA A N 1
ATOM 3396 C CA . ALA A 1 411 ? 17.881 6.320 -8.466 1.00 91.94 411 ALA A CA 1
ATOM 3397 C C . ALA A 1 411 ? 18.415 7.329 -9.490 1.00 91.94 411 ALA A C 1
ATOM 3399 O O . ALA A 1 411 ? 17.727 7.604 -10.467 1.00 91.94 411 ALA A O 1
ATOM 3400 N N . LYS A 1 412 ? 19.654 7.812 -9.313 1.00 89.38 412 LYS A N 1
ATOM 3401 C CA . LYS A 1 412 ? 20.330 8.659 -10.309 1.00 89.38 412 LYS A CA 1
ATOM 3402 C C . LYS A 1 412 ? 20.585 7.922 -11.621 1.00 89.38 412 LYS A C 1
ATOM 3404 O O . LYS A 1 412 ? 20.567 8.545 -12.664 1.00 89.38 412 LYS A O 1
ATOM 3409 N N . LEU A 1 413 ? 20.817 6.612 -11.566 1.00 89.69 413 LEU A N 1
ATOM 3410 C CA . LEU A 1 413 ? 21.014 5.779 -12.752 1.00 89.69 413 LEU A CA 1
ATOM 3411 C C . LEU A 1 413 ? 19.743 5.651 -13.615 1.00 89.69 413 LEU A C 1
ATOM 3413 O O . LEU A 1 413 ? 19.845 5.430 -14.817 1.00 89.69 413 LEU A O 1
ATOM 3417 N N . LEU A 1 414 ? 18.553 5.744 -13.008 1.00 88.56 414 LEU A N 1
ATOM 3418 C CA . LEU A 1 414 ? 17.266 5.634 -13.709 1.00 88.56 414 LEU A CA 1
ATOM 3419 C C . LEU A 1 414 ? 16.762 6.956 -14.316 1.00 88.56 414 LEU A C 1
ATOM 3421 O O . LEU A 1 414 ? 15.797 6.917 -15.083 1.00 88.56 414 LEU A O 1
ATOM 3425 N N . VAL A 1 415 ? 17.340 8.099 -13.935 1.00 82.00 415 VAL A N 1
ATOM 3426 C CA . VAL A 1 415 ? 16.924 9.457 -14.344 1.00 82.00 415 VAL A CA 1
ATOM 3427 C C . VAL A 1 415 ? 17.912 10.012 -15.350 1.00 82.00 415 VAL A C 1
ATOM 3429 O O . VAL A 1 415 ? 17.433 10.536 -16.382 1.00 82.00 415 VAL A O 1
#

Organism: NCBI:txid94130

InterPro domains:
  IPR012337 Ribonuclease H-like superfamily [SSF53098] (64-191)
  IPR036397 Ribonuclease H superfamily [G3DSA:3.30.420.10] (49-180)

Sequence (415 aa):
MDGGNHQPHRSSLPHHKPMDCFISIPHDQRDDNIWINRWIGPSDDKDHFIKIKDSLNSFEELFFYTDGSVQNGVPSHLRQRLDDYLDYRSMVINQGAAFVEIHSNLQFFTRIVNWPSSTRAELFAIFLALLVCLRGCRIKIYTDSNCSISTITRFLCSCRKFCSRGFNNSLILIYIADELAKKGTELTTYHQLIFNFRSQNCRFSPHFEDTLIEQKLRNFLSTIGTVQSCSEWRYLQINEDVFVQRSIQYQWEVTWTAIQQVKHFRCTSSKRNSLWSFIIKILHQQLPVGRWLRKRKPALYRNFYCQFCNNEANETISHLITCPHMAHLRQSIYETLWDFLAITLSQFFDSLSSTTLVTSKINGWIGTSMQSARFMDLFKCAAIGKMDAAQFTYIQRRFKWSHCLTVLFCAKLLV

Foldseek 3Di:
DDDDDDDDDDDDDDDDDPPPPPPPPDDDDDDLCPVLPVPPPDDPLSVLLVVLLVVCAPAQEWEKEKAKDKDWDQPPVCVVPPPPPPDPVRTDIKMKIKMAIDPVRDIHMDIDDDDDDRLLRRLVNVLSVLSSDDANHHYHYDYPPPVNVVQLVVQVVVVPPNPLLPDAQSVSSVVVVVSVVSNVVVDPDDDPDPDDVDPPPDDDQDADVPHTHRGNPVVVVVVVVVVVVVVVVCPQPLNCCVNPVVVFDFPVLLLVLLLCVLCPPHNPDPVSVVVSVVLVCLLSVNPPWLVVVCVVCVPVRVQPDDPQQPPSHGGGLLCCLVPPSCQVVLQVVVVVLLVVQLVVVCVVDPPPDDSVNSVCLSCVQLNDGSPGPNVSVQVVQLSSSTHTPVSLVCVCVSSVDDNVVSSNVSSVVSD

pLDDT: mean 74.54, std 19.57, range [22.33, 94.38]

Secondary structure (DSSP, 8-state):
---------------------------S---TTHHHHHHS-SSHHHHHHHHHHHHHTT-SEEEEEEEEEEEEE--HHHHTT-TT---GGG-EEEEEEEEEETTT--EEEEEE-SS--HHHHHHHHHHHHHHTPPTT-EEEEE---HHHHHHHHHHHHTTTT--GGG-TTHHHHHHHHHHHHHHSTTSS-----------TT-----EETTEE--S-HHHHHHHHHHHHHHHHHHTSGGGHHHHTS----B-HHHHHHHHHHHH-SS--SHHHHHHHHHHHHHHTT-S--HHHHHHH-TTTSTT---TTT-SS----HHHHHH-GGGHHHHHHHHHHHHHHHHHHHHTTS-TTS-HHHHHHHHHHHH-SSTT-HHHHHHHHHHTTT--BHHHHHHHHHHHT--HHHHHHHHHHHH-